Protein AF-0000000066997354 (afdb_homodimer)

Structure (mmCIF, N/CA/C/O backbone):
data_AF-0000000066997354-model_v1
#
loop_
_entity.id
_entity.type
_entity.pdbx_description
1 polymer 'Thioesterase domain-containing protein'
#
loop_
_atom_site.group_PDB
_atom_site.id
_atom_site.type_symbol
_atom_site.label_atom_id
_atom_site.label_alt_id
_atom_site.label_comp_id
_atom_site.label_asym_id
_atom_site.label_entity_id
_atom_site.label_seq_id
_atom_site.pdbx_PDB_ins_code
_atom_site.Cartn_x
_atom_site.Cartn_y
_atom_site.Cartn_z
_atom_site.occupancy
_atom_site.B_iso_or_equiv
_atom_site.auth_seq_id
_atom_site.auth_comp_id
_atom_site.auth_asym_id
_atom_site.auth_atom_id
_atom_site.pdbx_PDB_model_num
ATOM 1 N N . MET A 1 1 ? -1.462 -0.938 -21.484 1 75.81 1 MET A N 1
ATOM 2 C CA . MET A 1 1 ? -2.018 -1.984 -20.625 1 75.81 1 MET A CA 1
ATOM 3 C C . MET A 1 1 ? -0.999 -3.094 -20.391 1 75.81 1 MET A C 1
ATOM 5 O O . MET A 1 1 ? -0.213 -3.42 -21.281 1 75.81 1 MET A O 1
ATOM 9 N N . PRO A 1 2 ? -1.112 -3.621 -19.109 1 79.81 2 PRO A N 1
ATOM 10 C CA . PRO A 1 2 ? -0.146 -4.688 -18.844 1 79.81 2 PRO A CA 1
ATOM 11 C C . PRO A 1 2 ? -0.317 -5.887 -19.781 1 79.81 2 PRO A C 1
ATOM 13 O O . PRO A 1 2 ? -1.442 -6.23 -20.141 1 79.81 2 PRO A O 1
ATOM 16 N N . THR A 1 3 ? 0.79 -6.422 -20.25 1 79 3 THR A N 1
ATOM 17 C CA . THR A 1 3 ? 0.702 -7.676 -21 1 79 3 THR A CA 1
ATOM 18 C C . THR A 1 3 ? 0.427 -8.844 -20.047 1 79 3 THR A C 1
ATOM 20 O O . THR A 1 3 ? 0.98 -8.906 -18.953 1 79 3 THR A O 1
ATOM 23 N N . THR A 1 4 ? -0.513 -9.617 -20.422 1 77.31 4 THR A N 1
ATOM 24 C CA . THR A 1 4 ? -0.796 -10.859 -19.703 1 77.31 4 THR A CA 1
ATOM 25 C C . THR A 1 4 ? -0.309 -12.07 -20.5 1 77.31 4 THR A C 1
ATOM 27 O O . THR A 1 4 ? -0.684 -13.203 -20.203 1 77.31 4 THR A O 1
ATOM 30 N N . ASP A 1 5 ? 0.52 -11.766 -21.469 1 79.19 5 ASP A N 1
ATOM 31 C CA . ASP A 1 5 ? 1.097 -12.828 -22.281 1 79.19 5 ASP A CA 1
ATOM 32 C C . ASP A 1 5 ? 2.244 -13.523 -21.562 1 79.19 5 ASP A C 1
ATOM 34 O O . ASP A 1 5 ? 3.271 -12.906 -21.281 1 79.19 5 ASP A O 1
ATOM 38 N N . PRO A 1 6 ? 2.037 -14.852 -21.391 1 84.31 6 PRO A N 1
ATOM 39 C CA . PRO A 1 6 ? 3.096 -15.578 -20.703 1 84.31 6 PRO A CA 1
ATOM 40 C C . PRO A 1 6 ? 4.434 -15.523 -21.438 1 84.31 6 PRO A C 1
ATOM 42 O O . PRO A 1 6 ? 5.484 -15.758 -20.828 1 84.31 6 PRO A O 1
ATOM 45 N N . ALA A 1 7 ? 4.402 -15.242 -22.672 1 88.75 7 ALA A N 1
ATOM 46 C CA . ALA A 1 7 ? 5.625 -15.203 -23.469 1 88.75 7 ALA A CA 1
ATOM 47 C C . ALA A 1 7 ? 6.617 -14.188 -22.906 1 88.75 7 ALA A C 1
ATOM 49 O O . ALA A 1 7 ? 7.832 -14.391 -22.969 1 88.75 7 ALA A O 1
ATOM 50 N N . TYR A 1 8 ? 6.082 -13.188 -22.391 1 90.38 8 TYR A N 1
ATOM 51 C CA . TYR A 1 8 ? 6.934 -12.164 -21.781 1 90.38 8 TYR A CA 1
ATOM 52 C C . TYR A 1 8 ? 7.816 -12.758 -20.703 1 90.38 8 TYR A C 1
ATOM 54 O O . TYR A 1 8 ? 9.039 -12.578 -20.703 1 90.38 8 TYR A O 1
ATOM 62 N N . PHE A 1 9 ? 7.25 -13.477 -19.812 1 94.31 9 PHE A N 1
ATOM 63 C CA . PHE A 1 9 ? 7.984 -14.031 -18.688 1 94.31 9 PHE A CA 1
ATOM 64 C C . PHE A 1 9 ? 8.727 -15.297 -19.094 1 94.31 9 PHE A C 1
ATOM 66 O O . PHE A 1 9 ? 9.773 -15.617 -18.531 1 94.31 9 PHE A O 1
ATOM 73 N N . ARG A 1 10 ? 8.25 -16.047 -20.047 1 94.88 10 ARG A N 1
ATOM 74 C CA . ARG A 1 10 ? 8.922 -17.266 -20.5 1 94.88 10 ARG A CA 1
ATOM 75 C C . ARG A 1 10 ? 10.258 -16.938 -21.156 1 94.88 10 ARG A C 1
ATOM 77 O O . ARG A 1 10 ? 11.117 -17.797 -21.281 1 94.88 10 ARG A O 1
ATOM 84 N N . ALA A 1 11 ? 10.406 -15.703 -21.594 1 95.38 11 ALA A N 1
ATOM 85 C CA . ALA A 1 11 ? 11.656 -15.258 -22.188 1 95.38 11 ALA A CA 1
ATOM 86 C C . ALA A 1 11 ? 12.742 -15.086 -21.141 1 95.38 11 ALA A C 1
ATOM 88 O O . ALA A 1 11 ? 13.922 -14.961 -21.469 1 95.38 11 ALA A O 1
ATOM 89 N N . VAL A 1 12 ? 12.398 -15.055 -19.938 1 95.94 12 VAL A N 1
ATOM 90 C CA . VAL A 1 12 ? 13.32 -14.945 -18.812 1 95.94 12 VAL A CA 1
ATOM 91 C C . VAL A 1 12 ? 13.57 -16.328 -18.219 1 95.94 12 VAL A C 1
ATOM 93 O O . VAL A 1 12 ? 12.656 -16.969 -17.703 1 95.94 12 VAL A O 1
ATOM 96 N N . PRO A 1 13 ? 14.742 -16.781 -18.156 1 96.44 13 PRO A N 1
ATOM 97 C CA . PRO A 1 13 ? 15.031 -18.188 -17.859 1 96.44 13 PRO A CA 1
ATOM 98 C C . PRO A 1 13 ? 14.453 -18.641 -16.516 1 96.44 13 PRO A C 1
ATOM 100 O O . PRO A 1 13 ? 13.812 -19.688 -16.438 1 96.44 13 PRO A O 1
ATOM 103 N N . TRP A 1 14 ? 14.648 -17.875 -15.492 1 96.88 14 TRP A N 1
ATOM 104 C CA . TRP A 1 14 ? 14.164 -18.344 -14.195 1 96.88 14 TRP A CA 1
ATOM 105 C C . TRP A 1 14 ? 12.641 -18.344 -14.156 1 96.88 14 TRP A C 1
ATOM 107 O O . TRP A 1 14 ? 12.031 -19.172 -13.484 1 96.88 14 TRP A O 1
ATOM 117 N N . CYS A 1 15 ? 12.047 -17.391 -14.781 1 97.25 15 CYS A N 1
ATOM 118 C CA . CYS A 1 15 ? 10.594 -17.391 -14.891 1 97.25 15 CYS A CA 1
ATOM 119 C C . CYS A 1 15 ? 10.094 -18.609 -15.68 1 97.25 15 CYS A C 1
ATOM 121 O O . CYS A 1 15 ? 9.141 -19.266 -15.273 1 97.25 15 CYS A O 1
ATOM 123 N N . ALA A 1 16 ? 10.789 -18.859 -16.781 1 96.75 16 ALA A N 1
ATOM 124 C CA . ALA A 1 16 ? 10.422 -20 -17.641 1 96.75 16 ALA A CA 1
ATOM 125 C C . ALA A 1 16 ? 10.469 -21.312 -16.844 1 96.75 16 ALA A C 1
ATOM 127 O O . ALA A 1 16 ? 9.602 -22.172 -17 1 96.75 16 ALA A O 1
ATOM 128 N N . ALA A 1 17 ? 11.438 -21.375 -16.078 1 96.75 17 ALA A N 1
ATOM 129 C CA . ALA A 1 17 ? 11.602 -22.578 -15.258 1 96.75 17 ALA A CA 1
ATOM 130 C C . ALA A 1 17 ? 10.414 -22.766 -14.312 1 96.75 17 ALA A C 1
ATOM 132 O O . ALA A 1 17 ? 9.867 -23.859 -14.203 1 96.75 17 ALA A O 1
ATOM 133 N N . LEU A 1 18 ? 9.984 -21.719 -13.68 1 96.19 18 LEU A N 1
ATOM 134 C CA . LEU A 1 18 ? 8.867 -21.812 -12.75 1 96.19 18 LEU A CA 1
ATOM 135 C C . LEU A 1 18 ? 7.551 -22 -13.492 1 96.19 18 LEU A C 1
ATOM 137 O O . LEU A 1 18 ? 6.68 -22.75 -13.031 1 96.19 18 LEU A O 1
ATOM 141 N N . LEU A 1 19 ? 7.477 -21.375 -14.625 1 95.19 19 LEU A N 1
ATOM 142 C CA . LEU A 1 19 ? 6.238 -21.453 -15.398 1 95.19 19 LEU A CA 1
ATOM 143 C C . LEU A 1 19 ? 6.039 -22.844 -15.984 1 95.19 19 LEU A C 1
ATOM 145 O O . LEU A 1 19 ? 4.918 -23.203 -16.344 1 95.19 19 LEU A O 1
ATOM 149 N N . SER A 1 20 ? 7.043 -23.641 -16 1 95.38 20 SER A N 1
ATOM 150 C CA . SER A 1 20 ? 6.969 -25 -16.547 1 95.38 20 SER A CA 1
ATOM 151 C C . SER A 1 20 ? 6.652 -26.016 -15.461 1 95.38 20 SER A C 1
ATOM 153 O O . SER A 1 20 ? 6.508 -27.203 -15.734 1 95.38 20 SER A O 1
ATOM 155 N N . ASP A 1 21 ? 6.594 -25.547 -14.258 1 94.75 21 ASP A N 1
ATOM 156 C CA . ASP A 1 21 ? 6.281 -26.438 -13.141 1 94.75 21 ASP A CA 1
ATOM 157 C C . ASP A 1 21 ? 4.914 -27.078 -13.32 1 94.75 21 ASP A C 1
ATOM 159 O O . ASP A 1 21 ? 3.891 -26.391 -13.336 1 94.75 21 ASP A O 1
ATOM 163 N N . PRO A 1 22 ? 4.766 -28.406 -13.406 1 93.94 22 PRO A N 1
ATOM 164 C CA . PRO A 1 22 ? 3.496 -29.078 -13.711 1 93.94 22 PRO A CA 1
ATOM 165 C C . PRO A 1 22 ? 2.523 -29.047 -12.531 1 93.94 22 PRO A C 1
ATOM 167 O O . PRO A 1 22 ? 1.341 -29.359 -12.695 1 93.94 22 PRO A O 1
ATOM 170 N N . GLU A 1 23 ? 2.998 -28.719 -11.422 1 93.56 23 GLU A N 1
ATOM 171 C CA . GLU A 1 23 ? 2.123 -28.672 -10.258 1 93.56 23 GLU A CA 1
ATOM 172 C C . GLU A 1 23 ? 1.27 -27.406 -10.258 1 93.56 23 GLU A C 1
ATOM 174 O O . GLU A 1 23 ? 0.349 -27.266 -9.453 1 93.56 23 GLU A O 1
ATOM 179 N N . TYR A 1 24 ? 1.67 -26.516 -11.148 1 93.69 24 TYR A N 1
ATOM 180 C CA . TYR A 1 24 ? 0.976 -25.234 -11.203 1 93.69 24 TYR A CA 1
ATOM 181 C C . TYR A 1 24 ? 0.226 -25.078 -12.523 1 93.69 24 TYR A C 1
ATOM 183 O O . TYR A 1 24 ? 0.636 -25.625 -13.547 1 93.69 24 TYR A O 1
ATOM 191 N N . ILE A 1 25 ? -0.888 -24.312 -12.43 1 91.88 25 ILE A N 1
ATOM 192 C CA . ILE A 1 25 ? -1.642 -23.938 -13.625 1 91.88 25 ILE A CA 1
ATOM 193 C C . ILE A 1 25 ? -1.595 -22.422 -13.812 1 91.88 25 ILE A C 1
ATOM 195 O O . ILE A 1 25 ? -1.779 -21.656 -12.852 1 91.88 25 ILE A O 1
ATOM 199 N N . VAL A 1 26 ? -1.317 -22 -15.008 1 90.56 26 VAL A N 1
ATOM 200 C CA . VAL A 1 26 ? -1.279 -20.562 -15.312 1 90.56 26 VAL A CA 1
ATOM 201 C C . VAL A 1 26 ? -2.703 -20.016 -15.414 1 90.56 26 VAL A C 1
ATOM 203 O O . VAL A 1 26 ? -3.559 -20.625 -16.062 1 90.56 26 VAL A O 1
ATOM 206 N N . VAL A 1 27 ? -2.943 -18.969 -14.719 1 85.5 27 VAL A N 1
ATOM 207 C CA . VAL A 1 27 ? -4.246 -18.328 -14.75 1 85.5 27 VAL A CA 1
ATOM 208 C C . VAL A 1 27 ? -4.078 -16.844 -15.07 1 85.5 27 VAL A C 1
ATOM 210 O O . VAL A 1 27 ? -3.08 -16.219 -14.688 1 85.5 27 VAL A O 1
ATOM 213 N N . PRO A 1 28 ? -4.977 -16.328 -15.883 1 75.56 28 PRO A N 1
ATOM 214 C CA . PRO A 1 28 ? -4.852 -14.898 -16.172 1 75.56 28 PRO A CA 1
ATOM 215 C C . PRO A 1 28 ? -5.066 -14.031 -14.93 1 75.56 28 PRO A C 1
ATOM 217 O O . PRO A 1 28 ? -5.848 -14.391 -14.047 1 75.56 28 PRO A O 1
ATOM 220 N N . SER A 1 29 ? -4.305 -13.008 -14.906 1 74.31 29 SER A N 1
ATOM 221 C CA . SER A 1 29 ? -4.469 -12.047 -13.82 1 74.31 29 SER A CA 1
ATOM 222 C C . SER A 1 29 ? -5.621 -11.086 -14.109 1 74.31 29 SER A C 1
ATOM 224 O O . SER A 1 29 ? -6.039 -10.93 -15.258 1 74.31 29 SER A O 1
ATOM 226 N N . ARG A 1 30 ? -6.148 -10.508 -13.055 1 75.5 30 ARG A N 1
ATOM 227 C CA . ARG A 1 30 ? -7.207 -9.516 -13.227 1 75.5 30 ARG A CA 1
ATOM 228 C C . ARG A 1 30 ? -6.625 -8.148 -13.562 1 75.5 30 ARG A C 1
ATOM 230 O O . ARG A 1 30 ? -7.367 -7.199 -13.82 1 75.5 30 ARG A O 1
ATOM 237 N N . PHE A 1 31 ? -5.367 -8.039 -13.602 1 76.56 31 PHE A N 1
ATOM 238 C CA . PHE A 1 31 ? -4.746 -6.746 -13.883 1 76.56 31 PHE A CA 1
ATOM 239 C C . PHE A 1 31 ? -5.094 -6.273 -15.289 1 76.56 31 PHE A C 1
ATOM 241 O O . PHE A 1 31 ? -5.023 -7.047 -16.25 1 76.56 31 PHE A O 1
ATOM 248 N N . GLY A 1 32 ? -5.586 -5.078 -15.352 1 72.44 32 GLY A N 1
ATOM 249 C CA . GLY A 1 32 ? -5.922 -4.5 -16.641 1 72.44 32 GLY A CA 1
ATOM 250 C C . GLY A 1 32 ? -7.289 -4.918 -17.141 1 72.44 32 GLY A C 1
ATOM 251 O O . GLY A 1 32 ? -7.613 -4.711 -18.312 1 72.44 32 GLY A O 1
ATOM 252 N N . ARG A 1 33 ? -8 -5.617 -16.297 1 76.69 33 ARG A N 1
ATOM 253 C CA . ARG A 1 33 ? -9.344 -6.039 -16.672 1 76.69 33 ARG A CA 1
ATOM 254 C C . ARG A 1 33 ? -10.398 -5.398 -15.781 1 76.69 33 ARG A C 1
ATOM 256 O O . ARG A 1 33 ? -10.922 -6.047 -14.875 1 76.69 33 ARG A O 1
ATOM 263 N N . PRO A 1 34 ? -10.703 -4.168 -16.125 1 73.62 34 PRO A N 1
ATOM 264 C CA . PRO A 1 34 ? -11.664 -3.459 -15.273 1 73.62 34 PRO A CA 1
ATOM 265 C C . PRO A 1 34 ? -13.055 -4.09 -15.297 1 73.62 34 PRO A C 1
ATOM 267 O O . PRO A 1 34 ? -13.484 -4.605 -16.328 1 73.62 34 PRO A O 1
ATOM 270 N N . MET A 1 35 ? -13.656 -4.035 -14.172 1 73.88 35 MET A N 1
ATOM 271 C CA . MET A 1 35 ? -15.016 -4.566 -14.031 1 73.88 35 MET A CA 1
ATOM 272 C C . MET A 1 35 ? -16.047 -3.482 -14.289 1 73.88 35 MET A C 1
ATOM 274 O O . MET A 1 35 ? -15.797 -2.299 -14.062 1 73.88 35 MET A O 1
ATOM 278 N N . LYS A 1 36 ? -17.188 -3.91 -14.672 1 73.06 36 LYS A N 1
ATOM 279 C CA . LYS A 1 36 ? -18.25 -2.982 -15.023 1 73.06 36 LYS A CA 1
ATOM 280 C C . LYS A 1 36 ? -18.703 -2.172 -13.812 1 73.06 36 LYS A C 1
ATOM 282 O O . LYS A 1 36 ? -19.047 -0.993 -13.945 1 73.06 36 LYS A O 1
ATOM 287 N N . ASP A 1 37 ? -18.641 -2.818 -12.648 1 75.06 37 ASP A N 1
ATOM 288 C CA . ASP A 1 37 ? -19.125 -2.125 -11.461 1 75.06 37 ASP A CA 1
ATOM 289 C C . ASP A 1 37 ? -18.016 -1.292 -10.82 1 75.06 37 ASP A C 1
ATOM 291 O O . ASP A 1 37 ? -18.219 -0.708 -9.75 1 75.06 37 ASP A O 1
ATOM 295 N N . GLY A 1 38 ? -16.875 -1.247 -11.398 1 77.06 38 GLY A N 1
ATOM 296 C CA . GLY A 1 38 ? -15.789 -0.411 -10.922 1 77.06 38 GLY A CA 1
ATOM 297 C C . GLY A 1 38 ? -15 -1.048 -9.797 1 77.06 38 GLY A C 1
ATOM 298 O O . GLY A 1 38 ? -14.133 -0.403 -9.195 1 77.06 38 GLY A O 1
ATOM 299 N N . ARG A 1 39 ? -15.281 -2.316 -9.562 1 79.31 39 ARG A N 1
ATOM 300 C CA . ARG A 1 39 ? -14.547 -2.996 -8.5 1 79.31 39 ARG A CA 1
ATOM 301 C C . ARG A 1 39 ? -13.07 -3.15 -8.875 1 79.31 39 ARG A C 1
ATOM 303 O O . ARG A 1 39 ? -12.742 -3.527 -10 1 79.31 39 ARG A O 1
ATOM 310 N N . GLY A 1 40 ? -12.242 -2.816 -7.895 1 88.5 40 GLY A N 1
ATOM 311 C CA . GLY A 1 40 ? -10.82 -3.074 -8.031 1 88.5 40 GLY A CA 1
ATOM 312 C C . GLY A 1 40 ? -10.125 -2.117 -8.977 1 88.5 40 GLY A C 1
ATOM 313 O O . GLY A 1 40 ? -9.109 -2.465 -9.594 1 88.5 40 GLY A O 1
ATOM 314 N N . GLU A 1 41 ? -10.664 -0.946 -9.227 1 92.38 41 GLU A N 1
ATOM 315 C CA . GLU A 1 41 ? -10.102 -0.008 -10.188 1 92.38 41 GLU A CA 1
ATOM 316 C C . GLU A 1 41 ? -8.648 0.319 -9.859 1 92.38 41 GLU A C 1
ATOM 318 O O . GLU A 1 41 ? -7.852 0.591 -10.766 1 92.38 41 GLU A O 1
ATOM 323 N N . PHE A 1 42 ? -8.344 0.224 -8.68 1 96.75 42 PHE A N 1
ATOM 324 C CA . PHE A 1 42 ? -6.965 0.516 -8.297 1 96.75 42 PHE A CA 1
ATOM 325 C C . PHE A 1 42 ? -5.988 -0.382 -9.047 1 96.75 42 PHE A C 1
ATOM 327 O O . PHE A 1 42 ? -5 0.098 -9.602 1 96.75 42 PHE A O 1
ATOM 334 N N . PHE A 1 43 ? -6.285 -1.652 -9.156 1 94.88 43 PHE A N 1
ATOM 335 C CA . PHE A 1 43 ? -5.355 -2.584 -9.781 1 94.88 43 PHE A CA 1
ATOM 336 C C . PHE A 1 43 ? -5.762 -2.865 -11.227 1 94.88 43 PHE A C 1
ATOM 338 O O . PHE A 1 43 ? -4.918 -3.219 -12.055 1 94.88 43 PHE A O 1
ATOM 345 N N . THR A 1 44 ? -7.023 -2.691 -11.516 1 92.31 44 THR A N 1
ATOM 346 C CA . THR A 1 44 ? -7.465 -3.057 -12.859 1 92.31 44 THR A CA 1
ATOM 347 C C . THR A 1 44 ? -7.305 -1.881 -13.82 1 92.31 44 THR A C 1
ATOM 349 O O . THR A 1 44 ? -7.293 -2.066 -15.039 1 92.31 44 THR A O 1
ATOM 352 N N . LYS A 1 45 ? -7.121 -0.681 -13.273 1 93.12 45 LYS A N 1
ATOM 353 C CA . LYS A 1 45 ? -6.977 0.496 -14.125 1 93.12 45 LYS A CA 1
ATOM 354 C C . LYS A 1 45 ? -5.773 1.335 -13.711 1 93.12 45 LYS A C 1
ATOM 356 O O . LYS A 1 45 ? -4.777 1.408 -14.43 1 93.12 45 LYS A O 1
ATOM 361 N N . THR A 1 46 ? -5.754 1.833 -12.562 1 96.25 46 THR A N 1
ATOM 362 C CA . THR A 1 46 ? -4.766 2.807 -12.109 1 96.25 46 THR A CA 1
ATOM 363 C C . THR A 1 46 ? -3.361 2.217 -12.164 1 96.25 46 THR A C 1
ATOM 365 O O . THR A 1 46 ? -2.42 2.879 -12.609 1 96.25 46 THR A O 1
ATOM 368 N N . LEU A 1 47 ? -3.229 0.949 -11.734 1 96.88 47 LEU A N 1
ATOM 369 C CA . LEU A 1 47 ? -1.901 0.349 -11.656 1 96.88 47 LEU A CA 1
ATOM 370 C C . LEU A 1 47 ? -1.672 -0.617 -12.812 1 96.88 47 LEU A C 1
ATOM 372 O O . LEU A 1 47 ? -0.722 -1.403 -12.789 1 96.88 47 LEU A O 1
ATOM 376 N N . ALA A 1 48 ? -2.547 -0.584 -13.711 1 93.88 48 ALA A N 1
ATOM 377 C CA . ALA A 1 48 ? -2.41 -1.404 -14.906 1 93.88 48 ALA A CA 1
ATOM 378 C C . ALA A 1 48 ? -2.113 -0.541 -16.125 1 93.88 48 ALA A C 1
ATOM 380 O O . ALA A 1 48 ? -2.977 -0.355 -17 1 93.88 48 ALA A O 1
ATOM 381 N N . THR A 1 49 ? -0.901 -0.025 -16.172 1 94.19 49 THR A N 1
ATOM 382 C CA . THR A 1 49 ? -0.493 0.866 -17.25 1 94.19 49 THR A CA 1
ATOM 383 C C . THR A 1 49 ? 0.881 0.473 -17.781 1 94.19 49 THR A C 1
ATOM 385 O O . THR A 1 49 ? 1.508 -0.459 -17.281 1 94.19 49 THR A O 1
ATOM 388 N N . ASP A 1 50 ? 1.343 1.253 -18.766 1 93.88 50 ASP A N 1
ATOM 389 C CA . ASP A 1 50 ? 2.641 0.979 -19.375 1 93.88 50 ASP A CA 1
ATOM 390 C C . ASP A 1 50 ? 3.779 1.494 -18.484 1 93.88 50 ASP A C 1
ATOM 392 O O . ASP A 1 50 ? 4.949 1.217 -18.75 1 93.88 50 ASP A O 1
ATOM 396 N N . THR A 1 51 ? 3.412 2.195 -17.359 1 95.31 51 THR A N 1
ATOM 397 C CA . THR A 1 51 ? 4.473 2.717 -16.516 1 95.31 51 THR A CA 1
ATOM 398 C C . THR A 1 51 ? 4.324 2.195 -15.086 1 95.31 51 THR A C 1
ATOM 400 O O . THR A 1 51 ? 5.129 2.523 -14.211 1 95.31 51 THR A O 1
ATOM 403 N N . THR A 1 52 ? 3.311 1.479 -14.781 1 97.06 52 THR A N 1
ATOM 404 C CA . THR A 1 52 ? 3.125 0.894 -13.453 1 97.06 52 THR A CA 1
ATOM 405 C C . THR A 1 52 ? 3.336 -0.617 -13.492 1 97.06 52 THR A C 1
ATOM 407 O O . THR A 1 52 ? 4.461 -1.088 -13.672 1 97.06 52 THR A O 1
ATOM 410 N N . ILE A 1 53 ? 2.332 -1.415 -13.273 1 96.81 53 ILE A N 1
ATOM 411 C CA . ILE A 1 53 ? 2.443 -2.842 -13.562 1 96.81 53 ILE A CA 1
ATOM 412 C C . ILE A 1 53 ? 2.334 -3.078 -15.062 1 96.81 53 ILE A C 1
ATOM 414 O O . ILE A 1 53 ? 1.267 -2.893 -15.648 1 96.81 53 ILE A O 1
ATOM 418 N N . THR A 1 54 ? 3.414 -3.549 -15.648 1 95.56 54 THR A N 1
ATOM 419 C CA . THR A 1 54 ? 3.506 -3.611 -17.094 1 95.56 54 THR A CA 1
ATOM 420 C C . THR A 1 54 ? 3.238 -5.027 -17.594 1 95.56 54 THR A C 1
ATOM 422 O O . THR A 1 54 ? 2.918 -5.23 -18.766 1 95.56 54 THR A O 1
ATOM 425 N N . ALA A 1 55 ? 3.4 -5.98 -16.781 1 93.88 55 ALA A N 1
ATOM 426 C CA . ALA A 1 55 ? 3.127 -7.387 -17.078 1 93.88 55 ALA A CA 1
ATOM 427 C C . ALA A 1 55 ? 2.816 -8.164 -15.797 1 93.88 55 ALA A C 1
ATOM 429 O O . ALA A 1 55 ? 3.412 -7.906 -14.75 1 93.88 55 ALA A O 1
ATOM 430 N N . CYS A 1 56 ? 1.923 -9.031 -15.953 1 94.44 56 CYS A N 1
ATOM 431 C CA . CYS A 1 56 ? 1.594 -9.867 -14.797 1 94.44 56 CYS A CA 1
ATOM 432 C C . CYS A 1 56 ? 0.909 -11.156 -15.234 1 94.44 56 CYS A C 1
ATOM 434 O O . CYS A 1 56 ? -0.023 -11.125 -16.047 1 94.44 56 CYS A O 1
ATOM 436 N N . ILE A 1 57 ? 1.349 -12.258 -14.719 1 93.19 57 ILE A N 1
ATOM 437 C CA . ILE A 1 57 ? 0.657 -13.539 -14.844 1 93.19 57 ILE A CA 1
ATOM 438 C C . ILE A 1 57 ? 0.704 -14.289 -13.516 1 93.19 57 ILE A C 1
ATOM 440 O O . ILE A 1 57 ? 1.594 -14.055 -12.695 1 93.19 57 ILE A O 1
ATOM 444 N N . CYS A 1 58 ? -0.264 -15.109 -13.32 1 93.81 58 CYS A N 1
ATOM 445 C CA . CYS A 1 58 ? -0.326 -15.875 -12.078 1 93.81 58 CYS A CA 1
ATOM 446 C C . CYS A 1 58 ? -0.363 -17.375 -12.359 1 93.81 58 CYS A C 1
ATOM 448 O O . CYS A 1 58 ? -0.788 -17.797 -13.438 1 93.81 58 CYS A O 1
ATOM 450 N N . GLN A 1 59 ? 0.138 -18.109 -11.383 1 94.75 59 GLN A N 1
ATOM 451 C CA . GLN A 1 59 ? -0.032 -19.547 -11.312 1 94.75 59 GLN A CA 1
ATOM 452 C C . GLN A 1 59 ? -0.649 -19.969 -9.984 1 94.75 59 GLN A C 1
ATOM 454 O O . GLN A 1 59 ? -0.396 -19.344 -8.953 1 94.75 59 GLN A O 1
ATOM 459 N N . THR A 1 60 ? -1.443 -20.953 -10.086 1 93.81 60 THR A N 1
ATOM 460 C CA . THR A 1 60 ? -2.035 -21.484 -8.867 1 93.81 60 THR A CA 1
ATOM 461 C C . THR A 1 60 ? -1.652 -22.953 -8.68 1 93.81 60 THR A C 1
ATOM 463 O O . THR A 1 60 ? -1.544 -23.703 -9.656 1 93.81 60 THR A O 1
ATOM 466 N N . ARG A 1 61 ? -1.386 -23.297 -7.465 1 93.62 61 ARG A N 1
ATOM 467 C CA . ARG A 1 61 ? -1.169 -24.688 -7.098 1 93.62 61 ARG A CA 1
ATOM 468 C C . ARG A 1 61 ? -2.381 -25.266 -6.367 1 93.62 61 ARG A C 1
ATOM 470 O O . ARG A 1 61 ? -2.846 -24.688 -5.383 1 93.62 61 ARG A O 1
ATOM 477 N N . ARG A 1 62 ? -2.852 -26.375 -6.93 1 82.81 62 ARG A N 1
ATOM 478 C CA . ARG A 1 62 ? -3.996 -27.016 -6.277 1 82.81 62 ARG A CA 1
ATOM 479 C C . ARG A 1 62 ? -3.539 -28.047 -5.25 1 82.81 62 ARG A C 1
ATOM 481 O O . ARG A 1 62 ? -2.551 -28.75 -5.461 1 82.81 62 ARG A O 1
ATOM 488 N N . ALA A 1 63 ? -4.254 -27.938 -4.133 1 71.31 63 ALA A N 1
ATOM 489 C CA . ALA A 1 63 ? -3.957 -28.906 -3.086 1 71.31 63 ALA A CA 1
ATOM 490 C C . ALA A 1 63 ? -4.398 -30.312 -3.498 1 71.31 63 ALA A C 1
ATOM 492 O O . ALA A 1 63 ? -5.41 -30.469 -4.184 1 71.31 63 ALA A O 1
ATOM 493 N N . ASP A 1 64 ? -3.521 -31.359 -3.459 1 59.47 64 ASP A N 1
ATOM 494 C CA . ASP A 1 64 ? -3.863 -32.75 -3.689 1 59.47 64 ASP A CA 1
ATOM 495 C C . ASP A 1 64 ? -4.965 -33.219 -2.736 1 59.47 64 ASP A C 1
ATOM 497 O O . ASP A 1 64 ? -4.891 -32.969 -1.531 1 59.47 64 ASP A O 1
ATOM 501 N N . ARG A 1 65 ? -6.176 -33.312 -3.223 1 48.94 65 ARG A N 1
ATOM 502 C CA . ARG A 1 65 ? -7.215 -33.906 -2.404 1 48.94 65 ARG A CA 1
ATOM 503 C C . ARG A 1 65 ? -6.754 -35.281 -1.866 1 48.94 65 ARG A C 1
ATOM 505 O O . ARG A 1 65 ? -7.492 -35.938 -1.138 1 48.94 65 ARG A O 1
ATOM 512 N N . ASN A 1 66 ? -5.855 -35.875 -2.6 1 43.84 66 ASN A N 1
ATOM 513 C CA . ASN A 1 66 ? -5.734 -37.312 -2.301 1 43.84 66 ASN A CA 1
ATOM 514 C C . ASN A 1 66 ? -5.363 -37.531 -0.839 1 43.84 66 ASN A C 1
ATOM 516 O O . ASN A 1 66 ? -5.215 -38.688 -0.409 1 43.84 66 ASN A O 1
ATOM 520 N N . ASN A 1 67 ? -4.852 -36.688 -0.146 1 39.19 67 ASN A N 1
ATOM 521 C CA . ASN A 1 67 ? -4.379 -37.375 1.038 1 39.19 67 ASN A CA 1
ATOM 522 C C . ASN A 1 67 ? -5.531 -37.781 1.957 1 39.19 67 ASN A C 1
ATOM 524 O O . ASN A 1 67 ? -5.398 -37.75 3.182 1 39.19 67 ASN A O 1
ATOM 528 N N . ASN A 1 68 ? -6.812 -37.656 1.61 1 34.97 68 ASN A N 1
ATOM 529 C CA . ASN A 1 68 ? -7.66 -38.438 2.488 1 34.97 68 ASN A CA 1
ATOM 530 C C . ASN A 1 68 ? -7.391 -39.938 2.328 1 34.97 68 ASN A C 1
ATOM 532 O O . ASN A 1 68 ? -7.57 -40.5 1.242 1 34.97 68 ASN A O 1
ATOM 536 N N . GLY A 1 69 ? -6.605 -40.594 3.064 1 33.12 69 GLY A N 1
ATOM 537 C CA . GLY A 1 69 ? -6.508 -42.031 3.287 1 33.12 69 GLY A CA 1
ATOM 538 C C . GLY A 1 69 ? -7.844 -42.75 3.186 1 33.12 69 GLY A C 1
ATOM 539 O O . GLY A 1 69 ? -8.875 -42.125 2.941 1 33.12 69 GLY A O 1
ATOM 540 N N . HIS A 1 70 ? -8.117 -43.875 4.125 1 31.19 70 HIS A N 1
ATOM 541 C CA . HIS A 1 70 ? -8.781 -45.156 4.242 1 31.19 70 HIS A CA 1
ATOM 542 C C . HIS A 1 70 ? -10.289 -45 4.402 1 31.19 70 HIS A C 1
ATOM 544 O O . HIS A 1 70 ? -10.875 -45.5 5.371 1 31.19 70 HIS A O 1
ATOM 550 N N . GLN A 1 71 ? -11 -44.062 3.883 1 31.19 71 GLN A N 1
ATOM 551 C CA . GLN A 1 71 ? -12.398 -44.375 4.176 1 31.19 71 GLN A CA 1
ATOM 552 C C . GLN A 1 71 ? -12.836 -45.625 3.443 1 31.19 71 GLN A C 1
ATOM 554 O O . GLN A 1 71 ? -12.773 -45.688 2.215 1 31.19 71 GLN A O 1
ATOM 559 N N . ASN A 1 72 ? -12.805 -46.875 4.023 1 29.45 72 ASN A N 1
ATOM 560 C CA . ASN A 1 72 ? -13.383 -48.188 3.711 1 29.45 72 ASN A CA 1
ATOM 561 C C . ASN A 1 72 ? -14.828 -48.062 3.236 1 29.45 72 ASN A C 1
ATOM 563 O O . ASN A 1 72 ? -15.219 -48.688 2.25 1 29.45 72 ASN A O 1
ATOM 567 N N . SER A 1 73 ? -15.852 -47.875 4.18 1 33.38 73 SER A N 1
ATOM 568 C CA . SER A 1 73 ? -17.062 -48.688 4.164 1 33.38 73 SER A CA 1
ATOM 569 C C . SER A 1 73 ? -17.984 -48.281 3.025 1 33.38 73 SER A C 1
ATOM 571 O O . SER A 1 73 ? -17.953 -47.125 2.578 1 33.38 73 SER A O 1
ATOM 573 N N . ALA A 1 74 ? -18.891 -49.219 2.363 1 30.59 74 ALA A N 1
ATOM 574 C CA . ALA A 1 74 ? -19.828 -49.562 1.301 1 30.59 74 ALA A CA 1
ATOM 575 C C . ALA A 1 74 ? -21 -48.594 1.269 1 30.59 74 ALA A C 1
ATOM 577 O O . ALA A 1 74 ? -21.953 -48.781 0.512 1 30.59 74 ALA A O 1
ATOM 578 N N . ALA A 1 75 ? -21.406 -47.906 2.377 1 34.19 75 ALA A N 1
ATOM 579 C CA . ALA A 1 75 ? -22.828 -47.656 2.244 1 34.19 75 ALA A CA 1
ATOM 580 C C . ALA A 1 75 ? -23.109 -46.75 1.049 1 34.19 75 ALA A C 1
ATOM 582 O O . ALA A 1 75 ? -22.344 -45.812 0.776 1 34.19 75 ALA A O 1
ATOM 583 N N . GLU A 1 76 ? -23.906 -47.094 0.01 1 33.44 76 GLU A N 1
ATOM 584 C CA . GLU A 1 76 ? -24.547 -46.594 -1.213 1 33.44 76 GLU A CA 1
ATOM 585 C C . GLU A 1 76 ? -25 -45.156 -1.055 1 33.44 76 GLU A C 1
ATOM 587 O O . GLU A 1 76 ? -25.734 -44.625 -1.899 1 33.44 76 GLU A O 1
ATOM 592 N N . THR A 1 77 ? -25.078 -44.625 0.185 1 34.5 77 THR A N 1
ATOM 593 C CA . THR A 1 77 ? -25.922 -43.438 0.184 1 34.5 77 THR A CA 1
ATOM 594 C C . THR A 1 77 ? -25.469 -42.438 -0.878 1 34.5 77 THR A C 1
ATOM 596 O O . THR A 1 77 ? -24.266 -42.344 -1.147 1 34.5 77 THR A O 1
ATOM 599 N N . THR A 1 78 ? -26.422 -41.906 -1.75 1 34.22 78 THR A N 1
ATOM 600 C CA . THR A 1 78 ? -26.406 -40.969 -2.846 1 34.22 78 THR A CA 1
ATOM 601 C C . THR A 1 78 ? -25.516 -39.75 -2.512 1 34.22 78 THR A C 1
ATOM 603 O O . THR A 1 78 ? -25.875 -38.938 -1.678 1 34.22 78 THR A O 1
ATOM 606 N N . ALA A 1 79 ? -24.344 -40 -2.096 1 33.19 79 ALA A N 1
ATOM 607 C CA . ALA A 1 79 ? -23.297 -39.062 -1.715 1 33.19 79 ALA A CA 1
ATOM 608 C C . ALA A 1 79 ? -23.125 -37.969 -2.787 1 33.19 79 ALA A C 1
ATOM 610 O O . ALA A 1 79 ? -22.516 -38.219 -3.826 1 33.19 79 ALA A O 1
ATOM 611 N N . THR A 1 80 ? -24.281 -37.375 -3.264 1 35.88 80 THR A N 1
ATOM 612 C CA . THR A 1 80 ? -23.969 -36.156 -3.971 1 35.88 80 THR A CA 1
ATOM 613 C C . THR A 1 80 ? -22.781 -35.438 -3.322 1 35.88 80 THR A C 1
ATOM 615 O O . THR A 1 80 ? -22.938 -34.781 -2.291 1 35.88 80 THR A O 1
ATOM 618 N N . ALA A 1 81 ? -21.781 -36.188 -2.955 1 34.91 81 ALA A N 1
ATOM 619 C CA . ALA A 1 81 ? -20.516 -35.781 -2.35 1 34.91 81 ALA A CA 1
ATOM 620 C C . ALA A 1 81 ? -19.969 -34.5 -3.016 1 34.91 81 ALA A C 1
ATOM 622 O O . ALA A 1 81 ? -19.734 -34.5 -4.227 1 34.91 81 ALA A O 1
ATOM 623 N N . SER A 1 82 ? -20.547 -33.406 -2.635 1 38.06 82 SER A N 1
ATOM 624 C CA . SER A 1 82 ? -19.922 -32.125 -3.004 1 38.06 82 SER A CA 1
ATOM 625 C C . SER A 1 82 ? -18.422 -32.312 -3.201 1 38.06 82 SER A C 1
ATOM 627 O O . SER A 1 82 ? -17.719 -32.781 -2.307 1 38.06 82 SER A O 1
ATOM 629 N N . VAL A 1 83 ? -17.938 -32.875 -4.305 1 36.38 83 VAL A N 1
ATOM 630 C CA . VAL A 1 83 ? -16.531 -32.875 -4.68 1 36.38 83 VAL A CA 1
ATOM 631 C C . VAL A 1 83 ? -15.828 -31.703 -3.988 1 36.38 83 VAL A C 1
ATOM 633 O O . VAL A 1 83 ? -16.203 -30.531 -4.172 1 36.38 83 VAL A O 1
ATOM 636 N N . PRO A 1 84 ? -15.328 -31.875 -2.818 1 43.53 84 PRO A N 1
ATOM 637 C CA . PRO A 1 84 ? -14.578 -30.781 -2.199 1 43.53 84 PRO A CA 1
ATOM 638 C C . PRO A 1 84 ? -13.75 -29.984 -3.207 1 43.53 84 PRO A C 1
ATOM 640 O O . PRO A 1 84 ? -13.078 -30.578 -4.062 1 43.53 84 PRO A O 1
ATOM 643 N N . GLN A 1 85 ? -14.344 -29.016 -3.941 1 48.5 85 GLN A N 1
ATOM 644 C CA . GLN A 1 85 ? -13.625 -28.156 -4.879 1 48.5 85 GLN A CA 1
ATOM 645 C C . GLN A 1 85 ? -12.172 -27.984 -4.457 1 48.5 85 GLN A C 1
ATOM 647 O O . GLN A 1 85 ? -11.875 -27.797 -3.271 1 48.5 85 GLN A O 1
ATOM 652 N N . ALA A 1 86 ? -11.211 -28.438 -5.285 1 55.12 86 ALA A N 1
ATOM 653 C CA . ALA A 1 86 ? -9.766 -28.344 -5.121 1 55.12 86 ALA A CA 1
ATOM 654 C C . ALA A 1 86 ? -9.359 -26.953 -4.625 1 55.12 86 ALA A C 1
ATOM 656 O O . ALA A 1 86 ? -9.836 -25.938 -5.133 1 55.12 86 ALA A O 1
ATOM 657 N N . THR A 1 87 ? -8.883 -26.812 -3.383 1 80.5 87 THR A N 1
ATOM 658 C CA . THR A 1 87 ? -8.422 -25.609 -2.691 1 80.5 87 THR A CA 1
ATOM 659 C C . THR A 1 87 ? -7.074 -25.156 -3.236 1 80.5 87 THR A C 1
ATOM 661 O O . THR A 1 87 ? -6.199 -25.984 -3.508 1 80.5 87 THR A O 1
ATOM 664 N N . VAL A 1 88 ? -7.008 -23.984 -3.795 1 88.81 88 VAL A N 1
ATOM 665 C CA . VAL A 1 88 ? -5.742 -23.359 -4.16 1 88.81 88 VAL A CA 1
ATOM 666 C C . VAL A 1 88 ? -4.887 -23.156 -2.914 1 88.81 88 VAL A C 1
ATOM 668 O O . VAL A 1 88 ? -5.285 -22.453 -1.988 1 88.81 88 VAL A O 1
ATOM 671 N N . SER A 1 89 ? -3.781 -23.828 -2.92 1 91.44 89 SER A N 1
ATOM 672 C CA . SER A 1 89 ? -2.924 -23.766 -1.74 1 91.44 89 SER A CA 1
ATOM 673 C C . SER A 1 89 ? -1.918 -22.625 -1.847 1 91.44 89 SER A C 1
ATOM 675 O O . SER A 1 89 ? -1.438 -22.125 -0.832 1 91.44 89 SER A O 1
ATOM 677 N N . GLU A 1 90 ? -1.581 -22.312 -3.105 1 96 90 GLU A N 1
ATOM 678 C CA . GLU A 1 90 ? -0.556 -21.297 -3.328 1 96 90 GLU A CA 1
ATOM 679 C C . GLU A 1 90 ? -0.776 -20.578 -4.652 1 96 90 GLU A C 1
ATOM 681 O O . GLU A 1 90 ? -1.261 -21.172 -5.617 1 96 90 GLU A O 1
ATOM 686 N N . VAL A 1 91 ? -0.435 -19.328 -4.656 1 96.5 91 VAL A N 1
ATOM 687 C CA . VAL A 1 91 ? -0.393 -18.531 -5.875 1 96.5 91 VAL A CA 1
ATOM 688 C C . VAL A 1 91 ? 1.012 -17.969 -6.078 1 96.5 91 VAL A C 1
ATOM 690 O O . VAL A 1 91 ? 1.647 -17.516 -5.125 1 96.5 91 VAL A O 1
ATOM 693 N N . ARG A 1 92 ? 1.546 -18.078 -7.254 1 97.44 92 ARG A N 1
ATOM 694 C CA . ARG A 1 92 ? 2.725 -17.375 -7.738 1 97.44 92 ARG A CA 1
ATOM 695 C C . ARG A 1 92 ? 2.338 -16.297 -8.758 1 97.44 92 ARG A C 1
ATOM 697 O O . ARG A 1 92 ? 1.744 -16.609 -9.789 1 97.44 92 ARG A O 1
ATOM 704 N N . ALA A 1 93 ? 2.643 -15.141 -8.461 1 97.19 93 ALA A N 1
ATOM 705 C CA . ALA A 1 93 ? 2.436 -14.055 -9.422 1 97.19 93 ALA A CA 1
ATOM 706 C C . ALA A 1 93 ? 3.766 -13.539 -9.961 1 97.19 93 ALA A C 1
ATOM 708 O O . ALA A 1 93 ? 4.652 -13.156 -9.188 1 97.19 93 ALA A O 1
ATOM 709 N N . PHE A 1 94 ? 3.912 -13.609 -11.25 1 96.81 94 PHE A N 1
ATOM 710 C CA . PHE A 1 94 ? 5.027 -12.984 -11.945 1 96.81 94 PHE A CA 1
ATOM 711 C C . PHE A 1 94 ? 4.676 -11.57 -12.375 1 96.81 94 PHE A C 1
ATOM 713 O O . PHE A 1 94 ? 3.66 -11.352 -13.047 1 96.81 94 PHE A O 1
ATOM 720 N N . LEU A 1 95 ? 5.559 -10.641 -11.953 1 95.69 95 LEU A N 1
ATOM 721 C CA . LEU A 1 95 ? 5.191 -9.25 -12.211 1 95.69 95 LEU A CA 1
ATOM 722 C C . LEU A 1 95 ? 6.398 -8.445 -12.688 1 95.69 95 LEU A C 1
ATOM 724 O O . LEU A 1 95 ? 7.523 -8.695 -12.25 1 95.69 95 LEU A O 1
ATOM 728 N N . SER A 1 96 ? 6.141 -7.531 -13.57 1 96.38 96 SER A N 1
ATOM 729 C CA . SER A 1 96 ? 7.074 -6.48 -13.953 1 96.38 96 SER A CA 1
ATOM 730 C C . SER A 1 96 ? 6.453 -5.098 -13.789 1 96.38 96 SER A C 1
ATOM 732 O O . SER A 1 96 ? 5.246 -4.926 -13.984 1 96.38 96 SER A O 1
ATOM 734 N N . THR A 1 97 ? 7.297 -4.129 -13.438 1 97.44 97 THR A N 1
ATOM 735 C CA . THR A 1 97 ? 6.797 -2.785 -13.18 1 97.44 97 THR A CA 1
ATOM 736 C C . THR A 1 97 ? 7.672 -1.738 -13.867 1 97.44 97 THR A C 1
ATOM 738 O O . THR A 1 97 ? 8.758 -2.051 -14.344 1 97.44 97 THR A O 1
ATOM 741 N N . GLY A 1 98 ? 7.109 -0.566 -13.961 1 96.75 98 GLY A N 1
ATOM 742 C CA . GLY A 1 98 ? 7.836 0.583 -14.477 1 96.75 98 GLY A CA 1
ATOM 743 C C . GLY A 1 98 ? 8.031 1.673 -13.438 1 96.75 98 GLY A C 1
ATOM 744 O O . GLY A 1 98 ? 7.82 1.449 -12.242 1 96.75 98 GLY A O 1
ATOM 745 N N . PRO A 1 99 ? 8.5 2.822 -13.906 1 96.62 99 PRO A N 1
ATOM 746 C CA . PRO A 1 99 ? 8.891 3.887 -12.977 1 96.62 99 PRO A CA 1
ATOM 747 C C . PRO A 1 99 ? 7.699 4.5 -12.25 1 96.62 99 PRO A C 1
ATOM 749 O O . PRO A 1 99 ? 7.879 5.203 -11.25 1 96.62 99 PRO A O 1
ATOM 752 N N . GLY A 1 100 ? 6.5 4.258 -12.711 1 97.06 100 GLY A N 1
ATOM 753 C CA . GLY A 1 100 ? 5.312 4.844 -12.117 1 97.06 100 GLY A CA 1
ATOM 754 C C . GLY A 1 100 ? 5.051 4.359 -10.703 1 97.06 100 GLY A C 1
ATOM 755 O O . GLY A 1 100 ? 4.242 4.941 -9.977 1 97.06 100 GLY A O 1
ATOM 756 N N . VAL A 1 101 ? 5.738 3.281 -10.266 1 98.19 101 VAL A N 1
ATOM 757 C CA . VAL A 1 101 ? 5.5 2.74 -8.93 1 98.19 101 VAL A CA 1
ATOM 758 C C . VAL A 1 101 ? 6.68 3.07 -8.016 1 98.19 101 VAL A C 1
ATOM 760 O O . VAL A 1 101 ? 6.766 2.572 -6.895 1 98.19 101 VAL A O 1
ATOM 763 N N . ASN A 1 102 ? 7.574 3.947 -8.461 1 96.44 102 ASN A N 1
ATOM 764 C CA . ASN A 1 102 ? 8.836 4.207 -7.777 1 96.44 102 ASN A CA 1
ATOM 765 C C . ASN A 1 102 ? 8.641 5.109 -6.562 1 96.44 102 ASN A C 1
ATOM 767 O O . ASN A 1 102 ? 7.895 6.086 -6.625 1 96.44 102 ASN A O 1
ATOM 771 N N . GLY A 1 103 ? 9.305 4.703 -5.445 1 94.12 103 GLY A N 1
ATOM 772 C CA . GLY A 1 103 ? 9.586 5.625 -4.355 1 94.12 103 GLY A CA 1
ATOM 773 C C . GLY A 1 103 ? 10.906 6.359 -4.516 1 94.12 103 GLY A C 1
ATOM 774 O O . GLY A 1 103 ? 11.023 7.527 -4.137 1 94.12 103 GLY A O 1
ATOM 775 N N . HIS A 1 104 ? 11.852 5.695 -5.023 1 91 104 HIS A N 1
ATOM 776 C CA . HIS A 1 104 ? 13.164 6.152 -5.477 1 91 104 HIS A CA 1
ATOM 777 C C . HIS A 1 104 ? 13.461 5.652 -6.883 1 91 104 HIS A C 1
ATOM 779 O O . HIS A 1 104 ? 12.836 4.703 -7.355 1 91 104 HIS A O 1
ATOM 785 N N . PRO A 1 105 ? 14.336 6.305 -7.531 1 90.31 105 PRO A N 1
ATOM 786 C CA . PRO A 1 105 ? 14.648 5.809 -8.875 1 90.31 105 PRO A CA 1
ATOM 787 C C . PRO A 1 105 ? 15.055 4.34 -8.883 1 90.31 105 PRO A C 1
ATOM 789 O O . PRO A 1 105 ? 16.016 3.959 -8.203 1 90.31 105 PRO A O 1
ATOM 792 N N . GLY A 1 106 ? 14.281 3.549 -9.617 1 94.88 106 GLY A N 1
ATOM 793 C CA . GLY A 1 106 ? 14.602 2.143 -9.805 1 94.88 106 GLY A CA 1
ATOM 794 C C . GLY A 1 106 ? 14.148 1.271 -8.648 1 94.88 106 GLY A C 1
ATOM 795 O O . GLY A 1 106 ? 14.383 0.06 -8.648 1 94.88 106 GLY A O 1
ATOM 796 N N . ILE A 1 107 ? 13.562 1.912 -7.66 1 96.25 107 ILE A N 1
ATOM 797 C CA . ILE A 1 107 ? 13.117 1.185 -6.477 1 96.25 107 ILE A CA 1
ATOM 798 C C . ILE A 1 107 ? 11.633 1.443 -6.238 1 96.25 107 ILE A C 1
ATOM 800 O O . ILE A 1 107 ? 11.195 2.596 -6.18 1 96.25 107 ILE A O 1
ATOM 804 N N . ALA A 1 108 ? 10.93 0.357 -6.09 1 98.19 108 ALA A N 1
ATOM 805 C CA . ALA A 1 108 ? 9.484 0.472 -5.871 1 98.19 108 ALA A CA 1
ATOM 806 C C . ALA A 1 108 ? 9.188 1.137 -4.527 1 98.19 108 ALA A C 1
ATOM 808 O O . ALA A 1 108 ? 9.891 0.908 -3.545 1 98.19 108 ALA A O 1
ATOM 809 N N . HIS A 1 109 ? 8.203 1.949 -4.52 1 97.94 109 HIS A N 1
ATOM 810 C CA . HIS A 1 109 ? 7.711 2.529 -3.271 1 97.94 109 HIS A CA 1
ATOM 811 C C . HIS A 1 109 ? 7.258 1.443 -2.301 1 97.94 109 HIS A C 1
ATOM 813 O O . HIS A 1 109 ? 6.613 0.473 -2.703 1 97.94 109 HIS A O 1
ATOM 819 N N . GLY A 1 110 ? 7.562 1.571 -1.025 1 98.31 110 GLY A N 1
ATOM 820 C CA . GLY A 1 110 ? 7.148 0.584 -0.04 1 98.31 110 GLY A CA 1
ATOM 821 C C . GLY A 1 110 ? 5.648 0.372 -0.002 1 98.31 110 GLY A C 1
ATOM 822 O O . GLY A 1 110 ? 5.18 -0.752 0.187 1 98.31 110 GLY A O 1
ATOM 823 N N . GLY A 1 111 ? 4.906 1.463 -0.063 1 98.62 111 GLY A N 1
ATOM 824 C CA . GLY A 1 111 ? 3.457 1.368 -0.103 1 98.62 111 GLY A CA 1
ATOM 825 C C . GLY A 1 111 ? 2.943 0.575 -1.29 1 98.62 111 GLY A C 1
ATOM 826 O O . GLY A 1 111 ? 1.948 -0.144 -1.18 1 98.62 111 GLY A O 1
ATOM 827 N N . PHE A 1 112 ? 3.561 0.682 -2.434 1 98.62 112 PHE A N 1
ATOM 828 C CA . PHE A 1 112 ? 3.189 -0.118 -3.594 1 98.62 112 PHE A CA 1
ATOM 829 C C . PHE A 1 112 ? 3.418 -1.601 -3.326 1 98.62 112 PHE A C 1
ATOM 831 O O . PHE A 1 112 ? 2.58 -2.436 -3.672 1 98.62 112 PHE A O 1
ATOM 838 N N . VAL A 1 113 ? 4.566 -1.886 -2.771 1 98.88 113 VAL A N 1
ATOM 839 C CA . VAL A 1 113 ? 4.895 -3.275 -2.469 1 98.88 113 VAL A CA 1
ATOM 840 C C . VAL A 1 113 ? 3.842 -3.863 -1.529 1 98.88 113 VAL A C 1
ATOM 842 O O . VAL A 1 113 ? 3.377 -4.988 -1.733 1 98.88 113 VAL A O 1
ATOM 845 N N . ALA A 1 114 ? 3.449 -3.098 -0.494 1 98.88 114 ALA A N 1
ATOM 846 C CA . ALA A 1 114 ? 2.375 -3.535 0.394 1 98.88 114 ALA A CA 1
ATOM 847 C C . ALA A 1 114 ? 1.087 -3.787 -0.384 1 98.88 114 ALA A C 1
ATOM 849 O O . ALA A 1 114 ? 0.382 -4.766 -0.13 1 98.88 114 ALA A O 1
ATOM 850 N N . ALA A 1 115 ? 0.782 -2.916 -1.31 1 98.69 115 ALA A N 1
ATOM 851 C CA . ALA A 1 115 ? -0.45 -3.023 -2.086 1 98.69 115 ALA A CA 1
ATOM 852 C C . ALA A 1 115 ? -0.449 -4.285 -2.945 1 98.69 115 ALA A C 1
ATOM 854 O O . ALA A 1 115 ? -1.467 -4.973 -3.053 1 98.69 115 ALA A O 1
ATOM 855 N N . ILE A 1 116 ? 0.692 -4.582 -3.615 1 98.06 116 ILE A N 1
ATOM 856 C CA . ILE A 1 116 ? 0.779 -5.77 -4.457 1 98.06 116 ILE A CA 1
ATOM 857 C C . ILE A 1 116 ? 0.589 -7.02 -3.605 1 98.06 116 ILE A C 1
ATOM 859 O O . ILE A 1 116 ? -0.116 -7.949 -4.004 1 98.06 116 ILE A O 1
ATOM 863 N N . ILE A 1 117 ? 1.207 -7.039 -2.457 1 98.69 117 ILE A N 1
ATOM 864 C CA . ILE A 1 117 ? 1.078 -8.172 -1.545 1 98.69 117 ILE A CA 1
ATOM 865 C C . ILE A 1 117 ? -0.386 -8.352 -1.147 1 98.69 117 ILE A C 1
ATOM 867 O O . ILE A 1 117 ? -0.926 -9.453 -1.221 1 98.69 117 ILE A O 1
ATOM 871 N N . ASP A 1 118 ? -1.016 -7.277 -0.755 1 98.56 118 ASP A N 1
ATOM 872 C CA . ASP A 1 118 ? -2.428 -7.297 -0.387 1 98.56 118 ASP A CA 1
ATOM 873 C C . ASP A 1 118 ? -3.283 -7.855 -1.521 1 98.56 118 ASP A C 1
ATOM 875 O O . ASP A 1 118 ? -4.133 -8.719 -1.295 1 98.56 118 ASP A O 1
ATOM 879 N N . GLU A 1 119 ? -3.018 -7.375 -2.711 1 96.94 119 GLU A N 1
ATOM 880 C CA . GLU A 1 119 ? -3.787 -7.773 -3.887 1 96.94 119 GLU A CA 1
ATOM 881 C C . GLU A 1 119 ? -3.643 -9.266 -4.164 1 96.94 119 GLU A C 1
ATOM 883 O O . GLU A 1 119 ? -4.633 -9.961 -4.402 1 96.94 119 GLU A O 1
ATOM 888 N N . ILE A 1 120 ? -2.434 -9.797 -4.148 1 96.94 120 ILE A N 1
ATOM 889 C CA . ILE A 1 120 ? -2.184 -11.188 -4.512 1 96.94 120 ILE A CA 1
ATOM 890 C C . ILE A 1 120 ? -2.703 -12.109 -3.408 1 96.94 120 ILE A C 1
ATOM 892 O O . ILE A 1 120 ? -3.201 -13.203 -3.688 1 96.94 120 ILE A O 1
ATOM 896 N N . MET A 1 121 ? -2.635 -11.641 -2.129 1 97 121 MET A N 1
ATOM 897 C CA . MET A 1 121 ? -3.281 -12.383 -1.05 1 97 121 MET A CA 1
ATOM 898 C C . MET A 1 121 ? -4.781 -12.508 -1.297 1 97 121 MET A C 1
ATOM 900 O O . MET A 1 121 ? -5.352 -13.586 -1.149 1 97 121 MET A O 1
ATOM 904 N N . GLY A 1 122 ? -5.391 -11.359 -1.599 1 94.38 122 GLY A N 1
ATOM 905 C CA . GLY A 1 122 ? -6.812 -11.391 -1.912 1 94.38 122 GLY A CA 1
ATOM 906 C C . GLY A 1 122 ? -7.152 -12.336 -3.043 1 94.38 122 GLY A C 1
ATOM 907 O O . GLY A 1 122 ? -8.156 -13.047 -2.982 1 94.38 122 GLY A O 1
ATOM 908 N N . PHE A 1 123 ? -6.348 -12.352 -4.043 1 92.88 123 PHE A N 1
ATOM 909 C CA . PHE A 1 123 ? -6.547 -13.242 -5.184 1 92.88 123 PHE A CA 1
ATOM 910 C C . PHE A 1 123 ? -6.531 -14.703 -4.742 1 92.88 123 PHE A C 1
ATOM 912 O O . PHE A 1 123 ? -7.387 -15.492 -5.148 1 92.88 123 PHE A O 1
ATOM 919 N N . LEU A 1 124 ? -5.562 -15.039 -3.941 1 93.94 124 LEU A N 1
ATOM 920 C CA . LEU A 1 124 ? -5.469 -16.391 -3.416 1 93.94 124 LEU A CA 1
ATOM 921 C C . LEU A 1 124 ? -6.758 -16.781 -2.697 1 93.94 124 LEU A C 1
ATOM 923 O O . LEU A 1 124 ? -7.316 -17.859 -2.961 1 93.94 124 LEU A O 1
ATOM 927 N N . ILE A 1 125 ? -7.199 -15.938 -1.823 1 92.81 125 ILE A N 1
ATOM 928 C CA . ILE A 1 125 ? -8.383 -16.234 -1.024 1 92.81 125 ILE A CA 1
ATOM 929 C C . ILE A 1 125 ? -9.594 -16.391 -1.938 1 92.81 125 ILE A C 1
ATOM 931 O O . ILE A 1 125 ? -10.367 -17.344 -1.801 1 92.81 125 ILE A O 1
ATOM 935 N N . ASN A 1 126 ? -9.711 -15.508 -2.863 1 88 126 ASN A N 1
ATOM 936 C CA . ASN A 1 126 ? -10.859 -15.531 -3.764 1 88 126 ASN A CA 1
ATOM 937 C C . ASN A 1 126 ? -10.82 -16.75 -4.684 1 88 126 ASN A C 1
ATOM 939 O O . ASN A 1 126 ? -11.867 -17.219 -5.133 1 88 126 ASN A O 1
ATOM 943 N N . SER A 1 127 ? -9.664 -17.234 -4.969 1 86.5 127 SER A N 1
ATOM 944 C CA . SER A 1 127 ? -9.516 -18.422 -5.793 1 86.5 127 SER A CA 1
ATOM 945 C C . SER A 1 127 ? -10.062 -19.656 -5.082 1 86.5 127 SER A C 1
ATOM 947 O O . SER A 1 127 ? -10.32 -20.688 -5.715 1 86.5 127 SER A O 1
ATOM 949 N N . ASN A 1 128 ? -10.164 -19.609 -3.795 1 84.31 128 ASN A N 1
ATOM 950 C CA . ASN A 1 128 ? -10.68 -20.734 -3.016 1 84.31 128 ASN A CA 1
ATOM 951 C C . ASN A 1 128 ? -12.164 -20.562 -2.699 1 84.31 128 ASN A C 1
ATOM 953 O O . ASN A 1 128 ? -12.781 -21.438 -2.084 1 84.31 128 ASN A O 1
ATOM 957 N N . SER A 1 129 ? -12.672 -19.453 -2.859 1 69.44 129 SER A N 1
ATOM 958 C CA . SER A 1 129 ? -14.086 -19.234 -2.578 1 69.44 129 SER A CA 1
ATOM 959 C C . SER A 1 129 ? -14.969 -19.891 -3.633 1 69.44 129 SER A C 1
ATOM 961 O O . SER A 1 129 ? -14.578 -20.016 -4.793 1 69.44 129 SER A O 1
ATOM 963 N N . ALA A 1 130 ? -15.586 -21.016 -3.258 1 50.88 130 ALA A N 1
ATOM 964 C CA . ALA A 1 130 ? -16.453 -21.891 -4.039 1 50.88 130 ALA A CA 1
ATOM 965 C C . ALA A 1 130 ? -17.172 -21.125 -5.137 1 50.88 130 ALA A C 1
ATOM 967 O O . ALA A 1 130 ? -17.562 -21.688 -6.156 1 50.88 130 ALA A O 1
ATOM 968 N N . THR A 1 131 ? -17.531 -19.859 -4.93 1 41.62 131 THR A N 1
ATOM 969 C CA . THR A 1 131 ? -18.469 -19.312 -5.898 1 41.62 131 THR A CA 1
ATOM 970 C C . THR A 1 131 ? -17.766 -18.953 -7.203 1 41.62 131 THR A C 1
ATOM 972 O O . THR A 1 131 ? -18.344 -18.297 -8.07 1 41.62 131 THR A O 1
ATOM 975 N N . THR A 1 132 ? -16.469 -19.062 -7.281 1 37.19 132 THR A N 1
ATOM 976 C CA . THR A 1 132 ? -15.922 -18.812 -8.609 1 37.19 132 THR A CA 1
ATOM 977 C C . THR A 1 132 ? -16.469 -19.812 -9.625 1 37.19 132 THR A C 1
ATOM 979 O O . THR A 1 132 ? -16.078 -20.984 -9.617 1 37.19 132 THR A O 1
ATOM 982 N N . GLU A 1 133 ? -17.672 -19.938 -9.898 1 33.28 133 GLU A N 1
ATOM 983 C CA . GLU A 1 133 ? -18.047 -20.641 -11.117 1 33.28 133 GLU A CA 1
ATOM 984 C C . GLU A 1 133 ? -17.047 -20.391 -12.234 1 33.28 133 GLU A C 1
ATOM 986 O O . GLU A 1 133 ? -16.75 -19.25 -12.586 1 33.28 133 GLU A O 1
ATOM 991 N N . THR A 1 134 ? -16.109 -21.188 -12.445 1 31.67 134 THR A N 1
ATOM 992 C CA . THR A 1 134 ? -15.195 -21.359 -13.562 1 31.67 134 THR A CA 1
ATOM 993 C C . THR A 1 134 ? -15.898 -21.062 -14.883 1 31.67 134 THR A C 1
ATOM 995 O O . THR A 1 134 ? -16.672 -21.875 -15.383 1 31.67 134 THR A O 1
ATOM 998 N N . ALA A 1 135 ? -16.594 -20.125 -15.219 1 33 135 ALA A N 1
ATOM 999 C CA . ALA A 1 135 ? -16.828 -20.125 -16.656 1 33 135 ALA A CA 1
ATOM 1000 C C . ALA A 1 135 ? -15.547 -20.469 -17.422 1 33 135 ALA A C 1
ATOM 1002 O O . ALA A 1 135 ? -14.625 -19.656 -17.5 1 33 135 ALA A O 1
ATOM 1003 N N . GLY A 1 136 ? -14.992 -21.641 -17.375 1 30.66 136 GLY A N 1
ATOM 1004 C CA . GLY A 1 136 ? -13.969 -22.375 -18.094 1 30.66 136 GLY A CA 1
ATOM 1005 C C . GLY A 1 136 ? -13.883 -22.016 -19.562 1 30.66 136 GLY A C 1
ATOM 1006 O O . GLY A 1 136 ? -14.898 -21.984 -20.266 1 30.66 136 GLY A O 1
ATOM 1007 N N . ILE A 1 137 ? -12.914 -21.219 -20 1 31.95 137 ILE A N 1
ATOM 1008 C CA . ILE A 1 137 ? -12.594 -21.453 -21.406 1 31.95 137 ILE A CA 1
ATOM 1009 C C . ILE A 1 137 ? -12.531 -22.953 -21.688 1 31.95 137 ILE A C 1
ATOM 1011 O O . ILE A 1 137 ? -11.906 -23.703 -20.922 1 31.95 137 ILE A O 1
ATOM 1015 N N . PRO A 1 138 ? -13.516 -23.547 -22.297 1 29.05 138 PRO A N 1
ATOM 1016 C CA . PRO A 1 138 ? -13.375 -24.969 -22.625 1 29.05 138 PRO A CA 1
ATOM 1017 C C . PRO A 1 138 ? -11.938 -25.359 -22.953 1 29.05 138 PRO A C 1
ATOM 1019 O O . PRO A 1 138 ? -11.164 -24.531 -23.453 1 29.05 138 PRO A O 1
ATOM 1022 N N . PRO A 1 139 ? -11.453 -26.406 -22.25 1 28.55 139 PRO A N 1
ATOM 1023 C CA . PRO A 1 139 ? -10.125 -26.953 -22.5 1 28.55 139 PRO A CA 1
ATOM 1024 C C . PRO A 1 139 ? -9.82 -27.078 -24 1 28.55 139 PRO A C 1
ATOM 1026 O O . PRO A 1 139 ? -8.711 -27.484 -24.375 1 28.55 139 PRO A O 1
ATOM 1029 N N . ASP A 1 140 ? -10.875 -27.422 -24.734 1 27.88 140 ASP A N 1
ATOM 1030 C CA . ASP A 1 140 ? -10.656 -28.094 -26.016 1 27.88 140 ASP A CA 1
ATOM 1031 C C . ASP A 1 140 ? -9.992 -27.156 -27.031 1 27.88 140 ASP A C 1
ATOM 1033 O O . ASP A 1 140 ? -10.07 -27.391 -28.234 1 27.88 140 ASP A O 1
ATOM 1037 N N . GLY A 1 141 ? -8.766 -26.688 -26.906 1 30.23 141 GLY A N 1
ATOM 1038 C CA . GLY A 1 141 ? -7.777 -26.203 -27.859 1 30.23 141 GLY A CA 1
ATOM 1039 C C . GLY A 1 141 ? -8.375 -25.312 -28.938 1 30.23 141 GLY A C 1
ATOM 1040 O O . GLY A 1 141 ? -7.664 -24.875 -29.859 1 30.23 141 GLY A O 1
ATOM 1041 N N . SER A 1 142 ? -9.672 -25.609 -29.266 1 29.27 142 SER A N 1
ATOM 1042 C CA . SER A 1 142 ? -10.133 -24.938 -30.484 1 29.27 142 SER A CA 1
ATOM 1043 C C . SER A 1 142 ? -10.414 -23.469 -30.234 1 29.27 142 SER A C 1
ATOM 1045 O O . SER A 1 142 ? -11.492 -23.109 -29.734 1 29.27 142 SER A O 1
ATOM 1047 N N . ALA A 1 143 ? -9.539 -22.75 -29.625 1 32.28 143 ALA A N 1
ATOM 1048 C CA . ALA A 1 143 ? -9.695 -21.297 -29.688 1 32.28 143 ALA A CA 1
ATOM 1049 C C . ALA A 1 143 ? -10.055 -20.844 -31.094 1 32.28 143 ALA A C 1
ATOM 1051 O O . ALA A 1 143 ? -9.227 -20.875 -32 1 32.28 143 ALA A O 1
ATOM 1052 N N . GLN A 1 144 ? -11.242 -21.25 -31.547 1 29.08 144 GLN A N 1
ATOM 1053 C CA . GLN A 1 144 ? -11.461 -20.516 -32.781 1 29.08 144 GLN A CA 1
ATOM 1054 C C . GLN A 1 144 ? -11.227 -19.016 -32.562 1 29.08 144 GLN A C 1
ATOM 1056 O O . GLN A 1 144 ? -11.414 -18.5 -31.469 1 29.08 144 GLN A O 1
ATOM 1061 N N . PRO A 1 145 ? -10.508 -18.359 -33.406 1 28.25 145 PRO A N 1
ATOM 1062 C CA . PRO A 1 145 ? -10.289 -16.922 -33.344 1 28.25 145 PRO A CA 1
ATOM 1063 C C . PRO A 1 145 ? -11.547 -16.141 -32.938 1 28.25 145 PRO A C 1
ATOM 1065 O O . PRO A 1 145 ? -12.641 -16.469 -33.406 1 28.25 145 PRO A O 1
ATOM 1068 N N . VAL A 1 146 ? -11.711 -15.836 -31.719 1 30.61 146 VAL A N 1
ATOM 1069 C CA . VAL A 1 146 ? -12.867 -15.023 -31.359 1 30.61 146 VAL A CA 1
ATOM 1070 C C . VAL A 1 146 ? -13.234 -14.102 -32.531 1 30.61 146 VAL A C 1
ATOM 1072 O O . VAL A 1 146 ? -12.375 -13.391 -33.062 1 30.61 146 VAL A O 1
ATOM 1075 N N . HIS A 1 147 ? -14.078 -14.602 -33.375 1 29.2 147 HIS A N 1
ATOM 1076 C CA . HIS A 1 147 ? -14.625 -13.672 -34.344 1 29.2 147 HIS A CA 1
ATOM 1077 C C . HIS A 1 147 ? -15 -12.344 -33.688 1 29.2 147 HIS A C 1
ATOM 1079 O O . HIS A 1 147 ? -15.328 -12.305 -32.5 1 29.2 147 HIS A O 1
ATOM 1085 N N . PRO A 1 148 ? -14.703 -11.117 -34.312 1 31.78 148 PRO A N 1
ATOM 1086 C CA . PRO A 1 148 ? -14.914 -9.727 -33.875 1 31.78 148 PRO A CA 1
ATOM 1087 C C . PRO A 1 148 ? -16.203 -9.547 -33.094 1 31.78 148 PRO A C 1
ATOM 1089 O O . PRO A 1 148 ? -16.344 -8.578 -32.344 1 31.78 148 PRO A O 1
ATOM 1092 N N . HIS A 1 149 ? -17.281 -10.234 -33.406 1 29.16 149 HIS A N 1
ATOM 1093 C CA . HIS A 1 149 ? -18.641 -9.977 -32.906 1 29.16 149 HIS A CA 1
ATOM 1094 C C . HIS A 1 149 ? -18.891 -10.703 -31.578 1 29.16 149 HIS A C 1
ATOM 1096 O O . HIS A 1 149 ? -20.016 -10.75 -31.094 1 29.16 149 HIS A O 1
ATOM 1102 N N . GLN A 1 150 ? -18.172 -11.766 -31.297 1 30.25 150 GLN A N 1
ATOM 1103 C CA . GLN A 1 150 ? -18.672 -12.484 -30.125 1 30.25 150 GLN A CA 1
ATOM 1104 C C . GLN A 1 150 ? -18.422 -11.688 -28.844 1 30.25 150 GLN A C 1
ATOM 1106 O O . GLN A 1 150 ? -17.328 -11.164 -28.625 1 30.25 150 GLN A O 1
ATOM 1111 N N . GLN A 1 151 ? -19.547 -11.344 -28.188 1 29.61 151 GLN A N 1
ATOM 1112 C CA . GLN A 1 151 ? -19.672 -10.5 -27.016 1 29.61 151 GLN A CA 1
ATOM 1113 C C . GLN A 1 151 ? -18.828 -11.039 -25.859 1 29.61 151 GLN A C 1
ATOM 1115 O O . GLN A 1 151 ? -18.719 -12.258 -25.688 1 29.61 151 GLN A O 1
ATOM 1120 N N . PRO A 1 152 ? -17.781 -10.445 -25.422 1 30.31 152 PRO A N 1
ATOM 1121 C CA . PRO A 1 152 ? -17 -10.867 -24.25 1 30.31 152 PRO A CA 1
ATOM 1122 C C . PRO A 1 152 ? -17.859 -11.5 -23.172 1 30.31 152 PRO A C 1
ATOM 1124 O O . PRO A 1 152 ? -18.969 -11.031 -22.906 1 30.31 152 PRO A O 1
ATOM 1127 N N . VAL A 1 153 ? -17.969 -12.844 -23.109 1 30.3 153 VAL A N 1
ATOM 1128 C CA . VAL A 1 153 ? -18.672 -13.492 -22 1 30.3 153 VAL A CA 1
ATOM 1129 C C . VAL A 1 153 ? -18.422 -12.719 -20.719 1 30.3 153 VAL A C 1
ATOM 1131 O O . VAL A 1 153 ? -17.297 -12.32 -20.422 1 30.3 153 VAL A O 1
ATOM 1134 N N . PRO A 1 154 ? -19.438 -12.039 -20.234 1 31.56 154 PRO A N 1
ATOM 1135 C CA . PRO A 1 154 ? -19.312 -11.344 -18.953 1 31.56 154 PRO A CA 1
ATOM 1136 C C . PRO A 1 154 ? -18.75 -12.234 -17.844 1 31.56 154 PRO A C 1
ATOM 1138 O O . PRO A 1 154 ? -19.172 -13.375 -17.688 1 31.56 154 PRO A O 1
ATOM 1141 N N . MET A 1 155 ? -17.484 -12.445 -17.703 1 30.89 155 MET A N 1
ATOM 1142 C CA . MET A 1 155 ? -17.016 -13.086 -16.469 1 30.89 155 MET A CA 1
ATOM 1143 C C . MET A 1 155 ? -17.984 -12.859 -15.328 1 30.89 155 MET A C 1
ATOM 1145 O O . MET A 1 155 ? -18.156 -11.734 -14.859 1 30.89 155 MET A O 1
ATOM 1149 N N . THR A 1 156 ? -19.156 -13.352 -15.383 1 31.42 156 THR A N 1
ATOM 1150 C CA . THR A 1 156 ? -19.969 -13.367 -14.164 1 31.42 156 THR A CA 1
ATOM 1151 C C . THR A 1 156 ? -19.109 -13.703 -12.953 1 31.42 156 THR A C 1
ATOM 1153 O O . THR A 1 156 ? -18.547 -14.789 -12.875 1 31.42 156 THR A O 1
ATOM 1156 N N . VAL A 1 157 ? -18.281 -12.922 -12.445 1 34.88 157 VAL A N 1
ATOM 1157 C CA . VAL A 1 157 ? -17.578 -13.102 -11.18 1 34.88 157 VAL A CA 1
ATOM 1158 C C . VAL A 1 157 ? -18.531 -13.727 -10.156 1 34.88 157 VAL A C 1
ATOM 1160 O O . VAL A 1 157 ? -19.594 -13.18 -9.859 1 34.88 157 VAL A O 1
ATOM 1163 N N . PRO A 1 158 ? -18.703 -15.039 -10.078 1 36.31 158 PRO A N 1
ATOM 1164 C CA . PRO A 1 158 ? -19.453 -15.602 -8.953 1 36.31 158 PRO A CA 1
ATOM 1165 C C . PRO A 1 158 ? -19.406 -14.727 -7.707 1 36.31 158 PRO A C 1
ATOM 1167 O O . PRO A 1 158 ? -18.547 -13.844 -7.602 1 36.31 158 PRO A O 1
ATOM 1170 N N . SER A 1 159 ? -20.438 -14.938 -6.684 1 40.19 159 SER A N 1
ATOM 1171 C CA . SER A 1 159 ? -20.547 -14.234 -5.406 1 40.19 159 SER A CA 1
ATOM 1172 C C . SER A 1 159 ? -19.203 -14.211 -4.68 1 40.19 159 SER A C 1
ATOM 1174 O O . SER A 1 159 ? -18.812 -15.203 -4.059 1 40.19 159 SER A O 1
ATOM 1176 N N . ALA A 1 160 ? -18.094 -13.852 -5.242 1 48.06 160 ALA A N 1
ATOM 1177 C CA . ALA A 1 160 ? -16.828 -13.633 -4.551 1 48.06 160 ALA A CA 1
ATOM 1178 C C . ALA A 1 160 ? -17.047 -13.344 -3.07 1 48.06 160 ALA A C 1
ATOM 1180 O O . ALA A 1 160 ? -17.984 -12.625 -2.703 1 48.06 160 ALA A O 1
ATOM 1181 N N . ILE A 1 161 ? -16.797 -14.352 -2.178 1 53.31 161 ILE A N 1
ATOM 1182 C CA . ILE A 1 161 ? -16.797 -14.016 -0.758 1 53.31 161 ILE A CA 1
ATOM 1183 C C . ILE A 1 161 ? -16.219 -12.617 -0.559 1 53.31 161 ILE A C 1
ATOM 1185 O O . ILE A 1 161 ? -15.133 -12.305 -1.057 1 53.31 161 ILE A O 1
ATOM 1189 N N . SER A 1 162 ? -17.031 -11.711 -0.237 1 76.75 162 SER A N 1
ATOM 1190 C CA . SER A 1 162 ? -16.562 -10.375 0.12 1 76.75 162 SER A CA 1
ATOM 1191 C C . SER A 1 162 ? -15.609 -10.422 1.311 1 76.75 162 SER A C 1
ATOM 1193 O O . SER A 1 162 ? -15.969 -10.922 2.381 1 76.75 162 SER A O 1
ATOM 1195 N N . ILE A 1 163 ? -14.336 -10.477 1.019 1 89.44 163 ILE A N 1
ATOM 1196 C CA . ILE A 1 163 ? -13.336 -10.445 2.086 1 89.44 163 ILE A CA 1
ATOM 1197 C C . ILE A 1 163 ? -12.836 -9.016 2.275 1 89.44 163 ILE A C 1
ATOM 1199 O O . ILE A 1 163 ? -12.898 -8.195 1.353 1 89.44 163 ILE A O 1
ATOM 1203 N N . MET A 1 164 ? -12.422 -8.742 3.523 1 93.44 164 MET A N 1
ATOM 1204 C CA . MET A 1 164 ? -11.781 -7.477 3.854 1 93.44 164 MET A CA 1
ATOM 1205 C C . MET A 1 164 ? -10.453 -7.707 4.566 1 93.44 164 MET A C 1
ATOM 1207 O O . MET A 1 164 ? -10.328 -8.633 5.371 1 93.44 164 MET A O 1
ATOM 1211 N N . THR A 1 165 ? -9.523 -6.934 4.207 1 97.12 165 THR A N 1
ATOM 1212 C CA . THR A 1 165 ? -8.266 -6.977 4.941 1 97.12 165 THR A CA 1
ATOM 1213 C C . THR A 1 165 ? -8.445 -6.43 6.355 1 97.12 165 THR A C 1
ATOM 1215 O O . THR A 1 165 ? -8.945 -5.316 6.539 1 97.12 165 THR A O 1
ATOM 1218 N N . ALA A 1 166 ? -8.109 -7.223 7.312 1 98.56 166 ALA A N 1
ATOM 1219 C CA . ALA A 1 166 ? -8.203 -6.785 8.703 1 98.56 166 ALA A CA 1
ATOM 1220 C C . ALA A 1 166 ? -6.855 -6.273 9.211 1 98.56 166 ALA A C 1
ATOM 1222 O O . ALA A 1 166 ? -6.805 -5.336 10.008 1 98.56 166 ALA A O 1
ATOM 1223 N N . GLU A 1 167 ? -5.844 -6.938 8.797 1 98.88 167 GLU A N 1
ATOM 1224 C CA . GLU A 1 167 ? -4.492 -6.535 9.156 1 98.88 167 GLU A CA 1
ATOM 1225 C C . GLU A 1 167 ? -3.484 -6.941 8.086 1 98.88 167 GLU A C 1
ATOM 1227 O O . GLU A 1 167 ? -3.592 -8.023 7.504 1 98.88 167 GLU A O 1
ATOM 1232 N N . LEU A 1 168 ? -2.535 -6.133 7.816 1 98.94 168 LEU A N 1
ATOM 1233 C CA . LEU A 1 168 ? -1.446 -6.395 6.879 1 98.94 168 LEU A CA 1
ATOM 1234 C C . LEU A 1 168 ? -0.111 -5.941 7.461 1 98.94 168 LEU A C 1
ATOM 1236 O O . LEU A 1 168 ? 0.051 -4.77 7.809 1 98.94 168 LEU A O 1
ATOM 1240 N N . THR A 1 169 ? 0.799 -6.848 7.598 1 98.94 169 THR A N 1
ATOM 1241 C CA . THR A 1 169 ? 2.164 -6.547 8.016 1 98.94 169 THR A CA 1
ATOM 1242 C C . THR A 1 169 ? 3.148 -6.82 6.883 1 98.94 169 THR A C 1
ATOM 1244 O O . THR A 1 169 ? 3.143 -7.906 6.297 1 98.94 169 THR A O 1
ATOM 1247 N N . THR A 1 170 ? 3.922 -5.859 6.582 1 98.94 170 THR A N 1
ATOM 1248 C CA . THR A 1 170 ? 4.953 -5.977 5.559 1 98.94 170 THR A CA 1
ATOM 1249 C C . THR A 1 170 ? 6.336 -5.73 6.152 1 98.94 170 THR A C 1
ATOM 1251 O O . THR A 1 170 ? 6.578 -4.695 6.77 1 98.94 170 THR A O 1
ATOM 1254 N N . LYS A 1 171 ? 7.211 -6.66 6.012 1 98.94 171 LYS A N 1
ATOM 1255 C CA . LYS A 1 171 ? 8.609 -6.543 6.422 1 98.94 171 LYS A CA 1
ATOM 1256 C C . LYS A 1 171 ? 9.531 -6.418 5.215 1 98.94 171 LYS A C 1
ATOM 1258 O O . LYS A 1 171 ? 9.672 -7.359 4.434 1 98.94 171 LYS A O 1
ATOM 1263 N N . TYR A 1 172 ? 10.109 -5.316 5.109 1 98.69 172 TYR A N 1
ATOM 1264 C CA . TYR A 1 172 ? 10.969 -5.008 3.973 1 98.69 172 TYR A CA 1
ATOM 1265 C C . TYR A 1 172 ? 12.422 -5.387 4.266 1 98.69 172 TYR A C 1
ATOM 1267 O O . TYR A 1 172 ? 13.102 -4.703 5.035 1 98.69 172 TYR A O 1
ATOM 1275 N N . ARG A 1 173 ? 12.898 -6.395 3.572 1 98.25 173 ARG A N 1
ATOM 1276 C CA . ARG A 1 173 ? 14.234 -6.926 3.836 1 98.25 173 ARG A CA 1
ATOM 1277 C C . ARG A 1 173 ? 15.273 -6.258 2.939 1 98.25 173 ARG A C 1
ATOM 1279 O O . ARG A 1 173 ? 16.391 -6.008 3.369 1 98.25 173 ARG A O 1
ATOM 1286 N N . ARG A 1 174 ? 14.922 -6.02 1.728 1 97.19 174 ARG A N 1
ATOM 1287 C CA . ARG A 1 174 ? 15.758 -5.379 0.718 1 97.19 174 ARG A CA 1
ATOM 1288 C C . ARG A 1 174 ? 14.922 -4.52 -0.223 1 97.19 174 ARG A C 1
ATOM 1290 O O . ARG A 1 174 ? 13.719 -4.734 -0.363 1 97.19 174 ARG A O 1
ATOM 1297 N N . PRO A 1 175 ? 15.586 -3.525 -0.81 1 96.38 175 PRO A N 1
ATOM 1298 C CA . PRO A 1 175 ? 14.844 -2.748 -1.802 1 96.38 175 PRO A CA 1
ATOM 1299 C C . PRO A 1 175 ? 14.281 -3.613 -2.928 1 96.38 175 PRO A C 1
ATOM 1301 O O . PRO A 1 175 ? 14.938 -4.566 -3.365 1 96.38 175 PRO A O 1
ATOM 1304 N N . VAL A 1 176 ? 13.086 -3.312 -3.389 1 98.19 176 VAL A N 1
ATOM 1305 C CA . VAL A 1 176 ? 12.445 -4.02 -4.496 1 98.19 176 VAL A CA 1
ATOM 1306 C C . VAL A 1 176 ? 12.703 -3.27 -5.801 1 98.19 176 VAL A C 1
ATOM 1308 O O . VAL A 1 176 ? 12.195 -2.162 -6 1 98.19 176 VAL A O 1
ATOM 1311 N N . PRO A 1 177 ? 13.391 -3.873 -6.723 1 97.62 177 PRO A N 1
ATOM 1312 C CA . PRO A 1 177 ? 13.719 -3.166 -7.961 1 97.62 177 PRO A CA 1
ATOM 1313 C C . PRO A 1 177 ? 12.539 -3.098 -8.93 1 97.62 177 PRO A C 1
ATOM 1315 O O . PRO A 1 177 ? 11.656 -3.955 -8.891 1 97.62 177 PRO A O 1
ATOM 1318 N N . THR A 1 178 ? 12.539 -2.059 -9.727 1 97.5 178 THR A N 1
ATOM 1319 C CA . THR A 1 178 ? 11.57 -1.944 -10.805 1 97.5 178 THR A CA 1
ATOM 1320 C C . THR A 1 178 ? 12.227 -2.197 -12.156 1 97.5 178 THR A C 1
ATOM 1322 O O . THR A 1 178 ? 13.453 -2.174 -12.266 1 97.5 178 THR A O 1
ATOM 1325 N N . GLY A 1 179 ? 11.453 -2.551 -13.117 1 95.94 179 GLY A N 1
ATOM 1326 C CA . GLY A 1 179 ? 11.961 -2.781 -14.461 1 95.94 179 GLY A CA 1
ATOM 1327 C C . GLY A 1 179 ? 12.445 -4.203 -14.68 1 95.94 179 GLY A C 1
ATOM 1328 O O . GLY A 1 179 ? 13.008 -4.516 -15.727 1 95.94 179 GLY A O 1
ATOM 1329 N N . VAL A 1 180 ? 12.359 -5 -13.719 1 96.25 180 VAL A N 1
ATOM 1330 C CA . VAL A 1 180 ? 12.766 -6.398 -13.828 1 96.25 180 VAL A CA 1
ATOM 1331 C C . VAL A 1 180 ? 11.641 -7.301 -13.328 1 96.25 180 VAL A C 1
ATOM 1333 O O . VAL A 1 180 ? 10.828 -6.891 -12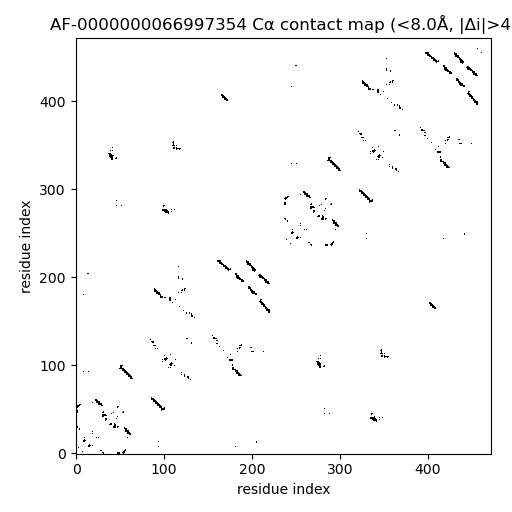.492 1 96.25 180 VAL A O 1
ATOM 1336 N N . PRO A 1 181 ? 11.578 -8.547 -13.805 1 97.25 181 PRO A N 1
ATOM 1337 C CA . PRO A 1 181 ? 10.57 -9.477 -13.289 1 97.25 181 PRO A CA 1
ATOM 1338 C C . PRO A 1 181 ? 10.781 -9.812 -11.812 1 97.25 181 PRO A C 1
ATOM 1340 O O . PRO A 1 181 ? 11.922 -9.961 -11.359 1 97.25 181 PRO A O 1
ATOM 1343 N N . LEU A 1 182 ? 9.695 -9.867 -11.109 1 98.25 182 LEU A N 1
ATOM 1344 C CA . LEU A 1 182 ? 9.648 -10.273 -9.711 1 98.25 182 LEU A CA 1
ATOM 1345 C C . LEU A 1 182 ? 8.656 -11.414 -9.5 1 98.25 182 LEU A C 1
ATOM 1347 O O . LEU A 1 182 ? 7.762 -11.617 -10.328 1 98.25 182 LEU A O 1
ATOM 1351 N N . LEU A 1 183 ? 8.859 -12.141 -8.469 1 98.62 183 LEU A N 1
ATOM 1352 C CA . LEU A 1 183 ? 7.926 -13.18 -8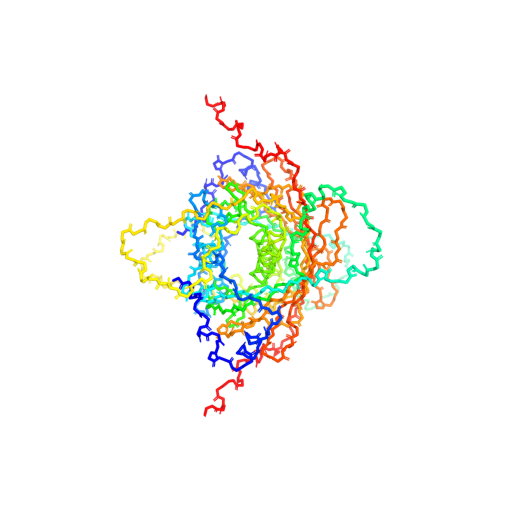.062 1 98.62 183 LEU A CA 1
ATOM 1353 C C . LEU A 1 183 ? 7.25 -12.82 -6.746 1 98.62 183 LEU A C 1
ATOM 1355 O O . LEU A 1 183 ? 7.93 -12.523 -5.758 1 98.62 183 LEU A O 1
ATOM 1359 N N . VAL A 1 184 ? 5.957 -12.805 -6.746 1 98.56 184 VAL A N 1
ATOM 1360 C CA . VAL A 1 184 ? 5.188 -12.711 -5.508 1 98.56 184 VAL A CA 1
ATOM 1361 C C . VAL A 1 184 ? 4.535 -14.055 -5.207 1 98.56 184 VAL A C 1
ATOM 1363 O O . VAL A 1 184 ? 3.729 -14.555 -5.996 1 98.56 184 VAL A O 1
ATOM 1366 N N . ARG A 1 185 ? 4.891 -14.617 -4.121 1 98.5 185 ARG A N 1
ATOM 1367 C CA . ARG A 1 185 ? 4.309 -15.883 -3.676 1 98.5 185 ARG A CA 1
ATOM 1368 C C . ARG A 1 185 ? 3.406 -15.672 -2.465 1 98.5 185 ARG A C 1
ATOM 1370 O O . ARG A 1 185 ? 3.74 -14.914 -1.559 1 98.5 185 ARG A O 1
ATOM 1377 N N . THR A 1 186 ? 2.301 -16.359 -2.436 1 98.38 186 THR A N 1
ATOM 1378 C CA . THR A 1 186 ? 1.406 -16.266 -1.287 1 98.38 186 THR A CA 1
ATOM 1379 C C . THR A 1 186 ? 0.727 -17.609 -1.023 1 98.38 186 THR A C 1
ATOM 1381 O O . THR A 1 186 ? 0.477 -18.375 -1.955 1 98.38 186 THR A O 1
ATOM 1384 N N . TRP A 1 187 ? 0.457 -17.875 0.238 1 97.62 187 TRP A N 1
ATOM 1385 C CA . TRP A 1 187 ? -0.199 -19.109 0.648 1 97.62 187 TRP A CA 1
ATOM 1386 C C . TRP A 1 187 ? -0.984 -18.906 1.939 1 97.62 187 TRP A C 1
ATOM 1388 O O . TRP A 1 187 ? -0.688 -18 2.717 1 97.62 187 TRP A O 1
ATOM 1398 N N . ILE A 1 188 ? -1.994 -19.703 2.123 1 95.94 188 ILE A N 1
ATOM 1399 C CA . ILE A 1 188 ? -2.814 -19.641 3.328 1 95.94 188 ILE A CA 1
ATOM 1400 C C . ILE A 1 188 ? -2.137 -20.438 4.449 1 95.94 188 ILE A C 1
ATOM 1402 O O . ILE A 1 188 ? -1.799 -21.609 4.277 1 95.94 188 ILE A O 1
ATOM 1406 N N . GLU A 1 189 ? -1.918 -19.781 5.555 1 96.81 189 GLU A N 1
ATOM 1407 C CA . GLU A 1 189 ? -1.337 -20.453 6.711 1 96.81 189 GLU A CA 1
ATOM 1408 C C . GLU A 1 189 ? -2.4 -21.219 7.496 1 96.81 189 GLU A C 1
ATOM 1410 O O . GLU A 1 189 ? -2.18 -22.359 7.895 1 96.81 189 GLU A O 1
ATOM 1415 N N . LYS A 1 190 ? -3.494 -20.594 7.73 1 95.31 190 LYS A N 1
ATOM 1416 C CA . LYS A 1 190 ? -4.598 -21.219 8.461 1 95.31 190 LYS A CA 1
ATOM 1417 C C . LYS A 1 190 ? -5.883 -20.406 8.305 1 95.31 190 LYS A C 1
ATOM 1419 O O . LYS A 1 190 ? -5.84 -19.234 7.91 1 95.31 190 LYS A O 1
ATOM 1424 N N . THR A 1 191 ? -6.93 -21.062 8.602 1 93.19 191 THR A N 1
ATOM 1425 C CA . THR A 1 191 ? -8.258 -20.438 8.641 1 93.19 191 THR A CA 1
ATOM 1426 C C . THR A 1 191 ? -8.953 -20.75 9.961 1 93.19 191 THR A C 1
ATOM 1428 O O . THR A 1 191 ? -8.961 -21.891 10.422 1 93.19 191 THR A O 1
ATOM 1431 N N . GLU A 1 192 ? -9.406 -19.75 10.648 1 95.56 192 GLU A N 1
ATOM 1432 C CA . GLU A 1 192 ? -10.164 -19.859 11.891 1 95.56 192 GLU A CA 1
ATOM 1433 C C . GLU A 1 192 ? -11.5 -19.125 11.773 1 95.56 192 GLU A C 1
ATOM 1435 O O . GLU A 1 192 ? -11.578 -17.922 12.008 1 95.56 192 GLU A O 1
ATOM 1440 N N . GLY A 1 193 ? -12.602 -19.984 11.492 1 92.31 193 GLY A N 1
ATOM 1441 C CA . GLY A 1 193 ? -13.875 -19.344 11.219 1 92.31 193 GLY A CA 1
ATOM 1442 C C . GLY A 1 193 ? -13.828 -18.438 10 1 92.31 193 GLY A C 1
ATOM 1443 O O . GLY A 1 193 ? -13.469 -18.875 8.906 1 92.31 193 GLY A O 1
ATOM 1444 N N . ARG A 1 194 ? -14.156 -17.188 10.273 1 92.69 194 ARG A N 1
ATOM 1445 C CA . ARG A 1 194 ? -14.164 -16.219 9.172 1 92.69 194 ARG A CA 1
ATOM 1446 C C . ARG A 1 194 ? -12.789 -15.602 8.977 1 92.69 194 ARG A C 1
ATOM 1448 O O . ARG A 1 194 ? -12.578 -14.836 8.031 1 92.69 194 ARG A O 1
ATOM 1455 N N . LYS A 1 195 ? -11.867 -15.906 9.844 1 95.94 195 LYS A N 1
ATOM 1456 C CA . LYS A 1 195 ? -10.531 -15.328 9.773 1 95.94 195 LYS A CA 1
ATOM 1457 C C . LYS A 1 195 ? -9.602 -16.188 8.914 1 95.94 195 LYS A C 1
ATOM 1459 O O . LYS A 1 195 ? -9.477 -17.391 9.141 1 95.94 195 LYS A O 1
ATOM 1464 N N . ILE A 1 196 ? -9 -15.578 7.965 1 95.88 196 ILE A N 1
ATOM 1465 C CA . ILE A 1 196 ? -8.062 -16.25 7.07 1 95.88 196 ILE A CA 1
ATOM 1466 C C . ILE A 1 196 ? -6.672 -15.633 7.219 1 95.88 196 ILE A C 1
ATOM 1468 O O . ILE A 1 196 ? -6.488 -14.438 6.965 1 95.88 196 ILE A O 1
ATOM 1472 N N . PHE A 1 197 ? -5.68 -16.438 7.641 1 98 197 PHE A N 1
ATOM 1473 C CA . PHE A 1 197 ? -4.301 -16 7.824 1 98 197 PHE A CA 1
ATOM 1474 C C . PHE A 1 197 ? -3.455 -16.359 6.605 1 98 197 PHE A C 1
ATOM 1476 O O . PHE A 1 197 ? -3.393 -17.531 6.211 1 98 197 PHE A O 1
ATOM 1483 N N . VAL A 1 198 ? -2.84 -15.367 6.027 1 98.31 198 VAL A N 1
ATOM 1484 C CA . VAL A 1 198 ? -2.156 -15.516 4.75 1 98.31 198 VAL A CA 1
ATOM 1485 C C . VAL A 1 198 ? -0.729 -14.984 4.859 1 98.31 198 VAL A C 1
ATOM 1487 O O . VAL A 1 198 ? -0.48 -13.992 5.551 1 98.31 198 VAL A O 1
ATOM 1490 N N . ARG A 1 199 ? 0.229 -15.578 4.195 1 98.81 199 ARG A N 1
ATOM 1491 C CA . ARG A 1 199 ? 1.605 -15.109 4.09 1 98.81 199 ARG A CA 1
ATOM 1492 C C . ARG A 1 199 ? 1.996 -14.883 2.633 1 98.81 199 ARG A C 1
ATOM 1494 O O . ARG A 1 199 ? 1.361 -15.422 1.724 1 98.81 199 ARG A O 1
ATOM 1501 N N . ALA A 1 200 ? 3.004 -14.07 2.439 1 98.88 200 ALA A N 1
ATOM 1502 C CA . ALA A 1 200 ? 3.488 -13.781 1.091 1 98.88 200 ALA A CA 1
ATOM 1503 C C . ALA A 1 200 ? 4.961 -13.383 1.109 1 98.88 200 ALA A C 1
ATOM 1505 O O . ALA A 1 200 ? 5.48 -12.961 2.143 1 98.88 200 ALA A O 1
ATOM 1506 N N . THR A 1 201 ? 5.609 -13.57 0.008 1 98.88 201 THR A N 1
ATOM 1507 C CA . THR A 1 201 ? 6.957 -13.062 -0.23 1 98.88 201 THR A CA 1
ATOM 1508 C C . THR A 1 201 ? 7.043 -12.383 -1.591 1 98.88 201 THR A C 1
ATOM 1510 O O . THR A 1 201 ? 6.309 -12.727 -2.516 1 98.88 201 THR A O 1
ATOM 1513 N N . VAL A 1 202 ? 7.832 -11.352 -1.675 1 98.88 202 VAL A N 1
ATOM 1514 C CA . VAL A 1 202 ? 8.336 -10.805 -2.932 1 98.88 202 VAL A CA 1
ATOM 1515 C C . VAL A 1 202 ? 9.781 -11.242 -3.139 1 98.88 202 VAL A C 1
ATOM 1517 O O . VAL A 1 202 ? 10.633 -11.016 -2.275 1 98.88 202 VAL A O 1
ATOM 1520 N N . GLU A 1 203 ? 10.016 -11.82 -4.293 1 98.75 203 GLU A N 1
ATOM 1521 C CA . GLU A 1 203 ? 11.312 -12.461 -4.508 1 98.75 203 GLU A CA 1
ATOM 1522 C C . GLU A 1 203 ? 11.953 -11.984 -5.805 1 98.75 203 GLU A C 1
ATOM 1524 O O . GLU A 1 203 ? 11.266 -11.75 -6.801 1 98.75 203 GLU A O 1
ATOM 1529 N N . ALA A 1 204 ? 13.258 -11.93 -5.734 1 96.88 204 ALA A N 1
ATOM 1530 C CA . ALA A 1 204 ? 14.047 -11.609 -6.918 1 96.88 204 ALA A CA 1
ATOM 1531 C C . ALA A 1 204 ? 14.359 -12.867 -7.723 1 96.88 204 ALA A C 1
ATOM 1533 O O . ALA A 1 204 ? 13.852 -13.953 -7.414 1 96.88 204 ALA A O 1
ATOM 1534 N N . GLU A 1 205 ? 15.086 -12.688 -8.812 1 93.44 205 GLU A N 1
ATOM 1535 C CA . GLU A 1 205 ? 15.414 -13.773 -9.734 1 93.44 205 GLU A CA 1
ATOM 1536 C C . GLU A 1 205 ? 16.156 -14.898 -9.016 1 93.44 205 GLU A C 1
ATOM 1538 O O . GLU A 1 205 ? 15.961 -16.078 -9.328 1 93.44 205 GLU A O 1
ATOM 1543 N N . ASP A 1 206 ? 16.938 -14.602 -8.031 1 93.19 206 ASP A N 1
ATOM 1544 C CA . ASP A 1 206 ? 17.734 -15.594 -7.316 1 93.19 206 ASP A CA 1
ATOM 1545 C C . ASP A 1 206 ? 16.938 -16.188 -6.148 1 93.19 206 ASP A C 1
ATOM 1547 O O . ASP A 1 206 ? 17.5 -16.891 -5.312 1 93.19 206 ASP A O 1
ATOM 1551 N N . ARG A 1 207 ? 15.695 -15.852 -6.012 1 94.44 207 ARG A N 1
ATOM 1552 C CA . ARG A 1 207 ? 14.773 -16.328 -4.984 1 94.44 207 ARG A CA 1
ATOM 1553 C C . ARG A 1 207 ? 15.07 -15.672 -3.639 1 94.44 207 ARG A C 1
ATOM 1555 O O . ARG A 1 207 ? 14.586 -16.125 -2.602 1 94.44 207 ARG A O 1
ATOM 1562 N N . GLN A 1 208 ? 15.891 -14.68 -3.783 1 97.44 208 GLN A N 1
ATOM 1563 C CA . GLN A 1 208 ? 16.094 -13.883 -2.58 1 97.44 208 GLN A CA 1
ATOM 1564 C C . GLN A 1 208 ? 14.812 -13.172 -2.166 1 97.44 208 GLN A C 1
ATOM 1566 O O . GLN A 1 208 ? 14.164 -12.523 -2.99 1 97.44 208 GLN A O 1
ATOM 1571 N N . ILE A 1 209 ? 14.508 -13.32 -0.868 1 98.75 209 ILE A N 1
ATOM 1572 C CA . ILE A 1 209 ? 13.312 -12.656 -0.355 1 98.75 209 ILE A CA 1
ATOM 1573 C C . ILE A 1 209 ? 13.602 -11.172 -0.155 1 98.75 209 ILE A C 1
ATOM 1575 O O . ILE A 1 209 ? 14.516 -10.805 0.581 1 98.75 209 ILE A O 1
ATOM 1579 N N . LEU A 1 210 ? 12.852 -10.352 -0.823 1 98.75 210 LEU A N 1
ATOM 1580 C CA . LEU A 1 210 ? 12.992 -8.898 -0.721 1 98.75 210 LEU A CA 1
ATOM 1581 C C . LEU A 1 210 ? 12 -8.328 0.294 1 98.75 210 LEU A C 1
ATOM 1583 O O . LEU A 1 210 ? 12.297 -7.34 0.966 1 98.75 210 LEU A O 1
ATOM 1587 N N . THR A 1 211 ? 10.859 -8.906 0.359 1 98.88 211 THR A N 1
ATOM 1588 C CA . THR A 1 211 ? 9.812 -8.469 1.272 1 98.88 211 THR A CA 1
ATOM 1589 C C . THR A 1 211 ? 8.969 -9.656 1.735 1 98.88 211 THR A C 1
ATOM 1591 O O . THR A 1 211 ? 8.711 -10.578 0.965 1 98.88 211 THR A O 1
ATOM 1594 N N . GLU A 1 212 ? 8.578 -9.602 2.971 1 98.94 212 GLU A N 1
ATOM 1595 C CA . GLU A 1 212 ? 7.641 -10.562 3.539 1 98.94 212 GLU A CA 1
ATOM 1596 C C . GLU A 1 212 ? 6.332 -9.891 3.949 1 98.94 212 GLU A C 1
ATOM 1598 O O . GLU A 1 212 ? 6.34 -8.766 4.449 1 98.94 212 GLU A O 1
ATOM 1603 N N . GLY A 1 213 ? 5.254 -10.594 3.723 1 98.88 213 GLY A N 1
ATOM 1604 C CA . GLY A 1 213 ? 3.943 -10.109 4.121 1 98.88 213 GLY A CA 1
ATOM 1605 C C . GLY A 1 213 ? 3.164 -11.109 4.953 1 98.88 213 GLY A C 1
ATOM 1606 O O . GLY A 1 213 ? 3.23 -12.312 4.703 1 98.88 213 GLY A O 1
ATOM 1607 N N . VAL A 1 214 ? 2.471 -10.609 5.941 1 98.88 214 VAL A N 1
ATOM 1608 C CA . VAL A 1 214 ? 1.5 -11.367 6.723 1 98.88 214 VAL A CA 1
ATOM 1609 C C . VAL A 1 214 ? 0.158 -10.641 6.73 1 98.88 214 VAL A C 1
ATOM 1611 O O . VAL A 1 214 ? 0.093 -9.445 7.047 1 98.88 214 VAL A O 1
ATOM 1614 N N . GLY A 1 215 ? -0.841 -11.367 6.363 1 98.81 215 GLY A N 1
ATOM 1615 C CA . GLY A 1 215 ? -2.16 -10.766 6.281 1 98.81 215 GLY A CA 1
ATOM 1616 C C . GLY A 1 215 ? -3.217 -11.531 7.055 1 98.81 215 GLY A C 1
ATOM 1617 O O . GLY A 1 215 ? -3.189 -12.758 7.105 1 98.81 215 GLY A O 1
ATOM 1618 N N . LEU A 1 216 ? -4.074 -10.805 7.676 1 98.75 216 LEU A N 1
ATOM 1619 C CA . LEU A 1 216 ? -5.32 -11.32 8.234 1 98.75 216 LEU A CA 1
ATOM 1620 C C . LEU A 1 216 ? -6.523 -10.781 7.469 1 98.75 216 LEU A C 1
ATOM 1622 O O . LEU A 1 216 ? -6.707 -9.562 7.367 1 98.75 216 LEU A O 1
ATOM 1626 N N . PHE A 1 217 ? -7.27 -11.625 6.93 1 97.56 217 PHE A N 1
ATOM 1627 C CA . PHE A 1 217 ? -8.492 -11.281 6.219 1 97.56 217 PHE A CA 1
ATOM 1628 C C . PHE A 1 217 ? -9.711 -11.852 6.93 1 97.56 217 PHE A C 1
ATOM 1630 O O . PHE A 1 217 ? -9.617 -12.867 7.617 1 97.56 217 PHE A O 1
ATOM 1637 N N . VAL A 1 218 ? -10.828 -11.18 6.727 1 95.44 218 VAL A N 1
ATOM 1638 C CA . VAL A 1 218 ? -12.078 -11.633 7.324 1 95.44 218 VAL A CA 1
ATOM 1639 C C . VAL A 1 218 ? -13.141 -11.789 6.242 1 95.44 218 VAL A C 1
ATOM 1641 O O . VAL A 1 218 ? -13.383 -10.867 5.461 1 95.44 218 VAL A O 1
ATOM 1644 N N . ALA A 1 219 ? -13.758 -12.93 6.199 1 91.12 219 ALA A N 1
ATOM 1645 C CA . ALA A 1 219 ? -14.883 -13.172 5.297 1 91.12 219 ALA A CA 1
ATOM 1646 C C . ALA A 1 219 ? -16.141 -12.477 5.789 1 91.12 219 ALA A C 1
ATOM 1648 O O . ALA A 1 219 ? -16.484 -12.57 6.969 1 91.12 219 ALA A O 1
ATOM 1649 N N . LEU A 1 220 ? -16.734 -11.734 4.953 1 83.75 220 LEU A N 1
ATOM 1650 C CA . LEU A 1 220 ? -17.938 -11.008 5.336 1 83.75 220 LEU A CA 1
ATOM 1651 C C . LEU A 1 220 ? -19.156 -11.922 5.301 1 83.75 220 LEU A C 1
ATOM 1653 O O . LEU A 1 220 ? -19.234 -12.844 4.48 1 83.75 220 LEU A O 1
ATOM 1657 N N . LYS A 1 221 ? -20.078 -11.789 6.332 1 70.94 221 LYS A N 1
ATOM 1658 C CA . LYS A 1 221 ? -21.312 -12.562 6.383 1 70.94 221 LYS A CA 1
ATOM 1659 C C . LYS A 1 221 ? -22.219 -12.227 5.199 1 70.94 221 LYS A C 1
ATOM 1661 O O . LYS A 1 221 ? -22.25 -11.078 4.742 1 70.94 221 LYS A O 1
ATOM 1666 N N . PRO A 1 222 ? -22.828 -13.367 4.723 1 61.09 222 PRO A N 1
ATOM 1667 C CA . PRO A 1 222 ? -23.828 -13.141 3.668 1 61.09 222 PRO A CA 1
ATOM 1668 C C . PRO A 1 222 ? -24.875 -12.117 4.059 1 61.09 222 PRO A C 1
ATOM 1670 O O . PRO A 1 222 ? -25.266 -12.039 5.23 1 61.09 222 PRO A O 1
ATOM 1673 N N . GLY A 1 223 ? -25.188 -10.992 3.41 1 55.16 223 GLY A N 1
ATOM 1674 C CA . GLY A 1 223 ? -26.172 -9.953 3.697 1 55.16 223 GLY A CA 1
ATOM 1675 C C . GLY A 1 223 ? -25.547 -8.656 4.18 1 55.16 223 GLY A C 1
ATOM 1676 O O . GLY A 1 223 ? -26.219 -7.637 4.281 1 55.16 223 GLY A O 1
ATOM 1677 N N . THR A 1 224 ? -24.547 -8.852 4.848 1 46.41 224 THR A N 1
ATOM 1678 C CA . THR A 1 224 ? -23.938 -7.648 5.398 1 46.41 224 THR A CA 1
ATOM 1679 C C . THR A 1 224 ? -23.266 -6.832 4.293 1 46.41 224 THR A C 1
ATOM 1681 O O . THR A 1 224 ? -22.125 -7.121 3.906 1 46.41 224 THR A O 1
ATOM 1684 N N . AR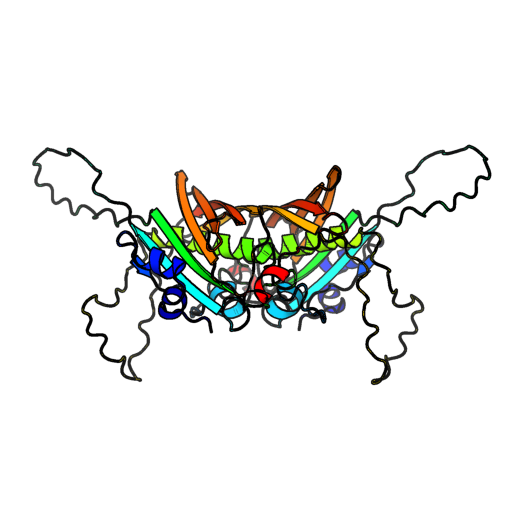G A 1 225 ? -23.906 -6.836 3.223 1 45.06 225 ARG A N 1
ATOM 1685 C CA . ARG A 1 225 ? -23.312 -5.891 2.279 1 45.06 225 ARG A CA 1
ATOM 1686 C C . ARG A 1 225 ? -22.984 -4.566 2.961 1 45.06 225 ARG A C 1
ATOM 1688 O O . ARG A 1 225 ? -23.75 -4.098 3.811 1 45.06 225 ARG A O 1
ATOM 1695 N N . ALA A 1 226 ? -21.844 -4.066 2.762 1 41.41 226 ALA A N 1
ATOM 1696 C CA . ALA A 1 226 ? -21.5 -2.779 3.359 1 41.41 226 ALA A CA 1
ATOM 1697 C C . ALA A 1 226 ? -22.594 -1.745 3.1 1 41.41 226 ALA A C 1
ATOM 1699 O O . ALA A 1 226 ? -22.844 -1.37 1.952 1 41.41 226 ALA A O 1
ATOM 1700 N N . SER A 1 227 ? -23.734 -1.804 3.725 1 35.25 227 SER A N 1
ATOM 1701 C CA . SER A 1 227 ? -24.797 -0.803 3.664 1 35.25 227 SER A CA 1
ATOM 1702 C C . SER A 1 227 ? -24.234 0.609 3.779 1 35.25 227 SER A C 1
ATOM 1704 O O . SER A 1 227 ? -24.953 1.545 4.133 1 35.25 227 SER A O 1
ATOM 1706 N N . ALA A 1 228 ? -23.125 0.861 3.406 1 35.94 228 ALA A N 1
ATOM 1707 C CA . ALA A 1 228 ? -22.75 2.262 3.602 1 35.94 228 ALA A CA 1
ATOM 1708 C C . ALA A 1 228 ? -23.484 3.162 2.607 1 35.94 228 ALA A C 1
ATOM 1710 O O . ALA A 1 228 ? -23.375 4.387 2.676 1 35.94 228 ALA A O 1
ATOM 1711 N N . ALA A 1 229 ? -23.922 2.748 1.454 1 34.03 229 ALA A N 1
ATOM 1712 C CA . ALA A 1 229 ? -24.359 3.703 0.441 1 34.03 229 ALA A CA 1
ATOM 1713 C C . ALA A 1 229 ? -25.703 4.324 0.82 1 34.03 229 ALA A C 1
ATOM 1715 O O . ALA A 1 229 ? -26.188 5.242 0.151 1 34.03 229 ALA A O 1
ATOM 1716 N N . ARG A 1 230 ? -26.531 3.74 1.591 1 31.02 230 ARG A N 1
ATOM 1717 C CA . ARG A 1 230 ? -27.906 4.219 1.526 1 31.02 230 ARG A CA 1
ATOM 1718 C C . ARG A 1 230 ? -28.047 5.57 2.223 1 31.02 230 ARG A C 1
ATOM 1720 O O . ARG A 1 230 ? -29.109 6.18 2.193 1 31.02 230 ARG A O 1
ATOM 1727 N N . ARG A 1 231 ? -27.141 5.887 3.143 1 32.84 231 ARG A N 1
ATOM 1728 C CA . ARG A 1 231 ? -27.703 7.008 3.887 1 32.84 231 ARG A CA 1
ATOM 1729 C C . ARG A 1 231 ? -27.562 8.312 3.109 1 32.84 231 ARG A C 1
ATOM 1731 O O . ARG A 1 231 ? -28.016 9.359 3.562 1 32.84 231 ARG A O 1
ATOM 1738 N N . THR A 1 232 ? -26.75 8.32 2.037 1 30.62 232 THR A N 1
ATOM 1739 C CA . THR A 1 232 ? -26.578 9.703 1.597 1 30.62 232 THR A CA 1
ATOM 1740 C C . THR A 1 232 ? -27.781 10.164 0.771 1 30.62 232 THR A C 1
ATOM 1742 O O . THR A 1 232 ? -27.891 11.344 0.442 1 30.62 232 THR A O 1
ATOM 1745 N N . ASN A 1 233 ? -28.578 9.297 0.224 1 30.55 233 ASN A N 1
ATOM 1746 C CA . ASN A 1 233 ? -29.594 9.922 -0.62 1 30.55 233 ASN A CA 1
ATOM 1747 C C . ASN A 1 233 ? -30.688 10.586 0.215 1 30.55 233 ASN A C 1
ATOM 1749 O O . ASN A 1 233 ? -31.641 11.141 -0.333 1 30.55 233 ASN A O 1
ATOM 1753 N N . ALA A 1 234 ? -31 10.078 1.368 1 27.77 234 ALA A N 1
ATOM 1754 C CA . ALA A 1 234 ? -32.281 10.594 1.841 1 27.77 234 ALA A CA 1
ATOM 1755 C C . ALA A 1 234 ? -32.188 12.086 2.146 1 27.77 234 ALA A C 1
ATOM 1757 O O . ALA A 1 234 ? -33.219 12.758 2.271 1 27.77 234 ALA A O 1
ATOM 1758 N N . LYS A 1 235 ? -31.125 12.547 2.844 1 27.72 235 LYS A N 1
ATOM 1759 C CA . LYS A 1 235 ? -31.422 13.891 3.342 1 27.72 235 LYS A CA 1
ATOM 1760 C C . LYS A 1 235 ? -31.203 14.938 2.258 1 27.72 235 LYS A C 1
ATOM 1762 O O . LYS A 1 235 ? -31.156 16.141 2.545 1 27.72 235 LYS A O 1
ATOM 1767 N N . LEU A 1 236 ? -31.203 14.547 0.874 1 21.22 236 LEU A N 1
ATOM 1768 C CA . LEU A 1 236 ? -31.641 15.727 0.137 1 21.22 236 LEU A CA 1
ATOM 1769 C C . LEU A 1 236 ? -33.156 15.867 0.176 1 21.22 236 LEU A C 1
ATOM 1771 O O . LEU A 1 236 ? -33.875 14.883 -0 1 21.22 236 LEU A O 1
ATOM 1775 N N . MET B 1 1 ? -4.828 16.891 -12.141 1 75.94 1 MET B N 1
ATOM 1776 C CA . MET B 1 1 ? -3.877 16.969 -11.031 1 75.94 1 MET B CA 1
ATOM 1777 C C . MET B 1 1 ? -4.586 17.344 -9.734 1 75.94 1 MET B C 1
ATOM 1779 O O . MET B 1 1 ? -5.547 18.109 -9.742 1 75.94 1 MET B O 1
ATOM 1783 N N . PRO B 1 2 ? -4.008 16.703 -8.641 1 80.38 2 PRO B N 1
ATOM 1784 C CA . PRO B 1 2 ? -4.664 17.016 -7.371 1 80.38 2 PRO B CA 1
ATOM 1785 C C . PRO B 1 2 ? -4.609 18.516 -7.035 1 80.38 2 PRO B C 1
ATOM 1787 O O . PRO B 1 2 ? -3.615 19.172 -7.328 1 80.38 2 PRO B O 1
ATOM 1790 N N . THR B 1 3 ? -5.699 19.062 -6.543 1 79.31 3 THR B N 1
ATOM 1791 C CA . THR B 1 3 ? -5.652 20.422 -6.031 1 79.31 3 THR B CA 1
ATOM 1792 C C . THR B 1 3 ? -4.934 20.469 -4.688 1 79.31 3 THR B C 1
ATOM 1794 O O . THR B 1 3 ? -5.109 19.578 -3.852 1 79.31 3 THR B O 1
ATOM 1797 N N . THR B 1 4 ? -4.055 21.375 -4.59 1 77.75 4 THR B N 1
ATOM 1798 C CA . THR B 1 4 ? -3.383 21.641 -3.322 1 77.75 4 THR B CA 1
ATOM 1799 C C . THR B 1 4 ? -3.904 22.922 -2.691 1 77.75 4 THR B C 1
ATOM 1801 O O . THR B 1 4 ? -3.297 23.453 -1.759 1 77.75 4 THR B O 1
ATOM 1804 N N . ASP B 1 5 ? -5.016 23.359 -3.213 1 79.5 5 ASP B N 1
ATOM 1805 C CA . ASP B 1 5 ? -5.652 24.578 -2.691 1 79.5 5 ASP B CA 1
ATOM 1806 C C . ASP B 1 5 ? -6.402 24.281 -1.394 1 79.5 5 ASP B C 1
ATOM 1808 O O . ASP B 1 5 ? -7.375 23.516 -1.391 1 79.5 5 ASP B O 1
ATOM 1812 N N . PRO B 1 6 ? -5.961 25.016 -0.357 1 84.56 6 PRO B N 1
ATOM 1813 C CA . PRO B 1 6 ? -6.637 24.781 0.922 1 84.56 6 PRO B CA 1
ATOM 1814 C C . PRO B 1 6 ? -8.125 25.109 0.87 1 84.56 6 PRO B C 1
ATOM 1816 O O . PRO B 1 6 ? -8.898 24.641 1.712 1 84.56 6 PRO B O 1
ATOM 1819 N N . ALA B 1 7 ? -8.508 25.891 -0.052 1 88.81 7 ALA B N 1
ATOM 1820 C CA . ALA B 1 7 ? -9.906 26.297 -0.156 1 88.81 7 ALA B CA 1
ATOM 1821 C C . ALA B 1 7 ? -10.82 25.078 -0.312 1 88.81 7 ALA B C 1
ATOM 1823 O O . ALA B 1 7 ? -11.953 25.078 0.178 1 88.81 7 ALA B O 1
ATOM 1824 N N . TYR B 1 8 ? -10.312 24.125 -0.942 1 90.5 8 TYR B N 1
ATOM 1825 C CA . TYR B 1 8 ? -11.086 22.906 -1.127 1 90.5 8 TYR B CA 1
ATOM 1826 C C . TYR B 1 8 ? -11.492 22.312 0.215 1 90.5 8 TYR B C 1
ATOM 1828 O O . TYR B 1 8 ? -12.672 22.016 0.441 1 90.5 8 TYR B O 1
ATOM 1836 N N . PHE B 1 9 ? -10.586 22.156 1.076 1 94.38 9 PHE B N 1
ATOM 1837 C CA . PHE B 1 9 ? -10.852 21.531 2.367 1 94.38 9 PHE B CA 1
ATOM 1838 C C . PHE B 1 9 ? -11.484 22.531 3.332 1 94.38 9 PHE B C 1
ATOM 1840 O O . PHE B 1 9 ? -12.25 22.141 4.215 1 94.38 9 PHE B O 1
ATOM 1847 N N . ARG B 1 10 ? -11.203 23.797 3.223 1 94.88 10 ARG B N 1
ATOM 1848 C CA . ARG B 1 10 ? -11.789 24.812 4.098 1 94.88 10 ARG B CA 1
ATOM 1849 C C . ARG B 1 10 ? -13.297 24.906 3.885 1 94.88 10 ARG B C 1
ATOM 1851 O O . ARG B 1 10 ? -14.023 25.422 4.742 1 94.88 10 ARG B O 1
ATOM 1858 N N . ALA B 1 11 ? -13.766 24.438 2.74 1 95.44 11 ALA B N 1
ATOM 1859 C CA . ALA B 1 11 ? -15.195 24.438 2.447 1 95.44 11 ALA B CA 1
ATOM 1860 C C . ALA B 1 11 ? -15.914 23.359 3.246 1 95.44 11 ALA B C 1
ATOM 1862 O O . ALA B 1 11 ? -17.141 23.359 3.328 1 95.44 11 ALA B O 1
ATOM 1863 N N . VAL B 1 12 ? -15.227 22.469 3.797 1 96 12 VAL B N 1
ATOM 1864 C CA . VAL B 1 12 ? -15.758 21.406 4.637 1 96 12 VAL B CA 1
ATOM 1865 C C . VAL B 1 12 ? -15.609 21.781 6.109 1 96 12 VAL B C 1
ATOM 1867 O O . VAL B 1 12 ? -14.492 21.922 6.609 1 96 12 VAL B O 1
ATOM 1870 N N . PRO B 1 13 ? -16.609 21.828 6.855 1 96.44 13 PRO B N 1
ATOM 1871 C CA . PRO B 1 13 ? -16.578 22.438 8.188 1 96.44 13 PRO B CA 1
ATOM 1872 C C . PRO B 1 13 ? -15.555 21.781 9.117 1 96.44 13 PRO B C 1
ATOM 1874 O O . PRO B 1 13 ? -14.773 22.484 9.766 1 96.44 13 PRO B O 1
ATOM 1877 N N . TRP B 1 14 ? -15.547 20.5 9.172 1 96.94 14 TRP B N 1
ATOM 1878 C CA . TRP B 1 14 ? -14.625 19.875 10.109 1 96.94 14 TRP B CA 1
ATOM 1879 C C . TRP B 1 14 ? -13.18 20.062 9.672 1 96.94 14 TRP B C 1
ATOM 1881 O O . TRP B 1 14 ? -12.273 20.156 10.5 1 96.94 14 TRP B O 1
ATOM 1891 N N . CYS B 1 15 ? -12.961 20.047 8.398 1 97.25 15 CYS B N 1
ATOM 1892 C CA . CYS B 1 15 ? -11.625 20.359 7.887 1 97.25 15 CYS B CA 1
ATOM 1893 C C . CYS B 1 15 ? -11.227 21.781 8.219 1 97.25 15 CYS B C 1
ATOM 1895 O O . CYS B 1 15 ? -10.102 22.031 8.664 1 97.25 15 CYS B O 1
ATOM 1897 N N . ALA B 1 16 ? -12.172 22.703 8.016 1 96.81 16 ALA B N 1
ATOM 1898 C CA . ALA B 1 16 ? -11.914 24.109 8.289 1 96.81 16 ALA B CA 1
ATOM 1899 C C . ALA B 1 16 ? -11.523 24.312 9.75 1 96.81 16 ALA B C 1
ATOM 1901 O O . ALA B 1 16 ? -10.617 25.109 10.047 1 96.81 16 ALA B O 1
ATOM 1902 N N . ALA B 1 17 ? -12.18 23.625 10.547 1 96.69 17 ALA B N 1
ATOM 1903 C CA . ALA B 1 17 ? -11.898 23.734 11.977 1 96.69 17 ALA B CA 1
ATOM 1904 C C . ALA B 1 17 ? -10.477 23.297 12.289 1 96.69 17 ALA B C 1
ATOM 1906 O O . ALA B 1 17 ? -9.758 23.969 13.023 1 96.69 17 ALA B O 1
ATOM 1907 N N . LEU B 1 18 ? -10.031 22.219 11.711 1 96.19 18 LEU B N 1
ATOM 1908 C CA . LEU B 1 18 ? -8.68 21.719 11.961 1 96.19 18 LEU B CA 1
ATOM 1909 C C . LEU B 1 18 ? -7.641 22.609 11.281 1 96.19 18 LEU B C 1
ATOM 1911 O O . LEU B 1 18 ? -6.57 22.859 11.844 1 96.19 18 LEU B O 1
ATOM 1915 N N . LEU B 1 19 ? -8.008 23.094 10.141 1 95.19 19 LEU B N 1
ATOM 1916 C CA . LEU B 1 19 ? -7.078 23.922 9.375 1 95.19 19 LEU B CA 1
ATOM 1917 C C . LEU B 1 19 ? -6.855 25.266 10.055 1 95.19 19 LEU B C 1
ATOM 1919 O O . LEU B 1 19 ? -5.863 25.953 9.789 1 95.19 19 LEU B O 1
ATOM 1923 N N . SER B 1 20 ? -7.695 25.641 10.969 1 95.38 20 SER B N 1
ATOM 1924 C CA . SER B 1 20 ? -7.59 26.922 11.672 1 95.38 20 SER B CA 1
ATOM 1925 C C . SER B 1 20 ? -6.805 26.766 12.969 1 95.38 20 SER B C 1
ATOM 1927 O O . SER B 1 20 ? -6.574 27.75 13.68 1 95.38 20 SER B O 1
ATOM 1929 N N . ASP B 1 21 ? -6.453 25.562 13.273 1 94.81 21 ASP B N 1
ATOM 1930 C CA . ASP B 1 21 ? -5.684 25.312 14.484 1 94.81 21 ASP B CA 1
ATOM 1931 C C . ASP B 1 21 ? -4.355 26.062 14.461 1 94.81 21 ASP B C 1
ATOM 1933 O O . ASP B 1 21 ? -3.498 25.797 13.617 1 94.81 21 ASP B O 1
ATOM 1937 N N . PRO B 1 22 ? -4.039 26.984 15.375 1 93.88 22 PRO B N 1
ATOM 1938 C CA . PRO B 1 22 ? -2.836 27.828 15.32 1 93.88 22 PRO B CA 1
ATOM 1939 C C . PRO B 1 22 ? -1.565 27.047 15.672 1 93.88 22 PRO B C 1
ATOM 1941 O O . PRO B 1 22 ? -0.458 27.547 15.453 1 93.88 22 PRO B O 1
ATOM 1944 N N . GLU B 1 23 ? -1.729 25.938 16.203 1 93.56 23 GLU B N 1
ATOM 1945 C CA . GLU B 1 23 ? -0.557 25.141 16.562 1 93.56 23 GLU B CA 1
ATOM 1946 C C . GLU B 1 23 ? 0.054 24.484 15.328 1 93.56 23 GLU B C 1
ATOM 1948 O O . GLU B 1 23 ? 1.142 23.906 15.398 1 93.56 23 GLU B O 1
ATOM 1953 N N . TYR B 1 24 ? -0.72 24.531 14.258 1 93.75 24 TYR B N 1
ATOM 1954 C CA . TYR B 1 24 ? -0.277 23.875 13.031 1 93.75 24 TYR B CA 1
ATOM 1955 C C . TYR B 1 24 ? 0.002 24.906 11.938 1 93.75 24 TYR B C 1
ATOM 1957 O O . TYR B 1 24 ? -0.612 25.969 11.906 1 93.75 24 TYR B O 1
ATOM 1965 N N . ILE B 1 25 ? 0.961 24.516 11.062 1 91.94 25 ILE B N 1
ATOM 1966 C CA . ILE B 1 25 ? 1.251 25.312 9.875 1 91.94 25 ILE B CA 1
ATOM 1967 C C . ILE B 1 25 ? 0.924 24.5 8.625 1 91.94 25 ILE B C 1
ATOM 1969 O O . ILE B 1 25 ? 1.281 23.312 8.531 1 91.94 25 ILE B O 1
ATOM 1973 N N . VAL B 1 26 ? 0.229 25.109 7.699 1 90.69 26 VAL B N 1
ATOM 1974 C CA . VAL B 1 26 ? -0.115 24.438 6.445 1 90.69 26 VAL B CA 1
ATOM 1975 C C . VAL B 1 26 ? 1.11 24.391 5.535 1 90.69 26 VAL B C 1
ATOM 1977 O O . VAL B 1 26 ? 1.806 25.391 5.359 1 90.69 26 VAL B O 1
ATOM 1980 N N . VAL B 1 27 ? 1.391 23.234 5.051 1 85.69 27 VAL B N 1
ATOM 1981 C CA . VAL B 1 27 ? 2.51 23.031 4.137 1 85.69 27 VAL B CA 1
ATOM 1982 C C . VAL B 1 27 ? 2.025 22.328 2.869 1 85.69 27 VAL B C 1
ATOM 1984 O O . VAL B 1 27 ? 1.116 21.5 2.924 1 85.69 27 VAL B O 1
ATOM 1987 N N . PRO B 1 28 ? 2.537 22.766 1.738 1 75.62 28 PRO B N 1
ATOM 1988 C CA . PRO B 1 28 ? 2.117 22.062 0.522 1 75.62 28 PRO B CA 1
ATOM 1989 C C . PRO B 1 28 ? 2.57 20.609 0.495 1 75.62 28 PRO B C 1
ATOM 1991 O O . PRO B 1 28 ? 3.633 20.281 1.03 1 75.62 28 PRO B O 1
ATOM 1994 N N . SER B 1 29 ? 1.701 19.844 -0.026 1 74.25 29 SER B N 1
ATOM 1995 C CA . SER B 1 29 ? 2.045 18.438 -0.203 1 74.25 29 SER B CA 1
ATOM 1996 C C . SER B 1 29 ? 2.898 18.219 -1.449 1 74.25 29 SER B C 1
ATOM 1998 O O . SER B 1 29 ? 2.92 19.078 -2.342 1 74.25 29 SER B O 1
ATOM 2000 N N . ARG B 1 30 ? 3.631 17.141 -1.457 1 75.19 30 ARG B N 1
ATOM 2001 C CA . ARG B 1 30 ? 4.426 16.812 -2.635 1 75.19 30 ARG B CA 1
ATOM 2002 C C . ARG B 1 30 ? 3.57 16.125 -3.695 1 75.19 30 ARG B C 1
ATOM 2004 O O . ARG B 1 30 ? 4.051 15.836 -4.793 1 75.19 30 ARG B O 1
ATOM 2011 N N . PHE B 1 31 ? 2.355 15.898 -3.414 1 76.94 31 PHE B N 1
ATOM 2012 C CA . PHE B 1 31 ? 1.493 15.211 -4.367 1 76.94 31 PHE B CA 1
ATOM 2013 C C . PHE B 1 31 ? 1.313 16.031 -5.633 1 76.94 31 PHE B C 1
ATOM 2015 O O . PHE B 1 31 ? 1.07 17.234 -5.566 1 76.94 31 PHE B O 1
ATOM 2022 N N . GLY B 1 32 ? 1.584 15.414 -6.73 1 72.56 32 GLY B N 1
ATOM 2023 C CA . GLY B 1 32 ? 1.412 16.078 -8.008 1 72.56 32 GLY B CA 1
ATOM 2024 C C . GLY B 1 32 ? 2.604 16.938 -8.398 1 72.56 32 GLY B C 1
ATOM 2025 O O . GLY B 1 32 ? 2.516 17.75 -9.32 1 72.56 32 GLY B O 1
ATOM 2026 N N . ARG B 1 33 ? 3.648 16.828 -7.613 1 77.25 33 ARG B N 1
ATOM 2027 C CA . ARG B 1 33 ? 4.855 17.594 -7.918 1 77.25 33 ARG B CA 1
ATOM 2028 C C . ARG B 1 33 ? 6.023 16.656 -8.227 1 77.25 33 ARG B C 1
ATOM 2030 O O . ARG B 1 33 ? 6.895 16.453 -7.383 1 77.25 33 ARG B O 1
ATOM 2037 N N . PRO B 1 34 ? 6.016 16.188 -9.453 1 74.31 34 PRO B N 1
ATOM 2038 C CA . PRO B 1 34 ? 7.07 15.234 -9.805 1 74.31 34 PRO B CA 1
ATOM 2039 C C . PRO B 1 34 ? 8.461 15.859 -9.766 1 74.31 34 PRO B C 1
ATOM 2041 O O . PRO B 1 34 ? 8.625 17.031 -10.086 1 74.31 34 PRO B O 1
ATOM 2044 N N . MET B 1 35 ? 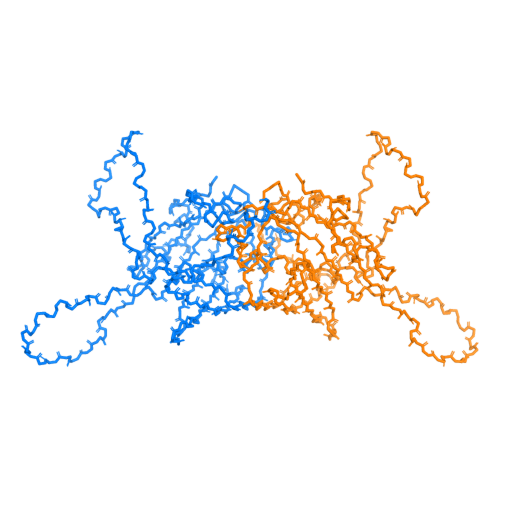9.367 15.047 -9.359 1 74.38 35 MET B N 1
ATOM 2045 C CA . MET B 1 35 ? 10.758 15.477 -9.297 1 74.38 35 MET B CA 1
ATOM 2046 C C . MET B 1 35 ? 11.492 15.141 -10.594 1 74.38 35 MET B C 1
ATOM 2048 O O . MET B 1 35 ? 11.141 14.18 -11.281 1 74.38 35 MET B O 1
ATOM 2052 N N . LYS B 1 36 ? 12.5 15.867 -10.828 1 73.44 36 LYS B N 1
ATOM 2053 C CA . LYS B 1 36 ? 13.25 15.711 -12.07 1 73.44 36 LYS B CA 1
ATOM 2054 C C . LYS B 1 36 ? 13.922 14.344 -12.148 1 73.44 36 LYS B C 1
ATOM 2056 O O . LYS B 1 36 ? 14.016 13.75 -13.219 1 73.44 36 LYS B O 1
ATOM 2061 N N . ASP B 1 37 ? 14.328 13.852 -10.984 1 75.44 37 ASP B N 1
ATOM 2062 C CA . ASP B 1 37 ? 15.047 12.586 -11 1 75.44 37 ASP B CA 1
ATOM 2063 C C . ASP B 1 37 ? 14.078 11.406 -10.922 1 75.44 37 ASP B C 1
ATOM 2065 O O . ASP B 1 37 ? 14.5 10.25 -10.828 1 75.44 37 ASP B O 1
ATOM 2069 N N . GLY B 1 38 ? 12.82 11.656 -10.922 1 77.12 38 GLY B N 1
ATOM 2070 C CA . GLY B 1 38 ? 11.812 10.609 -10.953 1 77.12 38 GLY B CA 1
ATOM 2071 C C . GLY B 1 38 ? 11.516 10.023 -9.586 1 77.12 38 GLY B C 1
ATOM 2072 O O . GLY B 1 38 ? 10.797 9.039 -9.469 1 77.12 38 GLY B O 1
ATOM 2073 N N . ARG B 1 39 ? 12.047 10.68 -8.578 1 79.56 39 ARG B N 1
ATOM 2074 C CA . ARG B 1 39 ? 11.789 10.188 -7.23 1 79.56 39 ARG B CA 1
ATOM 2075 C C . ARG B 1 39 ? 10.312 10.344 -6.867 1 79.56 39 ARG B C 1
ATOM 2077 O O . ARG B 1 39 ? 9.719 11.398 -7.109 1 79.56 39 ARG B O 1
ATOM 2084 N N . GLY B 1 40 ? 9.789 9.273 -6.312 1 88.69 40 GLY B N 1
ATOM 2085 C CA . GLY B 1 40 ? 8.445 9.32 -5.75 1 88.69 40 GLY B CA 1
ATOM 2086 C C . GLY B 1 40 ? 7.359 9.344 -6.805 1 88.69 40 GLY B C 1
ATOM 2087 O O . GLY B 1 40 ? 6.27 9.875 -6.57 1 88.69 40 GLY B O 1
ATOM 2088 N N . GLU B 1 41 ? 7.609 8.898 -8.008 1 92.44 41 GLU B N 1
ATOM 2089 C CA . GLU B 1 41 ? 6.641 8.969 -9.102 1 92.44 41 GLU B CA 1
ATOM 2090 C C . GLU B 1 41 ? 5.324 8.297 -8.711 1 92.44 41 GLU B C 1
ATOM 2092 O O . GLU B 1 41 ? 4.258 8.695 -9.188 1 92.44 41 GLU B O 1
ATOM 2097 N N . PHE B 1 42 ? 5.414 7.387 -7.875 1 96.75 42 PHE B N 1
ATOM 2098 C CA . PHE B 1 42 ? 4.195 6.703 -7.457 1 96.75 42 PHE B CA 1
ATOM 2099 C C . PHE B 1 42 ? 3.182 7.695 -6.898 1 96.75 42 PHE B C 1
ATOM 2101 O O . PHE B 1 42 ? 2.008 7.676 -7.277 1 96.75 42 PHE B O 1
ATOM 2108 N N . PHE B 1 43 ? 3.619 8.625 -6.078 1 94.88 43 PHE B N 1
ATOM 2109 C CA . PHE B 1 43 ? 2.693 9.547 -5.438 1 94.88 43 PHE B CA 1
ATOM 2110 C C . PHE B 1 43 ? 2.674 10.891 -6.168 1 94.88 43 PHE B C 1
ATOM 2112 O O . PHE B 1 43 ? 1.678 11.617 -6.121 1 94.88 43 PHE B O 1
ATOM 2119 N N . THR B 1 44 ? 3.748 11.195 -6.852 1 92.44 44 THR B N 1
ATOM 2120 C CA . THR B 1 44 ? 3.809 12.516 -7.469 1 92.44 44 THR B CA 1
ATOM 2121 C C . THR B 1 44 ? 3.191 12.492 -8.859 1 92.44 44 THR B C 1
ATOM 2123 O O . THR B 1 44 ? 2.838 13.531 -9.414 1 92.44 44 THR B O 1
ATOM 2126 N N . LYS B 1 45 ? 3 11.297 -9.414 1 93.25 45 LYS B N 1
ATOM 2127 C CA . LYS B 1 45 ? 2.43 11.188 -10.75 1 93.25 45 LYS B CA 1
ATOM 2128 C C . LYS B 1 45 ? 1.303 10.156 -10.789 1 93.25 45 LYS B C 1
ATOM 2130 O O . LYS B 1 45 ? 0.135 10.516 -10.961 1 93.25 45 LYS B O 1
ATOM 2135 N N . THR B 1 46 ? 1.562 8.977 -10.508 1 96.31 46 THR B N 1
ATOM 2136 C CA . THR B 1 46 ? 0.63 7.871 -10.695 1 96.31 46 THR B CA 1
ATOM 2137 C C . THR B 1 46 ? -0.621 8.07 -9.844 1 96.31 46 THR B C 1
ATOM 2139 O O . THR B 1 46 ? -1.739 7.855 -10.312 1 96.31 46 THR B O 1
ATOM 2142 N N . LEU B 1 47 ? -0.432 8.5 -8.586 1 96.88 47 LEU B N 1
ATOM 2143 C CA . LEU B 1 47 ? -1.567 8.617 -7.68 1 96.88 47 LEU B CA 1
ATOM 2144 C C . LEU B 1 47 ? -1.996 10.078 -7.531 1 96.88 47 LEU B C 1
ATOM 2146 O O . LEU B 1 47 ? -2.771 10.406 -6.633 1 96.88 47 LEU B O 1
ATOM 2150 N N . ALA B 1 48 ? -1.435 10.875 -8.336 1 93.94 48 ALA B N 1
ATOM 2151 C CA . ALA B 1 48 ? -1.807 12.289 -8.344 1 93.94 48 ALA B CA 1
ATOM 2152 C C . ALA B 1 48 ? -2.592 12.633 -9.609 1 93.94 48 ALA B C 1
ATOM 2154 O O . ALA B 1 48 ? -2.072 13.305 -10.508 1 93.94 48 ALA B O 1
ATOM 2155 N N . THR B 1 49 ? -3.824 12.164 -9.648 1 94.12 49 THR B N 1
ATOM 2156 C CA . THR B 1 49 ? -4.676 12.375 -10.812 1 94.12 49 THR B CA 1
ATOM 2157 C C . THR B 1 49 ? -6.07 12.828 -10.391 1 94.12 49 THR B C 1
ATOM 2159 O O . THR B 1 49 ? -6.363 12.922 -9.203 1 94.12 49 THR B O 1
ATOM 2162 N N . ASP B 1 50 ? -6.922 13.023 -11.398 1 93.81 50 ASP B N 1
ATOM 2163 C CA . ASP B 1 50 ? -8.289 13.469 -11.133 1 93.81 50 ASP B CA 1
ATOM 2164 C C . ASP B 1 50 ? -9.164 12.297 -10.688 1 93.81 50 ASP B C 1
ATOM 2166 O O . ASP B 1 50 ? -10.312 12.5 -10.273 1 93.81 50 ASP B O 1
ATOM 2170 N N . THR B 1 51 ? -8.586 11.047 -10.688 1 95.31 51 THR B N 1
ATOM 2171 C CA . THR B 1 51 ? -9.398 9.906 -10.281 1 95.31 51 THR B CA 1
ATOM 2172 C C . THR B 1 51 ? -8.75 9.164 -9.117 1 95.31 51 THR B C 1
ATOM 2174 O O . THR B 1 51 ? -9.289 8.172 -8.625 1 95.31 51 THR B O 1
ATOM 2177 N N . THR B 1 52 ? -7.594 9.539 -8.711 1 97.06 52 THR B N 1
ATOM 2178 C CA . THR B 1 52 ? -6.926 8.914 -7.57 1 97.06 52 THR B CA 1
ATOM 2179 C C . THR B 1 52 ? -6.91 9.859 -6.371 1 97.06 52 THR B C 1
ATOM 2181 O O . THR B 1 52 ? -7.953 10.117 -5.766 1 97.06 52 THR B O 1
ATOM 2184 N N . ILE B 1 53 ? -5.777 10.336 -5.938 1 96.81 53 ILE B N 1
ATOM 2185 C CA . ILE B 1 53 ? -5.754 11.43 -4.973 1 96.81 53 ILE B CA 1
ATOM 2186 C C . ILE B 1 53 ? -6.078 12.75 -5.676 1 96.81 53 ILE B C 1
ATOM 2188 O O . ILE B 1 53 ? -5.281 13.242 -6.477 1 96.81 53 ILE B O 1
ATOM 2192 N N . THR B 1 54 ? -7.199 13.328 -5.32 1 95.62 54 THR B N 1
ATOM 2193 C CA . THR B 1 54 ? -7.719 14.469 -6.07 1 95.62 54 THR B CA 1
ATOM 2194 C C . THR B 1 54 ? -7.41 15.773 -5.348 1 95.62 54 THR B C 1
ATOM 2196 O O . THR B 1 54 ? -7.441 16.844 -5.957 1 95.62 54 THR B O 1
ATOM 2199 N N . ALA B 1 55 ? -7.156 15.727 -4.105 1 93.94 55 ALA B N 1
ATOM 2200 C CA . ALA B 1 55 ? -6.777 16.875 -3.281 1 93.94 55 ALA B CA 1
ATOM 2201 C C . ALA B 1 55 ? -5.98 16.422 -2.059 1 93.94 55 ALA B C 1
ATOM 2203 O O . ALA B 1 55 ? -6.258 15.375 -1.477 1 93.94 55 ALA B O 1
ATOM 2204 N N . CYS B 1 56 ? -5.059 17.234 -1.748 1 94.5 56 CYS B N 1
ATOM 2205 C CA . CYS B 1 56 ? -4.273 16.922 -0.559 1 94.5 56 CYS B CA 1
ATOM 2206 C C . CYS B 1 56 ? -3.57 18.156 -0.029 1 94.5 56 CYS B C 1
ATOM 2208 O O . CYS B 1 56 ? -2.945 18.906 -0.792 1 94.5 56 CYS B O 1
ATOM 2210 N N . ILE B 1 57 ? -3.658 18.391 1.244 1 93.25 57 ILE B N 1
ATOM 2211 C CA . ILE B 1 57 ? -2.857 19.391 1.936 1 93.25 57 ILE B CA 1
ATOM 2212 C C . ILE B 1 57 ? -2.381 18.844 3.277 1 93.25 57 ILE B C 1
ATOM 2214 O O . ILE B 1 57 ? -3.006 17.938 3.84 1 93.25 57 ILE B O 1
ATOM 2218 N N . CYS B 1 58 ? -1.299 19.344 3.719 1 93.81 58 CYS B N 1
ATOM 2219 C CA . CYS B 1 58 ? -0.743 18.875 4.984 1 93.81 58 CYS B CA 1
ATOM 2220 C C . CYS B 1 58 ? -0.567 20.031 5.961 1 93.81 58 CYS B C 1
ATOM 2222 O O . CYS B 1 58 ? -0.431 21.188 5.547 1 93.81 58 CYS B O 1
ATOM 2224 N N . GLN B 1 59 ? -0.617 19.672 7.223 1 94.81 59 GLN B N 1
ATOM 2225 C CA . GLN B 1 59 ? -0.219 20.547 8.32 1 94.81 59 GLN B CA 1
ATOM 2226 C C . GLN B 1 59 ? 0.831 19.891 9.203 1 94.81 59 GLN B C 1
ATOM 2228 O O . GLN B 1 59 ? 0.817 18.656 9.383 1 94.81 59 GLN B O 1
ATOM 2233 N N . THR B 1 60 ? 1.694 20.703 9.656 1 93.88 60 THR B N 1
ATOM 2234 C CA . THR B 1 60 ? 2.707 20.188 10.578 1 93.88 60 THR B CA 1
ATOM 2235 C C . THR B 1 60 ? 2.625 20.906 11.922 1 93.88 60 THR B C 1
ATOM 2237 O O . THR B 1 60 ? 2.34 22.094 11.977 1 93.88 60 THR B O 1
ATOM 2240 N N . ARG B 1 61 ? 2.791 20.141 12.953 1 93.56 61 ARG B N 1
ATOM 2241 C CA . ARG B 1 61 ? 2.914 20.703 14.297 1 93.56 61 ARG B CA 1
ATOM 2242 C C . ARG B 1 61 ? 4.363 20.672 14.773 1 93.56 61 ARG B C 1
ATOM 2244 O O . ARG B 1 61 ? 5.012 19.625 14.742 1 93.56 61 ARG B O 1
ATOM 2251 N N . ARG B 1 62 ? 4.797 21.875 15.172 1 82.5 62 ARG B N 1
ATOM 2252 C CA . ARG B 1 62 ? 6.168 21.938 15.672 1 82.5 62 ARG B CA 1
ATOM 2253 C C . ARG B 1 62 ? 6.211 21.734 17.172 1 82.5 62 ARG B C 1
ATOM 2255 O O . ARG B 1 62 ? 5.324 22.188 17.906 1 82.5 62 ARG B O 1
ATOM 2262 N N . ALA B 1 63 ? 7.203 20.922 17.516 1 70.88 63 ALA B N 1
ATOM 2263 C CA . ALA B 1 63 ? 7.387 20.688 18.938 1 70.88 63 ALA B CA 1
ATOM 2264 C C . ALA B 1 63 ? 7.883 21.938 19.641 1 70.88 63 ALA B C 1
ATOM 2266 O O . ALA B 1 63 ? 8.648 22.719 19.078 1 70.88 63 ALA B O 1
ATOM 2267 N N . ASP B 1 64 ? 7.227 22.438 20.734 1 59.38 64 ASP B N 1
ATOM 2268 C CA . ASP B 1 64 ? 7.688 23.547 21.578 1 59.38 64 ASP B CA 1
ATOM 2269 C C . ASP B 1 64 ? 9.078 23.25 22.141 1 59.38 64 ASP B C 1
ATOM 2271 O O . ASP B 1 64 ? 9.328 22.172 22.672 1 59.38 64 ASP B O 1
ATOM 2275 N N . ARG B 1 65 ? 10.094 23.828 21.547 1 48.81 65 ARG B N 1
ATOM 2276 C CA . ARG B 1 65 ? 11.398 23.734 22.188 1 48.81 65 ARG B CA 1
ATOM 2277 C C . ARG B 1 65 ? 11.32 24.125 23.656 1 48.81 65 ARG B C 1
ATOM 2279 O O . ARG B 1 65 ? 12.336 24.094 24.359 1 48.81 65 ARG B O 1
ATOM 2286 N N . ASN B 1 66 ? 10.336 24.906 23.969 1 43.81 66 ASN B N 1
ATOM 2287 C CA . ASN B 1 66 ? 10.508 25.562 25.266 1 43.81 66 ASN B CA 1
ATOM 2288 C C . ASN B 1 66 ? 10.648 24.547 26.391 1 43.81 66 ASN B C 1
ATOM 2290 O O . ASN B 1 66 ? 10.82 24.906 27.547 1 43.81 66 ASN B O 1
ATOM 2294 N N . ASN B 1 67 ? 10.234 23.391 26.266 1 39.41 67 ASN B N 1
ATOM 2295 C CA . ASN B 1 67 ? 10.258 22.859 27.641 1 39.41 67 ASN B CA 1
ATOM 2296 C C . ASN B 1 67 ? 11.68 22.562 28.094 1 39.41 67 ASN B C 1
ATOM 2298 O O . ASN B 1 67 ? 11.961 21.469 28.578 1 39.41 67 ASN B O 1
ATOM 2302 N N . ASN B 1 68 ? 12.742 22.922 27.391 1 35.09 68 ASN B N 1
ATOM 2303 C CA . ASN B 1 68 ? 13.938 22.844 28.234 1 35.09 68 ASN B CA 1
ATOM 2304 C C . ASN B 1 68 ? 13.859 23.828 29.391 1 35.09 68 ASN B C 1
ATOM 2306 O O . ASN B 1 68 ? 13.727 25.031 29.188 1 35.09 68 ASN B O 1
ATOM 2310 N N . GLY B 1 69 ? 13.547 23.516 30.578 1 33.25 69 GLY B N 1
ATOM 2311 C CA . GLY B 1 69 ? 13.766 24.172 31.859 1 33.25 69 GLY B CA 1
ATOM 2312 C C . GLY B 1 69 ? 15.055 24.969 31.891 1 33.25 69 GLY B C 1
ATOM 2313 O O . GLY B 1 69 ? 15.836 24.953 30.938 1 33.25 69 GLY B O 1
ATOM 2314 N N . HIS B 1 70 ? 15.641 25.312 33.219 1 31.44 70 HIS B N 1
ATOM 2315 C CA . HIS B 1 70 ? 16.484 26.203 34 1 31.44 70 HIS B CA 1
ATOM 2316 C C . HIS B 1 70 ? 17.938 26.078 33.594 1 31.44 70 HIS B C 1
ATOM 2318 O O . HIS B 1 70 ? 18.734 25.469 34.312 1 31.44 70 HIS B O 1
ATOM 2324 N N . GLN B 1 71 ? 18.359 25.891 32.375 1 31.53 71 GLN B N 1
ATOM 2325 C CA . GLN B 1 71 ? 19.812 26.016 32.438 1 31.53 71 GLN B CA 1
ATOM 2326 C C . GLN B 1 71 ? 20.234 27.438 32.812 1 31.53 71 GLN B C 1
ATOM 2328 O O . GLN B 1 71 ? 19.891 28.406 32.125 1 31.53 71 GLN B O 1
ATOM 2333 N N . ASN B 1 72 ? 20.438 27.844 34.125 1 29.58 72 ASN B N 1
ATOM 2334 C CA . ASN B 1 72 ? 21.078 29 34.719 1 29.58 72 ASN B CA 1
ATOM 2335 C C . ASN B 1 72 ? 22.375 29.359 34.031 1 29.58 72 ASN B C 1
ATOM 2337 O O . ASN B 1 72 ? 22.828 30.5 34.094 1 29.58 72 ASN B O 1
ATOM 2341 N N . SER B 1 73 ? 23.453 28.5 34.031 1 33.88 73 SER B N 1
ATOM 2342 C CA . SER B 1 73 ? 24.766 29.078 34.312 1 33.88 73 SER B CA 1
ATOM 2343 C C . SER B 1 73 ? 25.25 29.891 33.094 1 33.88 73 SER B C 1
ATOM 2345 O O . SER B 1 73 ? 24.938 29.562 31.953 1 33.88 73 SER B O 1
ATOM 2347 N N . ALA B 1 74 ? 25.984 31.109 33.219 1 30.78 74 ALA B N 1
ATOM 2348 C CA . ALA B 1 74 ? 26.625 32.281 32.625 1 30.78 74 ALA B CA 1
ATOM 2349 C C . ALA B 1 74 ? 27.594 31.859 31.516 1 30.78 74 ALA B C 1
ATOM 2351 O O . ALA B 1 74 ? 28.297 32.688 30.938 1 30.78 74 ALA B O 1
ATOM 2352 N N . ALA B 1 75 ? 28.219 30.688 31.547 1 34.38 75 ALA B N 1
ATOM 2353 C CA . ALA B 1 75 ? 29.5 30.844 30.859 1 34.38 75 ALA B CA 1
ATOM 2354 C C . ALA B 1 75 ? 29.297 31.188 29.391 1 34.38 75 ALA B C 1
ATOM 2356 O O . ALA B 1 75 ? 28.359 30.703 28.75 1 34.38 75 ALA B O 1
ATOM 2357 N N . GLU B 1 76 ? 29.875 32.281 28.797 1 33.56 76 GLU B N 1
ATOM 2358 C CA . GLU B 1 76 ? 30.062 32.969 27.531 1 33.56 76 GLU B CA 1
ATOM 2359 C C . GLU B 1 76 ? 30.281 32 26.375 1 33.56 76 GLU B C 1
ATOM 2361 O O . GLU B 1 76 ? 30.656 32.406 25.281 1 33.56 76 GLU B O 1
ATOM 2366 N N . THR B 1 77 ? 30.609 30.734 26.672 1 34.72 77 THR B N 1
ATOM 2367 C CA . THR B 1 77 ? 31.234 30.094 25.516 1 34.72 77 THR B CA 1
ATOM 2368 C C . THR B 1 77 ? 30.375 30.234 24.281 1 34.72 77 THR B C 1
ATOM 2370 O O . THR B 1 77 ? 29.141 30.266 24.375 1 34.72 77 THR B O 1
ATOM 2373 N N . THR B 1 78 ? 30.953 30.672 23.094 1 34.31 78 THR B N 1
ATOM 2374 C CA . THR B 1 78 ? 30.516 30.922 21.719 1 34.31 78 THR B CA 1
ATOM 2375 C C . THR B 1 78 ? 29.547 29.828 21.25 1 34.31 78 THR B C 1
ATOM 2377 O O . THR B 1 78 ? 29.969 28.703 21.016 1 34.31 78 THR B O 1
ATOM 2380 N N . ALA B 1 79 ? 28.547 29.578 22.016 1 32.91 79 ALA B N 1
ATOM 2381 C CA . ALA B 1 79 ? 27.484 28.578 21.797 1 32.91 79 ALA B CA 1
ATOM 2382 C C . ALA B 1 79 ? 26.891 28.719 20.391 1 32.91 79 ALA B C 1
ATOM 2384 O O . ALA B 1 79 ? 26.078 29.609 20.141 1 32.91 79 ALA B O 1
ATOM 2385 N N . THR B 1 80 ? 27.781 28.891 19.344 1 35.84 80 THR B N 1
ATOM 2386 C CA . THR B 1 80 ? 27.109 28.625 18.078 1 35.84 80 THR B CA 1
ATOM 2387 C C . THR B 1 80 ? 26.078 27.516 18.234 1 35.84 80 THR B C 1
ATOM 2389 O O . THR B 1 80 ? 26.438 26.328 18.25 1 35.84 80 THR B O 1
ATOM 2392 N N . ALA B 1 81 ? 25.359 27.531 19.312 1 34.78 81 ALA B N 1
ATOM 2393 C CA . ALA B 1 81 ? 24.297 26.609 19.688 1 34.78 81 ALA B CA 1
ATOM 2394 C C . ALA B 1 81 ? 23.391 26.297 18.516 1 34.78 81 ALA B C 1
ATOM 2396 O O . ALA B 1 81 ? 22.797 27.203 17.906 1 34.78 81 ALA B O 1
ATOM 2397 N N . SER B 1 82 ? 23.875 25.422 17.641 1 38.03 82 SER B N 1
ATOM 2398 C CA . SER B 1 82 ? 22.969 24.859 16.656 1 38.03 82 SER B CA 1
ATOM 2399 C C . SER B 1 82 ? 21.516 24.906 17.125 1 38.03 82 SER B C 1
ATOM 2401 O O . SER B 1 82 ? 21.203 24.406 18.203 1 38.03 82 SER B O 1
ATOM 2403 N N . VAL B 1 83 ? 20.844 26.047 17.109 1 36.47 83 VAL B N 1
ATOM 2404 C CA . VAL B 1 83 ? 19.391 26.125 17.312 1 36.47 83 VAL B CA 1
ATOM 2405 C C . VAL B 1 83 ? 18.75 24.781 17 1 36.47 83 VAL B C 1
ATOM 2407 O O . VAL B 1 83 ? 18.875 24.266 15.891 1 36.47 83 VAL B O 1
ATOM 2410 N N . PRO B 1 84 ? 18.641 23.891 17.938 1 43.41 84 PRO B N 1
ATOM 2411 C CA . PRO B 1 84 ? 17.953 22.641 17.656 1 43.41 84 PRO B CA 1
ATOM 2412 C C . PRO B 1 84 ? 16.75 22.812 16.75 1 43.41 84 PRO B C 1
ATOM 2414 O O . PRO B 1 84 ? 15.953 23.734 16.938 1 43.41 84 PRO B O 1
ATOM 2417 N N . GLN B 1 85 ? 16.938 22.891 15.398 1 48.31 85 GLN B N 1
ATOM 2418 C CA . GLN B 1 85 ? 15.836 23 14.438 1 48.31 85 GLN B CA 1
ATOM 2419 C C . GLN B 1 85 ? 14.57 22.344 14.977 1 48.31 85 GLN B C 1
ATOM 2421 O O . GLN B 1 85 ? 14.625 21.25 15.562 1 48.31 85 GLN B O 1
ATOM 2426 N N . ALA B 1 86 ? 13.469 23.141 15.156 1 54.84 86 ALA B N 1
ATOM 2427 C CA . ALA B 1 86 ? 12.148 22.734 15.617 1 54.84 86 ALA B CA 1
ATOM 2428 C C . ALA B 1 86 ? 11.695 21.438 14.953 1 54.84 86 ALA B C 1
ATOM 2430 O O . ALA B 1 86 ? 11.836 21.266 13.742 1 54.84 86 ALA B O 1
ATOM 2431 N N . THR B 1 87 ? 11.633 20.297 15.672 1 80.56 87 THR B N 1
ATOM 2432 C CA . THR B 1 87 ? 11.227 18.953 15.273 1 80.56 87 THR B CA 1
ATOM 2433 C C . THR B 1 87 ? 9.719 18.891 15.031 1 80.56 87 THR B C 1
ATOM 2435 O O . THR B 1 87 ? 8.938 19.484 15.789 1 80.56 87 THR B O 1
ATOM 2438 N N . VAL B 1 88 ? 9.305 18.594 13.836 1 88.88 88 VAL B N 1
ATOM 2439 C CA . VAL B 1 88 ? 7.91 18.297 13.539 1 88.88 88 VAL B CA 1
ATOM 2440 C C . VAL B 1 88 ? 7.453 17.094 14.352 1 88.88 88 VAL B C 1
ATOM 2442 O O . VAL B 1 88 ? 8.008 15.992 14.211 1 88.88 88 VAL B O 1
ATOM 2445 N N . SER B 1 89 ? 6.512 17.359 15.195 1 91.38 89 SER B N 1
ATOM 2446 C CA . SER B 1 89 ? 6.059 16.297 16.078 1 91.38 89 SER B CA 1
ATOM 2447 C C . SER B 1 89 ? 4.906 15.508 15.453 1 91.38 89 SER B C 1
ATOM 2449 O O . SER B 1 89 ? 4.688 14.344 15.781 1 91.38 89 SER B O 1
ATOM 2451 N N . GLU B 1 90 ? 4.164 16.234 14.602 1 96 90 GLU B N 1
ATOM 2452 C CA . GLU B 1 90 ? 2.979 15.609 14.008 1 96 90 GLU B CA 1
ATOM 2453 C C . GLU B 1 90 ? 2.672 16.203 12.641 1 96 90 GLU B C 1
ATOM 2455 O O . GLU B 1 90 ? 2.924 17.391 12.398 1 96 90 GLU B O 1
ATOM 2460 N N . VAL B 1 91 ? 2.166 15.375 11.797 1 96.5 91 VAL B N 1
ATOM 2461 C CA . VAL B 1 91 ? 1.634 15.805 10.508 1 96.5 91 VAL B CA 1
ATOM 2462 C C . VAL B 1 91 ? 0.167 15.391 10.391 1 96.5 91 VAL B C 1
ATOM 2464 O O . VAL B 1 91 ? -0.206 14.281 10.766 1 96.5 91 VAL B O 1
ATOM 2467 N N . ARG B 1 92 ? -0.68 16.281 9.961 1 97.44 92 ARG B N 1
ATOM 2468 C CA . ARG B 1 92 ? -2.043 16.031 9.508 1 97.44 92 ARG B CA 1
ATOM 2469 C C . ARG B 1 92 ? -2.156 16.203 7.996 1 97.44 92 ARG B C 1
ATOM 2471 O O . ARG B 1 92 ? -1.872 17.281 7.469 1 97.44 92 ARG B O 1
ATOM 2478 N N . ALA B 1 93 ? -2.521 15.203 7.371 1 97.25 93 ALA B N 1
ATOM 2479 C CA . ALA B 1 93 ? -2.783 15.289 5.938 1 97.25 93 ALA B CA 1
ATOM 2480 C C . ALA B 1 93 ? -4.277 15.18 5.645 1 97.25 93 ALA B C 1
ATOM 2482 O O . ALA B 1 93 ? -4.93 14.219 6.066 1 97.25 93 ALA B O 1
ATOM 2483 N N . PHE B 1 94 ? -4.805 16.188 5.016 1 96.88 94 PHE B N 1
ATOM 2484 C CA . PHE B 1 94 ? -6.164 16.172 4.484 1 96.88 94 PHE B CA 1
ATOM 2485 C C . PHE B 1 94 ? -6.176 15.664 3.049 1 96.88 94 PHE B C 1
ATOM 2487 O O . PHE B 1 94 ? -5.457 16.188 2.193 1 96.88 94 PHE B O 1
ATOM 2494 N N . LEU B 1 95 ? -7.027 14.633 2.836 1 95.69 95 LEU B N 1
ATOM 2495 C CA . LEU B 1 95 ? -6.969 14 1.521 1 95.69 95 LEU B CA 1
ATOM 2496 C C . LEU B 1 95 ? -8.367 13.688 1.004 1 95.69 95 LEU B C 1
ATOM 2498 O O . LEU B 1 95 ? -9.258 13.344 1.782 1 95.69 95 LEU B O 1
ATOM 2502 N N . SER B 1 96 ? -8.523 13.828 -0.262 1 96.38 96 SER B N 1
ATOM 2503 C CA . SER B 1 96 ? -9.68 13.32 -0.998 1 96.38 96 SER B CA 1
ATOM 2504 C C . SER B 1 96 ? -9.25 12.422 -2.15 1 96.38 96 SER B C 1
ATOM 2506 O O . SER B 1 96 ? -8.203 12.648 -2.764 1 96.38 96 SER B O 1
ATOM 2508 N N . THR B 1 97 ? -10.078 11.414 -2.438 1 97.5 97 THR B N 1
ATOM 2509 C CA . THR B 1 97 ? -9.727 10.445 -3.471 1 97.5 97 THR B CA 1
ATOM 2510 C C . THR B 1 97 ? -10.922 10.188 -4.387 1 97.5 97 THR B C 1
ATOM 2512 O O . THR B 1 97 ? -12.047 10.578 -4.082 1 97.5 97 THR B O 1
ATOM 2515 N N . GLY B 1 98 ? -10.602 9.609 -5.512 1 96.81 98 GLY B N 1
ATOM 2516 C CA . GLY B 1 98 ? -11.625 9.18 -6.457 1 96.81 98 GLY B CA 1
ATOM 2517 C C . GLY B 1 98 ? -11.656 7.672 -6.648 1 96.81 98 GLY B C 1
ATOM 2518 O O . GLY B 1 98 ? -11.055 6.93 -5.867 1 96.81 98 GLY B O 1
ATOM 2519 N N . PRO B 1 99 ? -12.406 7.242 -7.656 1 96.56 99 PRO B N 1
ATOM 2520 C CA . PRO B 1 99 ? -12.656 5.809 -7.832 1 96.56 99 PRO B CA 1
ATOM 2521 C C . PRO B 1 99 ? -11.398 5.043 -8.258 1 96.56 99 PRO B C 1
ATOM 2523 O O . PRO B 1 99 ? -11.367 3.814 -8.18 1 96.56 99 PRO B O 1
ATOM 2526 N N . GLY B 1 100 ? -10.375 5.738 -8.68 1 97.06 100 GLY B N 1
ATOM 2527 C CA . GLY B 1 100 ? -9.164 5.094 -9.156 1 97.06 100 GLY B CA 1
ATOM 2528 C C . GLY B 1 100 ? -8.414 4.352 -8.07 1 97.06 100 GLY B C 1
ATOM 2529 O O . GLY B 1 100 ? -7.523 3.553 -8.352 1 97.06 100 GLY B O 1
ATOM 2530 N N . VAL B 1 101 ? -8.758 4.59 -6.789 1 98.19 101 VAL B N 1
ATOM 2531 C CA . VAL B 1 101 ? -8.047 3.943 -5.691 1 98.19 101 VAL B CA 1
ATOM 2532 C C . VAL B 1 101 ? -8.93 2.861 -5.07 1 98.19 101 VAL B C 1
ATOM 2534 O O . VAL B 1 101 ? -8.578 2.295 -4.031 1 98.19 101 VAL B O 1
ATOM 2537 N N . ASN B 1 102 ? -10.023 2.516 -5.711 1 96.38 102 ASN B N 1
ATOM 2538 C CA . ASN B 1 102 ? -11.039 1.641 -5.133 1 96.38 102 ASN B CA 1
ATOM 2539 C C . ASN B 1 102 ? -10.617 0.175 -5.199 1 96.38 102 ASN B C 1
ATOM 2541 O O . ASN B 1 102 ? -10.086 -0.278 -6.211 1 96.38 102 ASN B O 1
ATOM 2545 N N . GLY B 1 103 ? -10.844 -0.538 -4.055 1 94.12 103 GLY B N 1
ATOM 2546 C CA . GLY B 1 103 ? -10.906 -1.99 -4.062 1 94.12 103 GLY B CA 1
ATOM 2547 C C . GLY B 1 103 ? -12.305 -2.525 -4.309 1 94.12 103 GLY B C 1
ATOM 2548 O O . GLY B 1 103 ? -12.477 -3.562 -4.953 1 94.12 103 GLY B O 1
ATOM 2549 N N . HIS B 1 104 ? -13.25 -1.858 -3.787 1 91 104 HIS B N 1
ATOM 2550 C CA . HIS B 1 104 ? -14.688 -1.997 -3.99 1 91 104 HIS B CA 1
ATOM 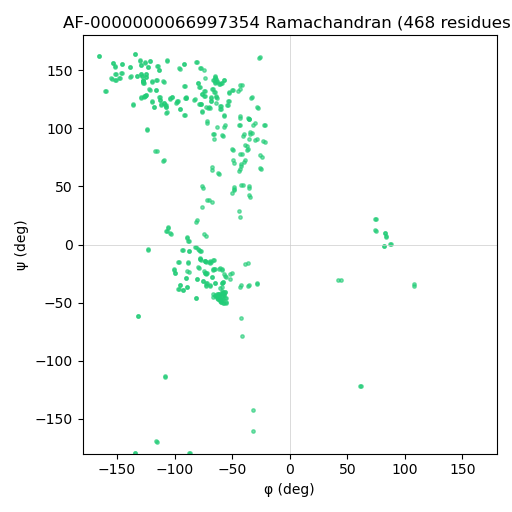2551 C C . HIS B 1 104 ? -15.328 -0.652 -4.312 1 91 104 HIS B C 1
ATOM 2553 O O . HIS B 1 104 ? -14.75 0.401 -4.039 1 91 104 HIS B O 1
ATOM 2559 N N . PRO B 1 105 ? -16.453 -0.697 -4.918 1 90.19 105 PRO B N 1
ATOM 2560 C CA . PRO B 1 105 ? -17.094 0.592 -5.203 1 90.19 105 PRO B CA 1
ATOM 2561 C C . PRO B 1 105 ? -17.25 1.458 -3.957 1 90.19 105 PRO B C 1
ATOM 2563 O O . PRO B 1 105 ? -17.891 1.033 -2.986 1 90.19 105 PRO B O 1
ATOM 2566 N N . GLY B 1 106 ? -16.625 2.641 -4.016 1 94.88 106 GLY B N 1
ATOM 2567 C CA . GLY B 1 106 ? -16.781 3.615 -2.945 1 94.88 106 GLY B CA 1
ATOM 2568 C C . GLY B 1 106 ? -15.867 3.344 -1.762 1 94.88 106 GLY B C 1
ATOM 2569 O O . GLY B 1 106 ? -15.906 4.066 -0.765 1 94.88 106 GLY B O 1
ATOM 2570 N N . ILE B 1 107 ? -15.102 2.277 -1.881 1 96.31 107 ILE B N 1
ATOM 2571 C CA . ILE B 1 107 ? -14.211 1.895 -0.789 1 96.31 107 ILE B CA 1
ATOM 2572 C C . ILE B 1 107 ? -12.781 1.771 -1.307 1 96.31 107 ILE B C 1
ATOM 2574 O O . ILE B 1 107 ? -12.531 1.069 -2.287 1 96.31 107 ILE B O 1
ATOM 2578 N N . ALA B 1 108 ? -11.914 2.439 -0.604 1 98.19 108 ALA B N 1
ATOM 2579 C CA . ALA B 1 108 ? -10.508 2.416 -1.009 1 98.19 108 ALA B CA 1
ATOM 2580 C C . ALA B 1 108 ? -9.922 1.018 -0.849 1 98.19 108 ALA B C 1
ATOM 2582 O O . ALA B 1 108 ? -10.25 0.302 0.1 1 98.19 108 ALA B O 1
ATOM 2583 N N . HIS B 1 109 ? -9.117 0.646 -1.766 1 97.94 109 HIS B N 1
ATOM 2584 C CA . HIS B 1 109 ? -8.359 -0.598 -1.648 1 97.94 109 HIS B CA 1
ATOM 2585 C C . HIS B 1 109 ? -7.477 -0.592 -0.406 1 97.94 109 HIS B C 1
ATOM 2587 O O . HIS B 1 109 ? -6.844 0.42 -0.094 1 97.94 109 HIS B O 1
ATOM 2593 N N . GLY B 1 110 ? -7.383 -1.696 0.318 1 98.31 110 GLY B N 1
ATOM 2594 C CA . GLY B 1 110 ? -6.543 -1.766 1.505 1 98.31 110 GLY B CA 1
ATOM 2595 C C . GLY B 1 110 ? -5.09 -1.441 1.229 1 98.31 110 GLY B C 1
ATOM 2596 O O . GLY B 1 110 ? -4.422 -0.808 2.049 1 98.31 110 GLY B O 1
ATOM 2597 N N . GLY B 1 111 ? -4.578 -1.942 0.131 1 98.62 111 GLY B N 1
ATOM 2598 C CA . GLY B 1 111 ? -3.211 -1.637 -0.264 1 98.62 111 GLY B CA 1
ATOM 2599 C C . GLY B 1 111 ? -2.973 -0.156 -0.494 1 98.62 111 GLY B C 1
ATOM 2600 O O . GLY B 1 111 ? -1.898 0.361 -0.184 1 98.62 111 GLY B O 1
ATOM 2601 N N . PHE B 1 112 ? -3.924 0.577 -1.048 1 98.62 112 PHE B N 1
ATOM 2602 C CA . PHE B 1 112 ? -3.814 2.023 -1.207 1 98.62 112 PHE B CA 1
ATOM 2603 C C . PHE B 1 112 ? -3.719 2.711 0.149 1 98.62 112 PHE B C 1
ATOM 2605 O O . PHE B 1 112 ? -2.914 3.627 0.332 1 98.62 112 PHE B O 1
ATOM 2612 N N . VAL B 1 113 ? -4.574 2.258 1.066 1 98.88 113 VAL B N 1
ATOM 2613 C CA . VAL B 1 113 ? -4.586 2.846 2.402 1 98.88 113 VAL B CA 1
ATOM 2614 C C . VAL B 1 113 ? -3.223 2.652 3.062 1 98.88 113 VAL B C 1
ATOM 2616 O O . VAL B 1 113 ? -2.68 3.582 3.664 1 98.88 113 VAL B O 1
ATOM 2619 N N . ALA B 1 114 ? -2.664 1.453 2.922 1 98.88 114 ALA B N 1
ATOM 2620 C CA . ALA B 1 114 ? -1.317 1.206 3.432 1 98.88 114 ALA B CA 1
ATOM 2621 C C . ALA B 1 114 ? -0.306 2.148 2.787 1 98.88 114 ALA B C 1
ATOM 2623 O O . ALA B 1 114 ? 0.581 2.674 3.465 1 98.88 114 ALA B O 1
ATOM 2624 N N . ALA B 1 115 ? -0.437 2.355 1.497 1 98.69 115 ALA B N 1
ATOM 2625 C CA . ALA B 1 115 ? 0.499 3.201 0.759 1 98.69 115 ALA B CA 1
ATOM 2626 C C . ALA B 1 115 ? 0.424 4.648 1.235 1 98.69 115 ALA B C 1
ATOM 2628 O O . ALA B 1 115 ? 1.452 5.312 1.388 1 98.69 115 ALA B O 1
ATOM 2629 N N . ILE B 1 116 ? -0.804 5.172 1.447 1 98.12 116 ILE B N 1
ATOM 2630 C CA . ILE B 1 116 ? -0.969 6.547 1.907 1 98.12 116 ILE B CA 1
ATOM 2631 C C . ILE B 1 116 ? -0.336 6.707 3.287 1 98.12 116 ILE B C 1
ATOM 2633 O O . ILE B 1 116 ? 0.344 7.703 3.553 1 98.12 116 ILE B O 1
ATOM 2637 N N . ILE B 1 117 ? -0.551 5.746 4.141 1 98.75 117 ILE B N 1
ATOM 2638 C CA . ILE B 1 117 ? 0.02 5.777 5.48 1 98.75 117 ILE B CA 1
ATOM 2639 C C . ILE B 1 117 ? 1.544 5.805 5.395 1 98.75 117 ILE B C 1
ATOM 2641 O O . ILE B 1 117 ? 2.195 6.633 6.035 1 98.75 117 ILE B O 1
ATOM 2645 N N . ASP B 1 118 ? 2.09 4.934 4.598 1 98.56 118 ASP B N 1
ATOM 2646 C CA . ASP B 1 118 ? 3.533 4.875 4.387 1 98.56 118 ASP B CA 1
ATOM 2647 C C . ASP B 1 118 ? 4.074 6.219 3.91 1 98.56 118 ASP B C 1
ATOM 2649 O O . ASP B 1 118 ? 5.074 6.711 4.438 1 98.56 118 ASP B O 1
ATOM 2653 N N . GLU B 1 119 ? 3.389 6.793 2.951 1 96.94 119 GLU B N 1
ATOM 2654 C CA . GLU B 1 119 ? 3.811 8.055 2.354 1 96.94 119 GLU B CA 1
ATOM 2655 C C . GLU B 1 119 ? 3.814 9.18 3.385 1 96.94 119 GLU B C 1
ATOM 2657 O O . GLU B 1 119 ? 4.777 9.945 3.477 1 96.94 119 GLU B O 1
ATOM 2662 N N . ILE B 1 120 ? 2.771 9.32 4.168 1 96.94 120 ILE B N 1
ATOM 2663 C CA . ILE B 1 120 ? 2.633 10.43 5.105 1 96.94 120 ILE B CA 1
ATOM 2664 C C . ILE B 1 120 ? 3.598 10.242 6.273 1 96.94 120 ILE B C 1
ATOM 2666 O O . ILE B 1 120 ? 4.141 11.219 6.801 1 96.94 120 ILE B O 1
ATOM 2670 N N . MET B 1 121 ? 3.857 8.961 6.66 1 97 121 MET B N 1
ATOM 2671 C CA . MET B 1 121 ? 4.906 8.695 7.641 1 97 121 MET B CA 1
ATOM 2672 C C . MET B 1 121 ? 6.262 9.188 7.137 1 97 121 MET B C 1
ATOM 2674 O O . MET B 1 121 ? 7.004 9.836 7.875 1 97 121 MET B O 1
ATOM 2678 N N . GLY B 1 122 ? 6.566 8.797 5.898 1 94.44 122 GLY B N 1
ATOM 2679 C CA . GLY B 1 122 ? 7.809 9.266 5.305 1 94.44 122 GLY B CA 1
ATOM 2680 C C . GLY B 1 122 ? 7.926 10.773 5.289 1 94.44 122 GLY B C 1
ATOM 2681 O O . GLY B 1 122 ? 9 11.32 5.559 1 94.44 122 GLY B O 1
ATOM 2682 N N . PHE B 1 123 ? 6.867 11.438 4.988 1 92.94 123 PHE B N 1
ATOM 2683 C CA . PHE B 1 123 ? 6.84 12.891 4.965 1 92.94 123 PHE B CA 1
ATOM 2684 C C . PHE B 1 123 ? 7.18 13.461 6.336 1 92.94 123 PHE B C 1
ATOM 2686 O O . PHE B 1 123 ? 7.973 14.398 6.445 1 92.94 123 PHE B O 1
ATOM 2693 N N . LEU B 1 124 ? 6.559 12.906 7.34 1 94 124 LEU B N 1
ATOM 2694 C CA . LEU B 1 124 ? 6.836 13.336 8.703 1 94 124 LEU B CA 1
ATOM 2695 C C . LEU B 1 124 ? 8.32 13.227 9.016 1 94 124 LEU B C 1
ATOM 2697 O O . LEU B 1 124 ? 8.93 14.18 9.516 1 94 124 LEU B O 1
ATOM 2701 N N . ILE B 1 125 ? 8.883 12.094 8.727 1 92.94 125 ILE B N 1
ATOM 2702 C CA . ILE B 1 125 ? 10.281 11.852 9.047 1 92.94 125 ILE B CA 1
ATOM 2703 C C . ILE B 1 125 ? 11.164 12.828 8.281 1 92.94 125 ILE B C 1
ATOM 2705 O O . ILE B 1 125 ? 12.07 13.438 8.852 1 92.94 125 ILE B O 1
ATOM 2709 N N . ASN B 1 126 ? 10.852 12.992 7.039 1 88 126 ASN B N 1
ATOM 2710 C CA . ASN B 1 126 ? 11.656 13.867 6.195 1 88 126 ASN B CA 1
ATOM 2711 C C . ASN B 1 126 ? 11.531 15.328 6.621 1 88 126 ASN B C 1
ATOM 2713 O O . ASN B 1 126 ? 12.438 16.125 6.402 1 88 126 ASN B O 1
ATOM 2717 N N . SER B 1 127 ? 10.43 15.672 7.184 1 86.44 127 SER B N 1
ATOM 2718 C CA . SER B 1 127 ? 10.219 17.031 7.676 1 86.44 127 SER B CA 1
ATOM 2719 C C . SER B 1 127 ? 11.141 17.344 8.852 1 86.44 127 SER B C 1
ATOM 2721 O O . SER B 1 127 ? 11.336 18.5 9.211 1 86.44 127 SER B O 1
ATOM 2723 N N . ASN B 1 128 ? 11.617 16.344 9.516 1 84.31 128 ASN B N 1
ATOM 2724 C CA . ASN B 1 128 ? 12.516 16.516 10.656 1 84.31 128 ASN B CA 1
ATOM 2725 C C . ASN B 1 128 ? 13.977 16.391 10.242 1 84.31 128 ASN B C 1
ATOM 2727 O O . ASN B 1 128 ? 14.875 16.562 11.07 1 84.31 128 ASN B O 1
ATOM 2731 N N . SER B 1 129 ? 14.242 15.898 9.148 1 69.69 129 SER B N 1
ATOM 2732 C CA . SER B 1 129 ? 15.625 15.758 8.703 1 69.69 129 SER B CA 1
ATOM 2733 C C . SER B 1 129 ? 16.234 17.109 8.336 1 69.69 129 SER B C 1
ATOM 2735 O O . SER B 1 129 ? 15.523 18.016 7.887 1 69.69 129 SER B O 1
ATOM 2737 N N . ALA B 1 130 ? 17.125 17.609 9.211 1 51.06 130 ALA B N 1
ATOM 2738 C CA . ALA B 1 130 ? 17.844 18.891 9.156 1 51.06 130 ALA B CA 1
ATOM 2739 C C . ALA B 1 130 ? 18.047 19.344 7.719 1 51.06 130 ALA B C 1
ATOM 2741 O O . ALA B 1 130 ? 18.188 20.531 7.453 1 51.06 130 ALA B O 1
ATOM 2742 N N . THR B 1 131 ? 18.234 18.453 6.77 1 41.56 131 THR B N 1
ATOM 2743 C CA . THR B 1 131 ? 18.734 18.969 5.5 1 41.56 131 THR B CA 1
ATOM 2744 C C . THR B 1 131 ? 17.609 19.625 4.707 1 41.56 131 THR B C 1
ATOM 2746 O O . THR B 1 131 ? 17.797 19.984 3.539 1 41.56 131 THR B O 1
ATOM 2749 N N . THR B 1 132 ? 16.375 19.578 5.145 1 37.19 132 THR B N 1
ATOM 2750 C CA . THR B 1 132 ? 15.414 20.344 4.359 1 37.19 132 THR B CA 1
ATOM 2751 C C . THR B 1 132 ? 15.758 21.828 4.379 1 37.19 132 THR B C 1
ATOM 2753 O O . THR B 1 132 ? 15.57 22.5 5.395 1 37.19 132 THR B O 1
ATOM 2756 N N . GLU B 1 133 ? 16.812 22.297 3.941 1 33.09 133 GLU B N 1
ATOM 2757 C CA . GLU B 1 133 ? 16.891 23.734 3.662 1 33.09 133 GLU B CA 1
ATOM 2758 C C . GLU B 1 133 ? 15.555 24.266 3.141 1 33.09 133 GLU B C 1
ATOM 2760 O O . GLU B 1 133 ? 15.031 23.766 2.135 1 33.09 133 GLU B O 1
ATOM 2765 N N . THR B 1 134 ? 14.703 24.703 3.928 1 31.66 134 THR B N 1
ATOM 2766 C CA . THR B 1 134 ? 13.508 25.5 3.689 1 31.66 134 THR B CA 1
ATOM 2767 C C . THR B 1 134 ? 13.734 26.5 2.559 1 31.66 134 THR B C 1
ATOM 2769 O O . THR B 1 134 ? 14.383 27.531 2.754 1 31.66 134 THR B O 1
ATOM 2772 N N . ALA B 1 135 ? 14.18 26.344 1.433 1 32.81 135 ALA B N 1
ATOM 2773 C CA . ALA B 1 135 ? 13.961 27.516 0.583 1 32.81 135 ALA B CA 1
ATOM 2774 C C . ALA B 1 135 ? 12.562 28.078 0.792 1 32.81 135 ALA B C 1
ATOM 2776 O O . ALA B 1 135 ? 11.57 27.484 0.371 1 32.81 135 ALA B O 1
ATOM 2777 N N . GLY B 1 136 ? 12.172 28.672 1.889 1 30.69 136 GLY B N 1
ATOM 2778 C CA . GLY B 1 136 ? 11.078 29.516 2.336 1 30.69 136 GLY B CA 1
ATOM 2779 C C . GLY B 1 136 ? 10.523 30.391 1.239 1 30.69 136 GLY B C 1
ATOM 2780 O O . GLY B 1 136 ? 11.281 31.062 0.526 1 30.69 136 GLY B O 1
ATOM 2781 N N . ILE B 1 137 ? 9.367 30.109 0.668 1 31.78 137 ILE B N 1
ATOM 2782 C CA . ILE B 1 137 ? 8.695 31.281 0.119 1 31.78 137 ILE B CA 1
ATOM 2783 C C . ILE B 1 137 ? 8.766 32.438 1.118 1 31.78 137 ILE B C 1
ATOM 2785 O O . ILE B 1 137 ? 8.5 32.25 2.309 1 31.78 137 ILE B O 1
ATOM 2789 N N . PRO B 1 138 ? 9.602 33.406 0.935 1 28.95 138 PRO B N 1
ATOM 2790 C CA . PRO B 1 138 ? 9.57 34.531 1.864 1 28.95 138 PRO B CA 1
ATOM 2791 C C . PRO B 1 138 ? 8.164 34.844 2.375 1 28.95 138 PRO B C 1
ATOM 2793 O O . PRO B 1 138 ? 7.18 34.594 1.671 1 28.95 138 PRO B O 1
ATOM 2796 N N . PRO B 1 139 ? 8.023 34.875 3.725 1 28.78 139 PRO B N 1
ATOM 2797 C CA . PRO B 1 139 ? 6.766 35.219 4.383 1 28.78 139 PRO B CA 1
ATOM 2798 C C . PRO B 1 139 ? 6.059 36.406 3.711 1 28.78 139 PRO B C 1
ATOM 2800 O O . PRO B 1 139 ? 4.953 36.781 4.117 1 28.78 139 PRO B O 1
ATOM 2803 N N . ASP B 1 140 ? 6.887 37.344 3.223 1 27.89 140 ASP B N 1
ATOM 2804 C CA . ASP B 1 140 ? 6.402 38.688 3.074 1 27.89 140 ASP B CA 1
ATOM 2805 C C . ASP B 1 140 ? 5.332 38.781 1.985 1 27.89 140 ASP B C 1
ATOM 2807 O O . ASP B 1 140 ? 5.008 39.875 1.514 1 27.89 140 ASP B O 1
ATOM 2811 N N . GLY B 1 141 ? 4.148 38.188 2.039 1 30.34 141 GLY B N 1
ATOM 2812 C CA . GLY B 1 141 ? 2.861 38.469 1.418 1 30.34 141 GLY B CA 1
ATOM 2813 C C . GLY B 1 141 ? 2.971 38.812 -0.056 1 30.34 141 GLY B C 1
ATOM 2814 O O . GLY B 1 141 ? 1.967 39.125 -0.704 1 30.34 141 GLY B O 1
ATOM 2815 N N . SER B 1 142 ? 4.145 39.438 -0.419 1 29.39 142 SER B N 1
ATOM 2816 C CA . SER B 1 142 ? 4.117 40 -1.768 1 29.39 142 SER B CA 1
ATOM 2817 C C . SER B 1 142 ? 4.27 38.906 -2.822 1 29.39 142 SER B C 1
ATOM 2819 O O . SER B 1 142 ? 5.387 38.469 -3.123 1 29.39 142 SER B O 1
ATOM 2821 N N . ALA B 1 143 ? 3.525 37.875 -2.77 1 32.28 143 ALA B N 1
ATOM 2822 C CA . ALA B 1 143 ? 3.465 37.031 -3.949 1 32.28 143 ALA B CA 1
ATOM 2823 C C . ALA B 1 143 ? 3.338 37.844 -5.223 1 32.28 143 ALA B C 1
ATOM 2825 O O . ALA B 1 143 ? 2.285 38.438 -5.488 1 32.28 143 ALA B O 1
ATOM 2826 N N . GLN B 1 144 ? 4.379 38.656 -5.492 1 29.2 144 GLN B N 1
ATOM 2827 C CA . GLN B 1 144 ? 4.125 39.156 -6.836 1 29.2 144 GLN B CA 1
ATOM 2828 C C . GLN B 1 144 ? 3.785 38 -7.793 1 29.2 144 GLN B C 1
ATOM 2830 O O . GLN B 1 144 ? 4.242 36.875 -7.609 1 29.2 144 GLN B O 1
ATOM 2835 N N . PRO B 1 145 ? 2.768 38.094 -8.578 1 28.31 145 PRO B N 1
ATOM 2836 C CA . PRO B 1 145 ? 2.41 37.094 -9.586 1 28.31 145 PRO B CA 1
ATOM 2837 C C . PRO B 1 145 ? 3.627 36.531 -10.32 1 28.31 145 PRO B C 1
ATOM 2839 O O . PRO B 1 145 ? 4.535 37.281 -10.68 1 28.31 145 PRO B O 1
ATOM 2842 N N . VAL B 1 146 ? 4.152 35.469 -9.875 1 30.5 146 VAL B N 1
ATOM 2843 C CA . VAL B 1 146 ? 5.262 34.875 -10.641 1 30.5 146 VAL B CA 1
ATOM 2844 C C . VAL B 1 146 ? 5.102 35.219 -12.117 1 30.5 146 VAL B C 1
ATOM 2846 O O . VAL B 1 146 ? 4.023 35.062 -12.695 1 30.5 146 VAL B O 1
ATOM 2849 N N . HIS B 1 147 ? 5.699 36.312 -12.484 1 29.05 147 HIS B N 1
ATOM 2850 C CA . HIS B 1 147 ? 5.77 36.562 -13.922 1 29.05 147 HIS B CA 1
ATOM 2851 C C . HIS B 1 147 ? 6.105 35.281 -14.672 1 29.05 147 HIS B C 1
ATOM 2853 O O . HIS B 1 147 ? 6.77 34.375 -14.133 1 29.05 147 HIS B O 1
ATOM 2859 N N . PRO B 1 148 ? 5.438 34.938 -15.875 1 31.86 148 PRO B N 1
ATOM 2860 C CA . PRO B 1 148 ? 5.551 33.781 -16.75 1 31.86 148 PRO B CA 1
ATOM 2861 C C . PRO B 1 148 ? 6.98 33.25 -16.844 1 31.86 148 PRO B C 1
ATOM 2863 O O . PRO B 1 148 ? 7.191 32.094 -17.219 1 31.86 148 PRO B O 1
ATOM 2866 N N . HIS B 1 149 ? 8.016 34.062 -16.812 1 29.2 149 HIS B N 1
ATOM 2867 C CA . HIS B 1 149 ? 9.398 33.719 -17.141 1 29.2 149 HIS B CA 1
ATOM 2868 C C . HIS B 1 149 ? 10.133 33.219 -15.898 1 29.2 149 HIS B C 1
ATOM 2870 O O . HIS B 1 149 ? 11.352 33.031 -15.93 1 29.2 149 HIS B O 1
ATOM 2876 N N . GLN B 1 150 ? 9.695 33.562 -14.711 1 30.03 150 GLN B N 1
ATOM 2877 C CA . GLN B 1 150 ? 10.609 33.188 -13.633 1 30.03 150 GLN B CA 1
ATOM 2878 C C . GLN B 1 150 ? 10.648 31.656 -13.445 1 30.03 150 GLN B C 1
ATOM 2880 O O . GLN B 1 150 ? 9.609 31.016 -13.391 1 30.03 150 GLN B O 1
ATOM 2885 N N . GLN B 1 151 ? 11.844 31.109 -13.672 1 29.56 151 GLN B N 1
ATOM 2886 C CA . GLN B 1 151 ? 12.188 29.703 -13.68 1 29.56 151 GLN B CA 1
ATOM 2887 C C . GLN B 1 151 ? 11.828 29.047 -12.352 1 29.56 151 GLN B C 1
ATOM 2889 O O . GLN B 1 151 ? 11.969 29.656 -11.289 1 29.56 151 GLN B O 1
ATOM 2894 N N . PRO B 1 152 ? 10.883 28.172 -12.234 1 30.34 152 PRO B N 1
ATOM 2895 C CA 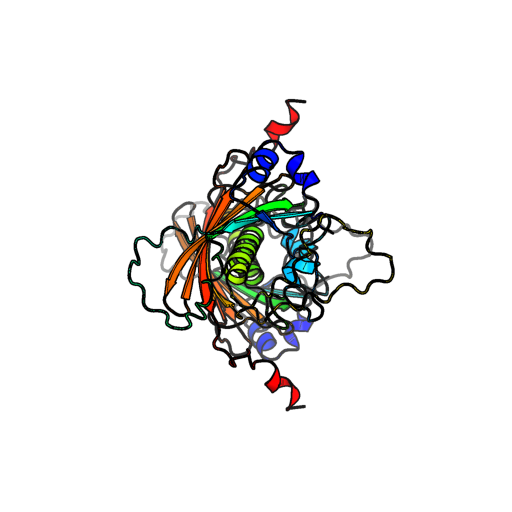. PRO B 1 152 ? 10.57 27.453 -11 1 30.34 152 PRO B CA 1
ATOM 2896 C C . PRO B 1 152 ? 11.812 27.156 -10.164 1 30.34 152 PRO B C 1
ATOM 2898 O O . PRO B 1 152 ? 12.867 26.812 -10.711 1 30.34 152 PRO B O 1
ATOM 2901 N N . VAL B 1 153 ? 12.141 27.969 -9.148 1 30.34 153 VAL B N 1
ATOM 2902 C CA . VAL B 1 153 ? 13.227 27.656 -8.234 1 30.34 153 VAL B CA 1
ATOM 2903 C C . VAL B 1 153 ? 13.281 26.156 -7.996 1 30.34 153 VAL B C 1
ATOM 2905 O O . VAL B 1 153 ? 12.25 25.516 -7.777 1 30.34 153 VAL B O 1
ATOM 2908 N N . PRO B 1 154 ? 14.273 25.5 -8.531 1 31.2 154 PRO B N 1
ATOM 2909 C CA . PRO B 1 154 ? 14.461 24.078 -8.289 1 31.2 154 PRO B CA 1
ATOM 2910 C C . PRO B 1 154 ? 14.391 23.719 -6.805 1 31.2 154 PRO B C 1
ATOM 2912 O O . PRO B 1 154 ? 15 24.391 -5.973 1 31.2 154 PRO B O 1
ATOM 2915 N N . MET B 1 155 ? 13.281 23.562 -6.176 1 30.73 155 MET B N 1
ATOM 2916 C CA . MET B 1 155 ? 13.297 22.984 -4.84 1 30.73 155 MET B CA 1
ATOM 2917 C C . MET B 1 155 ? 14.516 22.094 -4.645 1 30.73 155 MET B C 1
ATOM 2919 O O . MET B 1 155 ? 14.633 21.047 -5.289 1 30.73 155 MET B O 1
ATOM 2923 N N . THR B 1 156 ? 15.688 22.609 -4.648 1 30.97 156 THR B N 1
ATOM 2924 C CA . THR B 1 156 ? 16.812 21.797 -4.188 1 30.97 156 THR B CA 1
ATOM 2925 C C . THR B 1 156 ? 16.422 20.953 -2.971 1 30.97 156 THR B C 1
ATOM 2927 O O . THR B 1 156 ? 16.047 21.5 -1.93 1 30.97 156 THR B O 1
ATOM 2930 N N . VAL B 1 157 ? 15.656 19.969 -3.037 1 34.62 157 VAL B N 1
ATOM 2931 C CA . VAL B 1 157 ? 15.406 19.016 -1.956 1 34.62 157 VAL B CA 1
ATOM 2932 C C . VAL B 1 157 ? 16.703 18.766 -1.18 1 34.62 157 VAL B C 1
ATOM 2934 O O . VAL B 1 157 ? 17.688 18.328 -1.753 1 34.62 157 VAL B O 1
ATOM 2937 N N . PRO B 1 158 ? 17.094 19.562 -0.196 1 35.81 158 PRO B N 1
ATOM 2938 C CA . PRO B 1 158 ? 18.219 19.156 0.644 1 35.81 158 PRO B CA 1
ATOM 2939 C C . PRO B 1 158 ? 18.406 17.641 0.706 1 35.81 158 PRO B C 1
ATOM 2941 O O . PRO B 1 158 ? 17.5 16.891 0.358 1 35.81 158 PRO B O 1
ATOM 2944 N N . SER B 1 159 ? 19.703 17.141 1.147 1 39.62 159 SER B N 1
ATOM 2945 C CA . SER B 1 159 ? 20.078 15.734 1.313 1 39.62 159 SER B CA 1
ATOM 2946 C C . SER B 1 159 ? 19.031 14.969 2.115 1 39.62 159 SER B C 1
ATOM 2948 O O . SER B 1 159 ? 19 15.062 3.346 1 39.62 159 SER B O 1
ATOM 2950 N N . ALA B 1 160 ? 17.781 15.039 1.873 1 47.78 160 ALA B N 1
ATOM 2951 C CA . ALA B 1 160 ? 16.766 14.188 2.49 1 47.78 160 ALA B CA 1
ATOM 2952 C C . ALA B 1 160 ? 17.375 12.898 3.027 1 47.78 160 ALA B C 1
ATOM 2954 O O . ALA B 1 160 ? 18.25 12.305 2.385 1 47.78 160 ALA B O 1
ATOM 2955 N N . ILE B 1 161 ? 17.578 12.797 4.375 1 53.25 161 ILE B N 1
ATOM 2956 C CA . ILE B 1 161 ? 17.969 11.5 4.91 1 53.25 161 ILE B CA 1
ATOM 2957 C C . ILE B 1 161 ? 17.281 10.383 4.137 1 53.25 161 ILE B C 1
ATOM 2959 O O . ILE B 1 161 ? 16.062 10.43 3.945 1 53.25 161 ILE B O 1
ATOM 2963 N N . SER B 1 162 ? 17.984 9.688 3.365 1 76.69 162 SER B N 1
ATOM 2964 C CA . SER B 1 162 ? 17.453 8.516 2.689 1 76.69 162 SER B CA 1
ATOM 2965 C C . SER B 1 162 ? 16.922 7.492 3.691 1 76.69 162 SER B C 1
ATOM 2967 O O . SER B 1 162 ? 17.672 7.031 4.562 1 76.69 162 SER B O 1
ATOM 2969 N N . ILE B 1 163 ? 15.648 7.57 3.959 1 89.38 163 ILE B N 1
ATOM 2970 C CA . ILE B 1 163 ? 15.031 6.586 4.844 1 89.38 163 ILE B CA 1
ATOM 2971 C C . ILE B 1 163 ? 14.398 5.469 4.012 1 89.38 163 ILE B C 1
ATOM 2973 O O . ILE B 1 163 ? 14.055 5.676 2.846 1 89.38 163 ILE B O 1
ATOM 2977 N N . MET B 1 16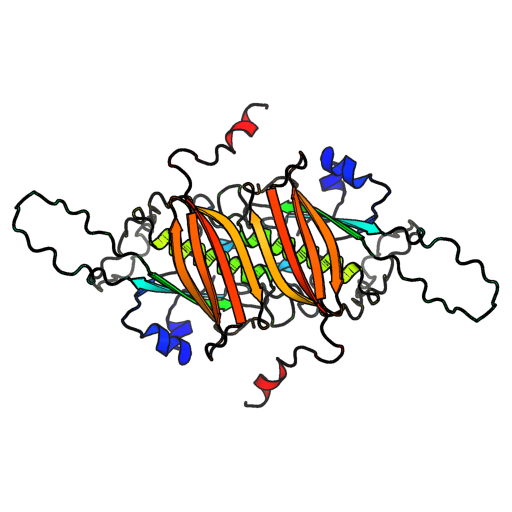4 ? 14.359 4.289 4.637 1 93.5 164 MET B N 1
ATOM 2978 C CA . MET B 1 164 ? 13.664 3.145 4.051 1 93.5 164 MET B CA 1
ATOM 2979 C C . MET B 1 164 ? 12.664 2.545 5.039 1 93.5 164 MET B C 1
ATOM 2981 O O . MET B 1 164 ? 12.938 2.488 6.242 1 93.5 164 MET B O 1
ATOM 2985 N N . THR B 1 165 ? 11.562 2.189 4.52 1 97.19 165 THR B N 1
ATOM 2986 C CA . THR B 1 165 ? 10.609 1.465 5.352 1 97.19 165 THR B CA 1
ATOM 2987 C C . THR B 1 165 ? 11.133 0.07 5.684 1 97.19 165 THR B C 1
ATOM 2989 O O . THR B 1 165 ? 11.492 -0.693 4.785 1 97.19 165 THR B O 1
ATOM 2992 N N . ALA B 1 166 ? 11.219 -0.225 6.945 1 98.56 166 ALA B N 1
ATOM 2993 C CA . ALA B 1 166 ? 11.672 -1.548 7.371 1 98.56 166 ALA B CA 1
ATOM 2994 C C . ALA B 1 166 ? 10.484 -2.459 7.68 1 98.56 166 ALA B C 1
ATOM 2996 O O . ALA B 1 166 ? 10.539 -3.666 7.43 1 98.56 166 ALA B O 1
ATOM 2997 N N . GLU B 1 167 ? 9.508 -1.871 8.258 1 98.88 167 GLU B N 1
ATOM 2998 C CA . GLU B 1 167 ? 8.281 -2.605 8.57 1 98.88 167 GLU B CA 1
ATOM 2999 C C . GLU B 1 167 ? 7.07 -1.681 8.586 1 98.88 167 GLU B C 1
ATOM 3001 O O . GLU B 1 167 ? 7.152 -0.544 9.055 1 98.88 167 GLU B O 1
ATOM 3006 N N . LEU B 1 168 ? 5.969 -2.121 8.102 1 98.94 168 LEU B N 1
ATOM 3007 C CA . LEU B 1 168 ? 4.699 -1.406 8.109 1 98.94 168 LEU B CA 1
ATOM 3008 C C . LEU B 1 168 ? 3.555 -2.336 8.5 1 98.94 168 LEU B C 1
ATOM 3010 O O . LEU B 1 168 ? 3.336 -3.363 7.855 1 98.94 168 LEU B O 1
ATOM 3014 N N . THR B 1 169 ? 2.885 -2.008 9.555 1 98.94 169 THR B N 1
ATOM 3015 C CA . THR B 1 169 ? 1.684 -2.719 9.977 1 98.94 169 THR B CA 1
ATOM 3016 C C . THR B 1 169 ? 0.453 -1.827 9.844 1 98.94 169 THR B C 1
ATOM 3018 O O . THR B 1 169 ? 0.441 -0.697 10.344 1 98.94 169 THR B O 1
ATOM 3021 N N . THR B 1 170 ? -0.514 -2.322 9.172 1 98.94 170 THR B N 1
ATOM 3022 C CA . THR B 1 170 ? -1.779 -1.618 8.992 1 98.94 170 THR B CA 1
ATOM 3023 C C . THR B 1 170 ? -2.936 -2.432 9.562 1 98.94 170 THR B C 1
ATOM 3025 O O . THR B 1 170 ? -3.129 -3.592 9.195 1 98.94 170 THR B O 1
ATOM 3028 N N . LYS B 1 171 ? -3.654 -1.867 10.477 1 98.94 171 LYS B N 1
ATOM 3029 C CA . LYS B 1 171 ? -4.855 -2.465 11.047 1 98.94 171 LYS B CA 1
ATOM 3030 C C . LYS B 1 171 ? -6.113 -1.76 10.539 1 98.94 171 LYS B C 1
ATOM 3032 O O . LYS B 1 171 ? -6.348 -0.592 10.859 1 98.94 171 LYS B O 1
ATOM 3037 N N . TYR B 1 172 ? -6.855 -2.459 9.82 1 98.69 172 TYR B N 1
ATOM 3038 C CA . TYR B 1 172 ? -8.062 -1.913 9.203 1 98.69 172 TYR B CA 1
ATOM 3039 C C . TYR B 1 172 ? -9.273 -2.121 10.109 1 98.69 172 TYR B C 1
ATOM 3041 O O . TYR B 1 172 ? -9.781 -3.24 10.234 1 98.69 172 TYR B O 1
ATOM 3049 N N . ARG B 1 173 ? -9.781 -1.017 10.633 1 98.31 173 ARG B N 1
ATOM 3050 C CA . ARG B 1 173 ? -10.875 -1.088 11.594 1 98.31 173 ARG B CA 1
ATOM 3051 C C . ARG B 1 173 ? -12.227 -0.979 10.898 1 98.31 173 ARG B C 1
ATOM 3053 O O . ARG B 1 173 ? -13.188 -1.638 11.297 1 98.31 173 ARG B O 1
ATOM 3060 N N . ARG B 1 174 ? -12.312 -0.159 9.938 1 97.25 174 ARG B N 1
ATOM 3061 C CA . ARG B 1 174 ? -13.508 0.087 9.133 1 97.25 174 ARG B CA 1
ATOM 3062 C C . ARG B 1 174 ? -13.133 0.394 7.684 1 97.25 174 ARG B C 1
ATOM 3064 O O . ARG B 1 174 ? -12.016 0.822 7.402 1 97.25 174 ARG B O 1
ATOM 3071 N N . PRO B 1 175 ? -14.086 0.123 6.789 1 96.44 175 PRO B N 1
ATOM 3072 C CA . PRO B 1 175 ? -13.812 0.51 5.402 1 96.44 175 PRO B CA 1
ATOM 3073 C C . PRO B 1 175 ? -13.5 1.998 5.258 1 96.44 175 PRO B C 1
ATOM 3075 O O . PRO B 1 175 ? -14.109 2.828 5.938 1 96.44 175 PRO B O 1
ATOM 3078 N N . VAL B 1 176 ? -12.562 2.344 4.406 1 98.25 176 VAL B N 1
ATOM 3079 C CA . VAL B 1 176 ? -12.203 3.73 4.125 1 98.25 176 VAL B CA 1
ATOM 3080 C C . VAL B 1 176 ? -12.953 4.223 2.891 1 98.25 176 VAL B C 1
ATOM 3082 O O . VAL B 1 176 ? -12.703 3.758 1.776 1 98.25 176 VAL B O 1
ATOM 3085 N N . PRO B 1 177 ? -13.797 5.195 3.041 1 97.69 177 PRO B N 1
ATOM 3086 C CA . PRO B 1 177 ? -14.594 5.652 1.897 1 97.69 177 PRO B CA 1
ATOM 3087 C C . PRO B 1 177 ? -13.797 6.527 0.935 1 97.69 177 PRO B C 1
ATOM 3089 O O . PRO B 1 177 ? -12.82 7.172 1.341 1 97.69 177 PRO B O 1
ATOM 3092 N N . THR B 1 178 ? -14.195 6.488 -0.316 1 97.56 178 THR B N 1
ATOM 3093 C CA . THR B 1 178 ? -13.625 7.391 -1.313 1 97.56 178 THR B CA 1
ATOM 3094 C C . THR B 1 178 ? -14.625 8.484 -1.684 1 97.56 178 THR B C 1
ATOM 3096 O O . THR B 1 178 ? -15.82 8.367 -1.385 1 97.56 178 THR B O 1
ATOM 3099 N N . GLY B 1 179 ? -14.141 9.562 -2.203 1 95.94 179 GLY B N 1
ATOM 3100 C CA . GLY B 1 179 ? -14.992 10.656 -2.629 1 95.94 179 GLY B CA 1
ATOM 3101 C C . GLY B 1 179 ? -15.305 11.641 -1.516 1 95.94 179 GLY B C 1
ATOM 3102 O O . GLY B 1 179 ? -16.109 12.555 -1.695 1 95.94 179 GLY B O 1
ATOM 3103 N N . VAL B 1 180 ? -14.797 11.422 -0.374 1 96.25 180 VAL B N 1
ATOM 3104 C CA . VAL B 1 180 ? -15 12.32 0.759 1 96.25 180 VAL B CA 1
ATOM 3105 C C . VAL B 1 180 ? -13.648 12.672 1.387 1 96.25 180 VAL B C 1
ATOM 3107 O O . VAL B 1 180 ? -12.695 11.898 1.295 1 96.25 180 VAL B O 1
ATOM 3110 N N . PRO B 1 181 ? -13.562 13.82 2.053 1 97.31 181 PRO B N 1
ATOM 3111 C CA . PRO B 1 181 ? -12.312 14.156 2.748 1 97.31 181 PRO B CA 1
ATOM 3112 C C . PRO B 1 181 ? -12.008 13.203 3.9 1 97.31 181 PRO B C 1
ATOM 3114 O O . PRO B 1 181 ? -12.922 12.781 4.617 1 97.31 181 PRO B O 1
ATOM 3117 N N . LEU B 1 182 ? -10.758 12.875 4.008 1 98.25 182 LEU B N 1
ATOM 3118 C CA . LEU B 1 182 ? -10.219 12.062 5.098 1 98.25 182 LEU B CA 1
ATOM 3119 C C . LEU B 1 182 ? -9.055 12.773 5.781 1 98.25 182 LEU B C 1
ATOM 3121 O O . LEU B 1 182 ? -8.445 13.672 5.203 1 98.25 182 LEU B O 1
ATOM 3125 N N . LEU B 1 183 ? -8.82 12.406 6.984 1 98.62 183 LEU B N 1
ATOM 3126 C CA . LEU B 1 183 ? -7.656 12.891 7.727 1 98.62 183 LEU B CA 1
ATOM 3127 C C . LEU B 1 183 ? -6.672 11.758 7.992 1 98.62 183 LEU B C 1
ATOM 3129 O O . LEU B 1 183 ? -7.051 10.711 8.531 1 98.62 183 LEU B O 1
ATOM 3133 N N . VAL B 1 184 ? -5.469 11.938 7.578 1 98.56 184 VAL B N 1
ATOM 3134 C CA . VAL B 1 184 ? -4.379 11.047 7.969 1 98.56 184 VAL B CA 1
ATOM 3135 C C . VAL B 1 184 ? -3.467 11.758 8.969 1 98.56 184 VAL B C 1
ATOM 3137 O O . VAL B 1 184 ? -2.879 12.789 8.656 1 98.56 184 VAL B O 1
ATOM 3140 N N . ARG B 1 185 ? -3.377 11.219 10.125 1 98.5 185 ARG B N 1
ATOM 3141 C CA . ARG B 1 185 ? -2.506 11.758 11.164 1 98.5 185 ARG B CA 1
ATOM 3142 C C . ARG B 1 185 ? -1.316 10.836 11.414 1 98.5 185 ARG B C 1
ATOM 3144 O O . ARG B 1 185 ? -1.468 9.617 11.445 1 98.5 185 ARG B O 1
ATOM 3151 N N . THR B 1 186 ? -0.173 11.406 11.625 1 98.38 186 THR B N 1
ATOM 3152 C CA . THR B 1 186 ? 1.009 10.609 11.93 1 98.38 186 THR B CA 1
ATOM 3153 C C . THR B 1 186 ? 1.929 11.352 12.891 1 98.38 186 THR B C 1
ATOM 3155 O O . THR B 1 186 ? 1.992 12.578 12.875 1 98.38 186 THR B O 1
ATOM 3158 N N . TRP B 1 187 ? 2.615 10.586 13.734 1 97.62 187 TRP B N 1
ATOM 3159 C CA . TRP B 1 187 ? 3.543 11.141 14.711 1 97.62 187 TRP B CA 1
ATOM 3160 C C . TRP B 1 187 ? 4.648 10.148 15.047 1 97.62 187 TRP B C 1
ATOM 3162 O O . TRP B 1 187 ? 4.473 8.938 14.875 1 97.62 187 TRP B O 1
ATOM 3172 N N . ILE B 1 188 ? 5.77 10.648 15.438 1 95.94 188 ILE B N 1
ATOM 3173 C CA . ILE B 1 188 ? 6.902 9.812 15.82 1 95.94 188 ILE B CA 1
ATOM 3174 C C . ILE B 1 188 ? 6.727 9.352 17.266 1 95.94 188 ILE B C 1
ATOM 3176 O O . ILE B 1 188 ? 6.535 10.164 18.172 1 95.94 188 ILE B O 1
ATOM 3180 N N . GLU B 1 189 ? 6.766 8.062 17.469 1 96.81 189 GLU B N 1
ATOM 3181 C CA . GLU B 1 189 ? 6.676 7.512 18.812 1 96.81 189 GLU B CA 1
ATOM 3182 C C . GLU B 1 189 ? 8.031 7.555 19.516 1 96.81 189 GLU B C 1
ATOM 3184 O O . GLU B 1 189 ? 8.117 7.934 20.688 1 96.81 189 GLU B O 1
ATOM 3189 N N . LYS B 1 190 ? 9.023 7.152 18.844 1 95.31 190 LYS B N 1
ATOM 3190 C CA . LYS B 1 190 ? 10.383 7.148 19.391 1 95.31 190 LYS B CA 1
ATOM 3191 C C . LYS B 1 190 ? 11.414 6.949 18.281 1 95.31 190 LYS B C 1
ATOM 3193 O O . LYS B 1 190 ? 11.078 6.512 17.172 1 95.31 190 LYS B O 1
ATOM 3198 N N . THR B 1 191 ? 12.594 7.285 18.625 1 93.19 191 THR B N 1
ATOM 3199 C CA . THR B 1 191 ? 13.758 7.066 17.766 1 93.19 191 THR B CA 1
ATOM 3200 C C . THR B 1 191 ? 14.867 6.352 18.531 1 93.19 191 THR B C 1
ATOM 3202 O O . THR B 1 191 ? 15.195 6.734 19.656 1 93.19 191 THR B O 1
ATOM 3205 N N . GLU B 1 192 ? 15.352 5.277 18.031 1 95.56 192 GLU B N 1
ATOM 3206 C CA . GLU B 1 192 ? 16.469 4.508 18.578 1 95.56 192 GLU B CA 1
ATOM 3207 C C . GLU B 1 192 ? 17.578 4.336 17.547 1 95.56 192 GLU B C 1
ATOM 3209 O O . GLU B 1 192 ? 17.531 3.414 16.719 1 95.56 192 GLU B O 1
ATOM 3214 N N . GLY B 1 193 ? 18.641 5.266 17.703 1 92.25 193 GLY B N 1
ATOM 3215 C CA . GLY B 1 193 ? 19.656 5.258 16.656 1 92.25 193 GLY B CA 1
ATOM 3216 C C . GLY B 1 193 ? 19.109 5.617 15.289 1 92.25 193 GLY B C 1
ATOM 3217 O O . GLY B 1 193 ? 18.5 6.676 15.117 1 92.25 193 GLY B O 1
ATOM 3218 N N . ARG B 1 194 ? 19.312 4.668 14.383 1 92.69 194 ARG B N 1
ATOM 3219 C CA . ARG B 1 194 ? 18.844 4.906 13.023 1 92.69 194 ARG B CA 1
ATOM 3220 C C . ARG B 1 194 ? 17.391 4.461 12.859 1 92.69 194 ARG B C 1
ATOM 3222 O O . ARG B 1 194 ? 16.781 4.672 11.812 1 92.69 194 ARG B O 1
ATOM 3229 N N . LYS B 1 195 ? 16.844 3.852 13.867 1 95.94 195 LYS B N 1
ATOM 3230 C CA . LYS B 1 195 ? 15.469 3.336 13.797 1 95.94 195 LYS B CA 1
ATOM 3231 C C . LYS B 1 195 ? 14.461 4.387 14.258 1 95.94 195 LYS B C 1
ATOM 3233 O O . LYS B 1 195 ? 14.594 4.949 15.344 1 95.94 195 LYS B O 1
ATOM 3238 N N . ILE B 1 196 ? 13.516 4.645 13.438 1 95.88 196 ILE B N 1
ATOM 3239 C CA . ILE B 1 196 ? 12.461 5.609 13.734 1 95.88 196 ILE B CA 1
ATOM 3240 C C . ILE B 1 196 ? 11.109 4.902 13.766 1 95.88 196 ILE B C 1
ATOM 3242 O O . ILE B 1 196 ? 10.68 4.316 12.773 1 95.88 196 ILE B O 1
ATOM 3246 N N . PHE B 1 197 ? 10.43 4.934 14.93 1 97.94 197 PHE B N 1
ATOM 3247 C CA . PHE B 1 197 ? 9.125 4.32 15.125 1 97.94 197 PHE B CA 1
ATOM 3248 C C . PHE B 1 197 ? 8.008 5.352 14.969 1 97.94 197 PHE B C 1
ATOM 3250 O O . PHE B 1 197 ? 8.008 6.375 15.648 1 97.94 197 PHE B O 1
ATOM 3257 N N . VAL B 1 198 ? 7.098 5.078 14.062 1 98.31 198 VAL B N 1
ATOM 3258 C CA . VAL B 1 198 ? 6.086 6.051 13.664 1 98.31 198 VAL B CA 1
ATOM 3259 C C . VAL B 1 198 ? 4.699 5.426 13.758 1 98.31 198 VAL B C 1
ATOM 3261 O O . VAL B 1 198 ? 4.527 4.238 13.461 1 98.31 198 VAL B O 1
ATOM 3264 N N . ARG B 1 199 ? 3.693 6.156 14.125 1 98.81 199 ARG B N 1
ATOM 3265 C CA . ARG B 1 199 ? 2.297 5.738 14.133 1 98.81 199 ARG B CA 1
ATOM 3266 C C . ARG B 1 199 ? 1.45 6.652 13.25 1 98.81 199 ARG B C 1
ATOM 3268 O O . ARG B 1 199 ? 1.852 7.781 12.953 1 98.81 199 ARG B O 1
ATOM 3275 N N . ALA B 1 200 ? 0.328 6.145 12.828 1 98.88 200 ALA B N 1
ATOM 3276 C CA . ALA B 1 200 ? -0.583 6.922 11.992 1 98.88 200 ALA B CA 1
ATOM 3277 C C . ALA B 1 200 ? -2.021 6.438 12.148 1 98.88 200 ALA B C 1
ATOM 3279 O O . ALA B 1 200 ? -2.256 5.301 12.57 1 98.88 200 ALA B O 1
ATOM 3280 N N . THR B 1 201 ? -2.949 7.297 11.867 1 98.88 201 THR B N 1
ATOM 3281 C CA . THR B 1 201 ? -4.363 6.957 11.758 1 98.88 201 THR B CA 1
ATOM 3282 C C . THR B 1 201 ? -4.969 7.555 10.492 1 98.88 201 THR B C 1
ATOM 3284 O O . THR B 1 201 ? -4.508 8.594 10.008 1 98.88 201 THR B O 1
ATOM 3287 N N . VAL B 1 202 ? -5.887 6.855 9.898 1 98.88 202 VAL B N 1
ATOM 3288 C CA . VAL B 1 202 ? -6.828 7.402 8.93 1 98.88 202 VAL B CA 1
ATOM 3289 C C . VAL B 1 202 ? -8.188 7.613 9.586 1 98.88 202 VAL B C 1
ATOM 3291 O O . VAL B 1 202 ? -8.758 6.684 10.164 1 98.88 202 VAL B O 1
ATOM 3294 N N . GLU B 1 203 ? -8.68 8.828 9.445 1 98.75 203 GLU B N 1
ATOM 3295 C CA . GLU B 1 203 ? -9.867 9.195 10.219 1 98.75 203 GLU B CA 1
A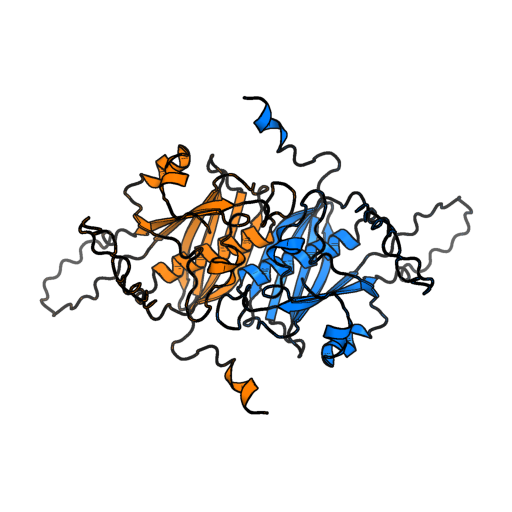TOM 3296 C C . GLU B 1 203 ? -10.938 9.797 9.312 1 98.75 203 GLU B C 1
ATOM 3298 O O . GLU B 1 203 ? -10.633 10.516 8.359 1 98.75 203 GLU B O 1
ATOM 3303 N N . ALA B 1 204 ? -12.148 9.516 9.703 1 96.88 204 ALA B N 1
ATOM 3304 C CA . ALA B 1 204 ? -13.312 10.102 9.039 1 96.88 204 ALA B CA 1
ATOM 3305 C C . ALA B 1 204 ? -13.656 11.461 9.641 1 96.88 204 ALA B C 1
ATOM 3307 O O . ALA B 1 204 ? -12.93 11.969 10.492 1 96.88 204 ALA B O 1
ATOM 3308 N N . GLU B 1 205 ? -14.703 12.07 9.117 1 93.38 205 GLU B N 1
ATOM 3309 C CA . GLU B 1 205 ? -15.141 13.406 9.523 1 93.38 205 GLU B CA 1
ATOM 3310 C C . GLU B 1 205 ? -15.453 13.445 11.016 1 93.38 205 GLU B C 1
ATOM 3312 O O . GLU B 1 205 ? -15.188 14.453 11.68 1 93.38 205 GLU B O 1
ATOM 3317 N N . ASP B 1 206 ? -15.922 12.391 11.586 1 93.31 206 ASP B N 1
ATOM 3318 C CA . ASP B 1 206 ? -16.297 12.352 13 1 93.31 206 ASP B CA 1
ATOM 3319 C C . ASP B 1 206 ? -15.102 11.945 13.867 1 93.31 206 ASP B C 1
ATOM 3321 O O . ASP B 1 206 ? -15.266 11.664 15.055 1 93.31 206 ASP B O 1
ATOM 3325 N N . ARG B 1 207 ? -13.938 11.82 13.312 1 94.56 207 ARG B N 1
ATOM 3326 C CA . ARG B 1 207 ? -12.68 11.469 13.969 1 94.56 207 ARG B CA 1
ATOM 3327 C C . ARG B 1 207 ? -12.648 9.992 14.328 1 94.56 207 ARG B C 1
ATOM 3329 O O . ARG B 1 207 ? -11.805 9.555 15.117 1 94.56 207 ARG B O 1
ATOM 3336 N N . GLN B 1 208 ? -13.609 9.359 13.734 1 97.5 208 GLN B N 1
ATOM 3337 C CA . GLN B 1 208 ? -13.555 7.906 13.875 1 97.5 208 GLN B CA 1
ATOM 3338 C C . GLN B 1 208 ? -12.328 7.336 13.164 1 97.5 208 GLN B C 1
ATOM 3340 O O . GLN B 1 208 ? -12.07 7.652 12.008 1 97.5 208 GLN B O 1
ATOM 3345 N N . ILE B 1 209 ? -11.617 6.48 13.922 1 98.75 209 ILE B N 1
ATOM 3346 C CA . ILE B 1 209 ? -10.445 5.848 13.336 1 98.75 209 ILE B CA 1
ATOM 3347 C C . ILE B 1 209 ? -10.875 4.723 12.398 1 98.75 209 ILE B C 1
ATOM 3349 O O . ILE B 1 209 ? -11.57 3.789 12.812 1 98.75 209 ILE B O 1
ATOM 3353 N N . LEU B 1 210 ? -10.5 4.828 11.164 1 98.75 210 LEU B N 1
ATOM 3354 C CA . LEU B 1 210 ? -10.812 3.824 10.156 1 98.75 210 LEU B CA 1
ATOM 3355 C C . LEU B 1 210 ? -9.664 2.838 9.992 1 98.75 210 LEU B C 1
ATOM 3357 O O . LEU B 1 210 ? -9.883 1.658 9.711 1 98.75 210 LEU B O 1
ATOM 3361 N N . THR B 1 211 ? -8.484 3.32 10.125 1 98.88 211 THR B N 1
ATOM 3362 C CA . THR B 1 211 ? -7.285 2.504 9.977 1 98.88 211 THR B CA 1
ATOM 3363 C C . THR B 1 211 ? -6.172 3.018 10.891 1 98.88 211 THR B C 1
ATOM 3365 O O . THR B 1 211 ? -6.035 4.227 11.086 1 98.88 211 THR B O 1
ATOM 3368 N N . GLU B 1 212 ? -5.422 2.104 11.422 1 98.94 212 GLU B N 1
ATOM 3369 C CA . GLU B 1 212 ? -4.227 2.414 12.195 1 98.94 212 GLU B CA 1
ATOM 3370 C C . GLU B 1 212 ? -2.973 1.872 11.516 1 98.94 212 GLU B C 1
ATOM 3372 O O . GLU B 1 212 ? -2.994 0.78 10.945 1 98.94 212 GLU B O 1
ATOM 3377 N N . GLY B 1 213 ? -1.93 2.635 11.586 1 98.88 213 GLY B N 1
ATOM 3378 C CA . GLY B 1 213 ? -0.648 2.221 11.039 1 98.88 213 GLY B CA 1
ATOM 3379 C C . GLY B 1 213 ? 0.49 2.33 12.039 1 98.88 213 GLY B C 1
ATOM 3380 O O . GLY B 1 213 ? 0.535 3.268 12.836 1 98.88 213 GLY B O 1
ATOM 3381 N N . VAL B 1 214 ? 1.371 1.368 12 1 98.88 214 VAL B N 1
ATOM 3382 C CA . VAL B 1 214 ? 2.635 1.393 12.727 1 98.88 214 VAL B CA 1
ATOM 3383 C C . VAL B 1 214 ? 3.791 1.131 11.758 1 98.88 214 VAL B C 1
ATOM 3385 O O . VAL B 1 214 ? 3.77 0.156 11.008 1 98.88 214 VAL B O 1
ATOM 3388 N N . GLY B 1 215 ? 4.723 2.014 11.812 1 98.81 215 GLY B N 1
ATOM 3389 C CA . GLY B 1 215 ? 5.848 1.897 10.898 1 98.81 215 GLY B CA 1
ATOM 3390 C C . GLY B 1 215 ? 7.195 1.938 11.594 1 98.81 215 GLY B C 1
ATOM 3391 O O . GLY B 1 215 ? 7.367 2.664 12.578 1 98.81 215 GLY B O 1
ATOM 3392 N N . LEU B 1 216 ? 8.094 1.139 11.133 1 98.75 216 LEU B N 1
ATOM 3393 C CA . LEU B 1 216 ? 9.508 1.223 11.461 1 98.75 216 LEU B CA 1
ATOM 3394 C C . LEU B 1 216 ? 10.328 1.648 10.25 1 98.75 216 LEU B C 1
ATOM 3396 O O . LEU B 1 216 ? 10.281 0.992 9.203 1 98.75 216 LEU B O 1
ATOM 3400 N N . PHE B 1 217 ? 10.984 2.701 10.352 1 97.56 217 PHE B N 1
ATOM 3401 C CA . PHE B 1 217 ? 11.867 3.211 9.312 1 97.56 217 PHE B CA 1
ATOM 3402 C C . PHE B 1 217 ? 13.32 3.207 9.773 1 97.56 217 PHE B C 1
ATOM 3404 O O . PHE B 1 217 ? 13.594 3.301 10.977 1 97.56 217 PHE B O 1
ATOM 3411 N N . VAL B 1 218 ? 14.203 3.109 8.805 1 95.44 218 VAL B N 1
ATOM 3412 C CA . VAL B 1 218 ? 15.633 3.127 9.109 1 95.44 218 VAL B CA 1
ATOM 3413 C C . VAL B 1 218 ? 16.328 4.215 8.289 1 95.44 218 VAL B C 1
ATOM 3415 O O . VAL B 1 218 ? 16.172 4.27 7.07 1 95.44 218 VAL B O 1
ATOM 3418 N N . ALA B 1 219 ? 17.062 5.062 8.945 1 91.19 219 ALA B N 1
ATOM 3419 C CA . ALA B 1 219 ? 17.875 6.074 8.281 1 91.19 219 ALA B CA 1
ATOM 3420 C C . ALA B 1 219 ? 19.094 5.449 7.633 1 91.19 219 ALA B C 1
ATOM 3422 O O . ALA B 1 219 ? 19.797 4.652 8.258 1 91.19 219 ALA B O 1
ATOM 3423 N N . LEU B 1 220 ? 19.281 5.715 6.41 1 84.06 220 LEU B N 1
ATOM 3424 C CA . LEU B 1 220 ? 20.422 5.148 5.699 1 84.06 220 LEU B CA 1
ATOM 3425 C C . LEU B 1 220 ? 21.703 5.934 6.008 1 84.06 220 LEU B C 1
ATOM 3427 O O . LEU B 1 220 ? 21.656 7.145 6.223 1 84.06 220 LEU B O 1
ATOM 3431 N N . LYS B 1 221 ? 22.859 5.191 6.207 1 71 221 LYS B N 1
ATOM 3432 C CA . LYS B 1 221 ? 24.156 5.82 6.441 1 71 221 LYS B CA 1
ATOM 3433 C C . LYS B 1 221 ? 24.594 6.645 5.234 1 71 221 LYS B C 1
ATOM 3435 O O . LYS B 1 221 ? 24.312 6.277 4.09 1 71 221 LYS B O 1
ATOM 3440 N N . PRO B 1 222 ? 25.188 7.824 5.648 1 61.28 222 PRO B N 1
ATOM 3441 C CA . PRO B 1 222 ? 25.75 8.633 4.574 1 61.28 222 PRO B CA 1
ATOM 3442 C C . PRO B 1 222 ? 26.719 7.848 3.684 1 61.28 222 PRO B C 1
ATOM 3444 O O . PRO B 1 222 ? 27.438 6.973 4.172 1 61.28 222 PRO B O 1
ATOM 3447 N N . GLY B 1 223 ? 26.625 7.703 2.373 1 55.12 223 GLY B N 1
ATOM 3448 C CA . GLY B 1 223 ? 27.484 6.973 1.448 1 55.12 223 GLY B CA 1
ATOM 3449 C C . GLY B 1 223 ? 26.844 5.699 0.926 1 55.12 223 GLY B C 1
ATOM 3450 O O . GLY B 1 223 ? 27.359 5.078 -0.007 1 55.12 223 GLY B O 1
ATOM 3451 N N . THR B 1 224 ? 26.156 5.152 1.767 1 46.69 224 THR B N 1
ATOM 3452 C CA . THR B 1 224 ? 25.547 3.891 1.348 1 46.69 224 THR B CA 1
ATOM 3453 C C . THR B 1 224 ? 24.453 4.133 0.311 1 46.69 224 THR B C 1
ATOM 3455 O O . THR B 1 224 ? 23.344 4.516 0.66 1 46.69 224 THR B O 1
ATOM 3458 N N . ARG B 1 225 ? 24.75 5.047 -0.492 1 45.41 225 ARG B N 1
ATOM 3459 C CA . ARG B 1 225 ? 23.766 5.098 -1.563 1 45.41 225 ARG B CA 1
ATOM 3460 C C . ARG B 1 225 ? 23.422 3.695 -2.061 1 45.41 225 ARG B C 1
ATOM 3462 O O . ARG B 1 225 ? 24.297 2.83 -2.143 1 45.41 225 ARG B O 1
ATOM 3469 N N . ALA B 1 226 ? 22.203 3.406 -2.227 1 41.81 226 ALA B N 1
ATOM 3470 C CA . ALA B 1 226 ? 21.812 2.1 -2.758 1 41.81 226 ALA B CA 1
ATOM 3471 C C . ALA B 1 226 ? 22.625 1.758 -4.004 1 41.81 226 ALA B C 1
ATOM 3473 O O . ALA B 1 226 ? 22.5 2.418 -5.039 1 41.81 226 ALA B O 1
ATOM 3474 N N . SER B 1 227 ? 23.906 1.48 -3.928 1 35.19 227 SER B N 1
ATOM 3475 C CA . SER B 1 227 ? 24.75 1.02 -5.031 1 35.19 227 SER B CA 1
ATOM 3476 C C . SER B 1 227 ? 24.031 -0.047 -5.855 1 35.19 227 SER B C 1
ATOM 3478 O O . SER B 1 227 ? 24.672 -0.789 -6.605 1 35.19 227 SER B O 1
ATOM 3480 N N . ALA B 1 228 ? 22.828 -0.126 -5.863 1 35.91 228 ALA B N 1
ATOM 3481 C CA . ALA B 1 228 ? 22.344 -1.22 -6.699 1 35.91 228 ALA B CA 1
ATOM 3482 C C . ALA B 1 228 ? 22.531 -0.907 -8.18 1 35.91 228 ALA B C 1
ATOM 3484 O O . ALA B 1 228 ? 22.266 -1.75 -9.039 1 35.91 228 ALA B O 1
ATOM 3485 N N . ALA B 1 229 ? 22.609 0.301 -8.641 1 33.75 229 ALA B N 1
ATOM 3486 C CA . ALA B 1 229 ? 22.531 0.529 -10.086 1 33.75 229 ALA B CA 1
ATOM 3487 C C . ALA B 1 229 ? 23.812 0.097 -10.781 1 33.75 229 ALA B C 1
ATOM 3489 O O . ALA B 1 229 ? 23.891 0.107 -12.008 1 33.75 229 ALA B O 1
ATOM 3490 N N . ARG B 1 230 ? 24.922 0.046 -10.18 1 31.17 230 ARG B N 1
ATOM 3491 C CA . ARG B 1 230 ? 26.125 0.021 -11.016 1 31.17 230 ARG B CA 1
ATOM 3492 C C . ARG B 1 230 ? 26.297 -1.342 -11.68 1 31.17 230 ARG B C 1
ATOM 3494 O O . ARG B 1 230 ? 27.203 -1.531 -12.492 1 31.17 230 ARG B O 1
ATOM 3501 N N . ARG B 1 231 ? 25.734 -2.373 -11.086 1 32.62 231 ARG B N 1
ATOM 3502 C CA . ARG B 1 231 ? 26.359 -3.549 -11.688 1 32.62 231 ARG B CA 1
ATOM 3503 C C . ARG B 1 231 ? 25.766 -3.82 -13.07 1 32.62 231 ARG B C 1
ATOM 3505 O O . ARG B 1 231 ? 26.188 -4.762 -13.75 1 32.62 231 ARG B O 1
ATOM 3512 N N . THR B 1 232 ? 24.656 -3.178 -13.414 1 30.7 232 THR B N 1
ATOM 3513 C CA . THR B 1 232 ? 24.156 -3.75 -14.664 1 30.7 232 THR B CA 1
ATOM 3514 C C . THR B 1 232 ? 24.938 -3.209 -15.852 1 30.7 232 THR B C 1
ATOM 3516 O O . THR B 1 232 ? 24.797 -3.711 -16.969 1 30.7 232 THR B O 1
ATOM 3519 N N . ASN B 1 233 ? 25.625 -2.096 -15.766 1 30.8 233 ASN B N 1
ATOM 3520 C CA . ASN B 1 233 ? 26.203 -1.672 -17.031 1 30.8 233 ASN B CA 1
ATOM 3521 C C . ASN B 1 233 ? 27.422 -2.504 -17.406 1 30.8 233 ASN B C 1
ATOM 3523 O O . ASN B 1 233 ? 28.062 -2.268 -18.438 1 30.8 233 ASN B O 1
ATOM 3527 N N . ALA B 1 234 ? 28.172 -2.988 -16.469 1 27.31 234 ALA B N 1
ATOM 3528 C CA . ALA B 1 234 ? 29.453 -3.436 -17 1 27.31 234 ALA B CA 1
ATOM 3529 C C . ALA B 1 234 ? 29.281 -4.641 -17.922 1 27.31 234 ALA B C 1
ATOM 3531 O O . ALA B 1 234 ? 30.188 -5.008 -18.656 1 27.31 234 ALA B O 1
ATOM 3532 N N . LYS B 1 235 ? 28.422 -5.629 -17.547 1 27.38 235 LYS B N 1
ATOM 3533 C CA . LYS B 1 235 ? 28.656 -6.805 -18.391 1 27.38 235 LYS B CA 1
ATOM 3534 C C . LYS B 1 235 ? 27.953 -6.672 -19.734 1 27.38 235 LYS B C 1
ATOM 3536 O O . LYS B 1 235 ? 27.844 -7.648 -20.484 1 27.38 235 LYS B O 1
ATOM 3541 N N . LEU B 1 236 ? 27.562 -5.375 -20.188 1 21.36 236 LEU B N 1
ATOM 3542 C CA . LEU B 1 236 ? 27.547 -5.477 -21.641 1 21.36 236 LEU B CA 1
ATOM 3543 C C . LEU B 1 236 ? 28.953 -5.293 -22.203 1 21.36 236 LEU B C 1
ATOM 3545 O O . LEU B 1 236 ? 29.688 -4.387 -21.781 1 21.36 236 LEU B O 1
#

Nearest PDB structures (foldseek):
  3lbe-assembly1_B  TM=9.323E-01  e=1.205E-06  Streptococcus mutans UA159
  2fs2-assembly1_B  TM=9.150E-01  e=3.451E-06  Escherichia coli
  4xy5-assembly1_A  TM=9.202E-01  e=6.190E-06  Streptococcus pneumoniae TIGR4
  4zrb-assembly2_G  TM=9.045E-01  e=7.377E-06  Streptococcus pneumoniae TIGR4
  4xy6-assembly1_A  TM=8.947E-01  e=6.958E-06  Streptococcus pneumoniae TIGR4

pLDDT: mean 75.92, std 27.17, range [21.22, 98.94]

Solvent-accessible surface area (backbone atoms only — not comparable to full-atom values): 25711 Å² total; per-residue (Å²): 93,32,43,65,57,64,64,67,47,51,71,36,67,66,49,29,57,59,72,64,39,83,71,43,45,82,40,86,51,62,60,45,53,65,42,93,76,40,40,28,19,26,48,14,44,66,38,18,24,77,37,21,34,34,29,39,38,30,29,38,26,61,46,74,72,65,76,65,73,84,84,74,87,77,79,75,67,85,62,81,60,73,68,75,72,71,43,51,48,33,33,40,33,41,37,27,33,27,62,33,37,8,43,36,71,61,24,44,18,68,25,52,53,47,21,52,52,47,51,53,47,51,49,42,54,50,61,46,34,78,38,53,59,70,83,61,76,74,83,73,80,67,72,62,74,77,57,94,77,65,71,77,74,72,76,65,72,33,74,59,67,53,63,42,71,39,30,40,36,36,39,43,71,42,86,46,66,39,69,45,70,34,39,36,38,30,36,68,75,48,72,60,89,52,36,37,34,34,40,32,36,33,22,44,85,85,63,47,70,23,30,39,35,42,33,35,31,35,55,55,60,89,82,62,56,84,69,71,70,65,68,69,64,61,85,108,93,32,44,64,56,63,65,67,48,49,73,37,66,67,48,29,57,58,70,63,38,82,70,43,46,82,40,84,52,62,60,44,53,64,43,93,77,39,42,28,19,26,48,14,44,64,38,18,24,77,37,21,34,34,28,38,39,28,29,38,26,61,44,75,72,67,77,65,75,84,81,72,83,77,78,77,68,85,64,82,58,72,68,77,72,69,42,50,47,33,33,42,33,40,36,28,32,28,64,31,37,8,41,36,73,62,24,44,17,67,24,53,54,46,21,52,51,48,50,54,47,50,48,44,55,50,62,46,36,79,37,54,59,70,82,62,74,75,81,73,80,68,73,63,74,76,54,95,78,65,71,77,75,72,77,64,73,32,74,58,68,52,62,44,72,39,31,41,37,36,40,44,72,43,87,45,67,40,69,44,70,34,39,37,37,31,35,68,76,49,71,60,88,52,36,36,34,34,39,32,38,36,22,46,84,85,64,46,70,23,30,39,36,42,34,34,31,36,53,54,59,89,83,61,56,84,67,71,70,63,67,70,64,62,84,108

Organism: NCBI:txid86049

Secondary structure (DSSP, 8-state):
--B--HHHHHTSHHHHHHHT-TTEEEE--STT---TT-TTHIIIIIT-SSSSEEEEEEEEEE--GGG--------------------EEEEEEEEEE-GGGEEETTEE-HHHHHHHHHHHHHHHHHHHSTT-------SSS------TTS------------EEEEEEEEEE-SPPBSSS-EEEEEEEEEEETTEEEEEEEEE-TT--EEEEEEEEEEEPPTT---GGGTTTTTT-/--B--HHHHHTSHHHHHHHT-TTEEEE--STT---TT-TTHIIIIIT-SSSSEEEEEEEEEE--GGG--------------------EEEEEEEEEE-GGGEEETTEE-HHHHHHHHHHHHHHHHHHHSTT-------SSS------TTS------------EEEEEEEEEE-SPPBSSS-EEEEEEEEEEETTEEEEEEEEE-TT--EEEEEEEEEEEPPTT---GGGTTTTTT-

Sequence (472 aa):
MPTTDPAYFRAVPWCAALLSDPEYIVVPSRFGRPMKDGRGEFFTKTLATDTTITACICQTRRADRNNNGHQNSAAETTATASVPQATVSEVRAFLSTGPGVNGHPGIAHGGFVAAIIDEIMGFLINSNSATTETAGIPPDGSAQPVHPHQQPVPMTVPSAISIMTAELTTKYRRPVPTGVPLLVRTWIEKTEGRKIFVRATVEAEDRQILTEGVGLFVALKPGTRASAARRTNAKLMPTTDPAYFRAVPWCAALLSDPEYIVVPSRFGRPMKDGRGEFFTKTLATDTTITACICQTRRADRNNNGHQNSAAETTATASVPQATVSEVRAFLSTGPGVNGHPGIAHGGFVAAIIDEIMGFLINSNSATTETAGIPPDGSAQPVHPHQQPVPMTVPSAISIMTAELTTKYRRPVPTGVPLLVRTWIEKTEGRKIFVRATVEAEDRQILTEGVGLFVALKPGTRASAARRTNAKL

Radius of gyration: 25.25 Å; Cα contacts (8 Å, |Δi|>4): 926; chains: 2; bounding box: 64×90×69 Å

InterPro domains:
  IPR006683 Thioesterase domain [PF03061] (106-208)
  IPR029069 HotDog domain superfamily [SSF54637] (89-218)
  IPR052061 Post-transcriptional expression and antimicrobial biosynthesis protein [PTHR47260] (8-222)

Foldseek 3Di:
DADADCVVQCVPPLSVVVCPPPQKDKDGDLACPAAPVRPPCVRNPVQRDCAHWRYKIKIFGWDPPPVPPDPDDDDPDPCCVPPQPTQGFKMKMKTAHHCVQDPDVQFGDPVVVQVVLVVVQLVNLQVRPVQQPCPDPPPPPPPPPPDPPDDPPNSPRGPRQDKDWPDKDKDFDATDGHRDMKMKMKGWPDDDVQKTWMKIFIADSVRDTGMIMITIMGGDDDPPPVPPPPPPPPVD/DADADCVVQCVPPLSVVVCPPPQKDKDGDLACPAAPVRPPCVRNPVQRDCAHWRYKIKIFGWDPPPVPDDPPDDDPDPCCVPPQPTQGFKMKMKTAHHCVQDPDVQFGDPVVVQVVLVVVQLVNVQVRPVQQPCPDPPPPPCPPPPDPPDDPPNSPRGPRQDKDWPDKDKDFDATDGHRDMKMKMKGWPDDDVQKTWMKIFIADSVRDTGMIMITIMGGDDDPVPVPPPPPPPPVD